Protein AF-A0A9D5YLL7-F1 (afdb_monomer)

Structure (mmCIF, N/CA/C/O backbone):
data_AF-A0A9D5YLL7-F1
#
_entry.id   AF-A0A9D5YLL7-F1
#
loop_
_atom_site.group_PDB
_atom_site.id
_atom_site.type_symbol
_atom_site.label_atom_id
_atom_site.label_alt_id
_atom_site.label_comp_id
_atom_site.label_asym_id
_atom_site.label_entity_id
_atom_site.label_seq_id
_atom_site.pdbx_PDB_ins_code
_atom_site.Cartn_x
_atom_site.Cartn_y
_atom_site.Cartn_z
_atom_site.occupancy
_atom_site.B_iso_or_equiv
_atom_site.auth_seq_id
_atom_site.auth_comp_id
_atom_site.auth_asym_id
_atom_site.auth_atom_id
_atom_site.pdbx_PDB_model_num
ATOM 1 N N . MET A 1 1 ? -10.706 -3.402 -19.674 1.00 52.50 1 MET A N 1
ATOM 2 C CA . MET A 1 1 ? -10.104 -4.408 -20.572 1.00 52.50 1 MET A CA 1
ATOM 3 C C . MET A 1 1 ? -9.955 -3.777 -21.936 1.00 52.50 1 MET A C 1
ATOM 5 O O . MET A 1 1 ? -10.916 -3.184 -22.414 1.00 52.50 1 MET A O 1
ATOM 9 N N . LEU A 1 2 ? -8.744 -3.840 -22.488 1.00 59.09 2 LEU A N 1
ATOM 10 C CA . LEU A 1 2 ? -8.430 -3.413 -23.848 1.00 59.09 2 LEU A CA 1
ATOM 11 C C . LEU A 1 2 ? -9.447 -4.065 -24.800 1.00 59.09 2 LEU A C 1
ATOM 13 O O . LEU A 1 2 ? -9.666 -5.269 -24.728 1.00 59.09 2 LEU A O 1
ATOM 17 N N . ASN A 1 3 ? -10.149 -3.264 -25.594 1.00 64.94 3 ASN A N 1
ATOM 18 C CA . ASN A 1 3 ? -10.953 -3.735 -26.720 1.00 64.94 3 ASN A CA 1
ATOM 19 C C . ASN A 1 3 ? -10.767 -2.712 -27.837 1.00 64.94 3 ASN A C 1
ATOM 21 O O . ASN A 1 3 ? -11.608 -1.842 -28.073 1.00 64.94 3 ASN A O 1
ATOM 25 N N . ILE A 1 4 ? -9.568 -2.737 -28.407 1.00 71.00 4 ILE A N 1
ATOM 26 C CA . ILE A 1 4 ? -9.116 -1.795 -29.431 1.00 71.00 4 ILE A CA 1
ATOM 27 C C . ILE A 1 4 ? -9.111 -2.527 -30.758 1.00 71.00 4 ILE A C 1
ATOM 29 O O . ILE A 1 4 ? -8.725 -3.689 -30.804 1.00 71.00 4 ILE A O 1
ATOM 33 N N . ALA A 1 5 ? -9.534 -1.848 -31.822 1.00 78.88 5 ALA A N 1
ATOM 34 C CA . ALA A 1 5 ? -9.520 -2.378 -33.177 1.00 78.88 5 ALA A CA 1
ATOM 35 C C . ALA A 1 5 ? -8.463 -1.645 -34.008 1.00 78.88 5 ALA A C 1
ATOM 37 O O . ALA A 1 5 ? -8.683 -0.524 -34.474 1.00 78.88 5 ALA A O 1
ATOM 38 N N . ASN A 1 6 ? -7.317 -2.287 -34.198 1.00 87.38 6 ASN A N 1
ATOM 39 C CA . ASN A 1 6 ? -6.223 -1.767 -35.000 1.00 87.38 6 ASN A CA 1
ATOM 40 C C . ASN A 1 6 ? -6.428 -1.972 -36.499 1.00 87.38 6 ASN A C 1
ATOM 42 O O . ASN A 1 6 ? -7.074 -2.911 -36.969 1.00 87.38 6 ASN A O 1
ATOM 46 N N . ARG A 1 7 ? -5.768 -1.111 -37.275 1.00 92.56 7 ARG A N 1
ATOM 47 C CA . ARG A 1 7 ? -5.519 -1.376 -38.694 1.00 92.56 7 ARG A CA 1
ATOM 48 C C . ARG A 1 7 ? -4.499 -2.517 -38.866 1.00 92.56 7 ARG A C 1
ATOM 50 O O . ARG A 1 7 ? -3.768 -2.832 -37.924 1.00 92.56 7 ARG A O 1
ATOM 57 N N . PRO A 1 8 ? -4.375 -3.091 -40.077 1.00 92.88 8 PRO A N 1
ATOM 58 C CA . PRO A 1 8 ? -3.292 -4.016 -40.370 1.00 92.88 8 PRO A CA 1
ATOM 59 C C . PRO A 1 8 ? -1.911 -3.406 -40.084 1.00 92.88 8 PRO A C 1
ATOM 61 O O . PRO A 1 8 ? -1.657 -2.243 -40.424 1.00 92.88 8 PRO A O 1
ATOM 64 N N . LEU A 1 9 ? -1.043 -4.210 -39.473 1.00 94.38 9 LEU A N 1
ATOM 65 C CA . LEU A 1 9 ? 0.334 -3.880 -39.122 1.00 94.38 9 LEU A CA 1
ATOM 66 C C . LEU A 1 9 ? 1.282 -4.468 -40.175 1.00 94.38 9 LEU A C 1
ATOM 68 O O . LEU A 1 9 ? 1.202 -5.656 -40.501 1.00 94.38 9 LEU A O 1
ATOM 72 N N . THR A 1 10 ? 2.169 -3.638 -40.721 1.00 93.31 10 THR A N 1
ATOM 73 C CA . THR A 1 10 ? 3.144 -4.019 -41.752 1.00 93.31 10 THR A CA 1
ATOM 74 C C . THR A 1 10 ? 4.569 -3.700 -41.311 1.00 93.31 10 THR A C 1
ATOM 76 O O . THR A 1 10 ? 4.788 -2.921 -40.390 1.00 93.31 10 THR A O 1
ATOM 79 N N . THR A 1 11 ? 5.573 -4.241 -42.004 1.00 91.69 11 THR A N 1
ATOM 80 C CA . THR A 1 11 ? 6.986 -3.949 -41.701 1.00 91.69 11 THR A CA 1
ATOM 81 C C . THR A 1 11 ? 7.359 -2.476 -41.886 1.00 91.69 11 THR A C 1
ATOM 83 O O . THR A 1 11 ? 8.368 -2.042 -41.347 1.00 91.69 11 THR A O 1
ATOM 86 N N . ALA A 1 12 ? 6.578 -1.707 -42.656 1.00 92.50 12 ALA A N 1
ATOM 87 C CA . ALA A 1 12 ? 6.785 -0.267 -42.819 1.00 92.50 12 ALA A CA 1
ATOM 88 C C . ALA A 1 12 ? 6.383 0.536 -41.570 1.00 92.50 12 ALA A C 1
ATOM 90 O O . ALA A 1 12 ? 6.783 1.687 -41.437 1.00 92.50 12 ALA A O 1
ATOM 91 N N . ASP A 1 13 ? 5.599 -0.070 -40.678 1.00 94.94 13 ASP A N 1
ATOM 92 C CA . ASP A 1 13 ? 5.158 0.529 -39.420 1.00 94.94 13 ASP A CA 1
ATOM 93 C C . ASP A 1 13 ? 6.119 0.229 -38.260 1.00 94.94 13 ASP A C 1
ATOM 95 O O . ASP A 1 13 ? 5.924 0.740 -37.161 1.00 94.94 13 ASP A O 1
ATOM 99 N N . PHE A 1 14 ? 7.117 -0.638 -38.469 1.00 95.56 14 PHE A N 1
ATOM 100 C CA . PHE A 1 14 ? 8.017 -1.061 -37.401 1.00 95.56 14 PHE A CA 1
ATOM 101 C C . PHE A 1 14 ? 8.831 0.126 -36.868 1.00 95.56 14 PHE A C 1
ATOM 103 O O . PHE A 1 14 ? 9.273 0.966 -37.653 1.00 95.56 14 PHE A O 1
ATOM 110 N N . PRO A 1 15 ? 9.045 0.193 -35.542 1.00 94.69 15 PRO A N 1
ATOM 111 C CA . PRO A 1 15 ? 9.749 1.302 -34.918 1.00 94.69 15 PRO A CA 1
ATOM 112 C C . PRO A 1 15 ? 11.235 1.272 -35.270 1.00 94.69 15 PRO A C 1
ATOM 114 O O . PRO A 1 15 ? 11.780 0.217 -35.593 1.00 94.69 15 PRO A O 1
ATOM 117 N N . ASP A 1 16 ? 11.920 2.406 -35.114 1.00 92.88 16 ASP A N 1
ATOM 118 C CA . ASP A 1 16 ? 13.359 2.527 -35.402 1.00 92.88 16 ASP A CA 1
ATOM 119 C C . ASP A 1 16 ? 14.198 1.468 -34.670 1.00 92.88 16 ASP A C 1
ATOM 121 O O . ASP A 1 16 ? 15.161 0.924 -35.218 1.00 92.88 16 ASP A O 1
ATOM 125 N N . PHE A 1 17 ? 13.781 1.101 -33.454 1.00 92.88 17 PHE A N 1
ATOM 126 C CA . PHE A 1 17 ? 14.470 0.091 -32.662 1.00 92.88 17 PHE A CA 1
ATOM 127 C C . PHE A 1 17 ? 14.393 -1.332 -33.228 1.00 92.88 17 PHE A C 1
ATOM 129 O O . PHE A 1 17 ? 15.134 -2.212 -32.792 1.00 92.88 17 PHE A O 1
ATOM 136 N N . ALA A 1 18 ? 13.535 -1.585 -34.218 1.00 89.69 18 ALA A N 1
ATOM 137 C CA . ALA A 1 18 ? 13.465 -2.870 -34.907 1.00 89.69 18 ALA A CA 1
ATOM 138 C C . ALA A 1 18 ? 14.797 -3.253 -35.572 1.00 89.69 18 ALA A C 1
ATOM 140 O O . ALA A 1 18 ? 15.062 -4.436 -35.782 1.00 89.69 18 ALA A O 1
ATOM 141 N N . ALA A 1 19 ? 15.634 -2.263 -35.904 1.00 86.88 19 ALA A N 1
ATOM 142 C CA . ALA A 1 19 ? 16.939 -2.472 -36.519 1.00 86.88 19 ALA A CA 1
ATOM 143 C C . ALA A 1 19 ? 18.057 -2.813 -35.513 1.00 86.88 19 ALA A C 1
ATOM 145 O O . ALA A 1 19 ? 19.151 -3.182 -35.937 1.00 86.88 19 ALA A O 1
ATOM 146 N N . GLU A 1 20 ? 17.811 -2.694 -34.202 1.00 85.31 20 GLU A N 1
ATOM 147 C CA . GLU A 1 20 ? 18.839 -2.881 -33.166 1.00 85.31 20 GLU A CA 1
ATOM 148 C C . GLU A 1 20 ? 19.235 -4.355 -32.977 1.00 85.31 20 GLU A C 1
ATOM 150 O O . GLU A 1 20 ? 20.404 -4.654 -32.737 1.00 85.31 20 GLU A O 1
ATOM 155 N N . ASN A 1 21 ? 18.281 -5.289 -33.093 1.00 84.88 21 ASN A N 1
ATOM 156 C CA . ASN A 1 21 ? 18.515 -6.726 -32.927 1.00 84.88 21 ASN A CA 1
ATOM 157 C C . ASN A 1 21 ? 17.524 -7.553 -33.771 1.00 84.88 21 ASN A C 1
ATOM 159 O O . ASN A 1 21 ? 16.317 -7.316 -33.766 1.00 84.88 21 ASN A O 1
ATOM 163 N N . THR A 1 22 ? 18.034 -8.589 -34.445 1.00 89.44 22 THR A N 1
ATOM 164 C CA . THR A 1 22 ? 17.238 -9.573 -35.198 1.00 89.44 22 THR A CA 1
ATOM 165 C C . THR A 1 22 ? 16.156 -10.289 -34.380 1.00 89.44 22 THR A C 1
ATOM 167 O O . THR A 1 22 ? 15.171 -10.737 -34.961 1.00 89.44 22 THR A O 1
ATOM 170 N N . GLU A 1 23 ? 16.306 -10.424 -33.060 1.00 91.50 23 GLU A N 1
ATOM 171 C CA . GLU A 1 23 ? 15.280 -11.011 -32.182 1.00 91.50 23 GLU A CA 1
ATOM 172 C C . GLU A 1 23 ? 14.060 -10.098 -32.055 1.00 91.50 23 GLU A C 1
ATOM 174 O O . GLU A 1 23 ? 12.939 -10.543 -32.291 1.00 91.50 23 GLU A O 1
ATOM 179 N N . VAL A 1 24 ? 14.284 -8.800 -31.844 1.00 92.56 24 VAL A N 1
ATOM 180 C CA . VAL A 1 24 ? 13.213 -7.796 -31.786 1.00 92.56 24 VAL A CA 1
ATOM 181 C C . VAL A 1 24 ? 12.442 -7.744 -33.106 1.00 92.56 24 VAL A C 1
ATOM 183 O O . VAL A 1 24 ? 11.215 -7.660 -33.119 1.00 92.56 24 VAL A O 1
ATOM 186 N N . GLN A 1 25 ? 13.135 -7.876 -34.240 1.00 93.44 25 GLN A N 1
ATOM 187 C CA . GLN A 1 25 ? 12.479 -7.939 -35.547 1.00 93.44 25 GLN A CA 1
ATOM 188 C C . GLN A 1 25 ? 11.573 -9.177 -35.699 1.00 93.44 25 GLN A C 1
ATOM 190 O O . GLN A 1 25 ? 10.520 -9.095 -36.343 1.00 93.44 25 GLN A O 1
ATOM 195 N N . LYS A 1 26 ? 11.949 -10.319 -35.105 1.00 95.06 26 LYS A N 1
ATOM 196 C CA . LYS A 1 26 ? 11.100 -11.522 -35.075 1.00 95.06 26 LYS A CA 1
ATOM 197 C C . LYS A 1 26 ? 9.868 -11.299 -34.205 1.00 95.06 26 LYS A C 1
ATOM 199 O O . LYS A 1 26 ? 8.773 -11.612 -34.659 1.00 95.06 26 LYS A O 1
ATOM 204 N N . GLU A 1 27 ? 10.030 -10.723 -33.015 1.00 97.00 27 GLU A N 1
ATOM 205 C CA . GLU A 1 27 ? 8.911 -10.388 -32.122 1.00 97.00 27 GLU A CA 1
ATOM 206 C C . GLU A 1 27 ? 7.899 -9.460 -32.807 1.00 97.00 27 GLU A C 1
ATOM 208 O O . GLU A 1 27 ? 6.710 -9.766 -32.854 1.00 97.00 27 GLU A O 1
ATOM 213 N N . LEU A 1 28 ? 8.369 -8.375 -33.433 1.00 96.88 28 LEU A N 1
ATOM 214 C CA . LEU A 1 28 ? 7.520 -7.445 -34.189 1.00 96.88 28 LEU A CA 1
ATOM 215 C C . LEU A 1 28 ? 6.775 -8.140 -35.338 1.00 96.88 28 LEU A C 1
ATOM 217 O O . LEU A 1 28 ? 5.608 -7.848 -35.596 1.00 96.88 28 LEU A O 1
ATOM 221 N N . SER A 1 29 ? 7.431 -9.087 -36.014 1.00 96.12 29 SER A N 1
ATOM 222 C CA . SER A 1 29 ? 6.812 -9.874 -37.088 1.00 96.12 29 SER A CA 1
ATOM 223 C C . SER A 1 29 ? 5.716 -10.805 -36.565 1.00 96.12 29 SER A C 1
ATOM 225 O O . SER A 1 29 ? 4.665 -10.912 -37.197 1.00 96.12 29 SER A O 1
ATOM 227 N N . LEU A 1 30 ? 5.926 -11.435 -35.405 1.00 97.31 30 LEU A N 1
ATOM 228 C CA . LEU A 1 30 ? 4.909 -12.250 -34.737 1.00 97.31 30 LEU A CA 1
ATOM 229 C C . LEU A 1 30 ? 3.707 -11.397 -34.322 1.00 97.31 30 LEU A C 1
ATOM 231 O O . LEU A 1 30 ? 2.570 -11.779 -34.586 1.00 97.31 30 LEU A O 1
ATOM 235 N N . VAL A 1 31 ? 3.947 -10.223 -33.732 1.00 97.12 31 VAL A N 1
ATOM 236 C CA . VAL A 1 31 ? 2.880 -9.288 -33.339 1.00 97.12 31 VAL A CA 1
ATOM 237 C C . VAL A 1 31 ? 2.093 -8.805 -34.558 1.00 97.12 31 VAL A C 1
ATOM 239 O O . VAL A 1 31 ? 0.865 -8.772 -34.520 1.00 97.12 31 VAL A O 1
ATOM 242 N N . ALA A 1 32 ? 2.766 -8.493 -35.670 1.00 96.31 32 ALA A N 1
ATOM 243 C CA . ALA A 1 32 ? 2.104 -8.129 -36.922 1.00 96.31 32 ALA A CA 1
ATOM 244 C C . ALA A 1 32 ? 1.219 -9.253 -37.462 1.00 96.31 32 ALA A C 1
ATOM 246 O O . ALA A 1 32 ? 0.088 -8.995 -37.880 1.00 96.31 32 ALA A O 1
ATOM 247 N N . GLN A 1 33 ? 1.707 -10.494 -37.421 1.00 96.19 33 GLN A N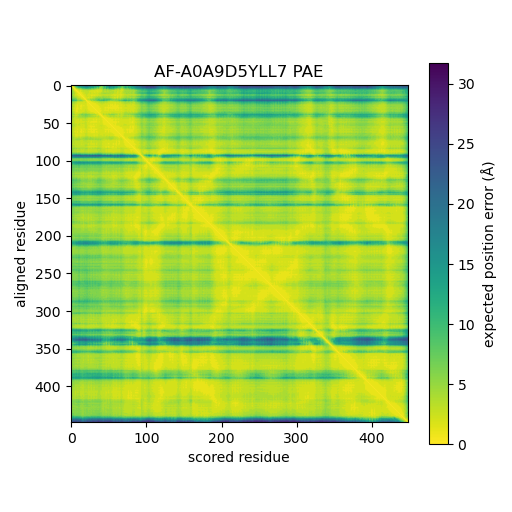 1
ATOM 248 C CA . GLN A 1 33 ? 0.921 -11.657 -37.808 1.00 96.19 33 GLN A CA 1
ATOM 249 C C . GLN A 1 33 ? -0.313 -11.809 -36.910 1.00 96.19 33 GLN A C 1
ATOM 251 O O . GLN A 1 33 ? -1.426 -11.860 -37.432 1.00 96.19 33 GLN A O 1
ATOM 256 N N . TYR A 1 34 ? -0.138 -11.783 -35.584 1.00 95.94 34 TYR A N 1
ATOM 257 C CA . TYR A 1 34 ? -1.251 -11.876 -34.639 1.00 95.94 34 TYR A CA 1
ATOM 258 C C . TYR A 1 34 ? -2.292 -10.782 -34.889 1.00 95.94 34 TYR A C 1
ATOM 260 O O . TYR A 1 34 ? -3.469 -11.090 -35.074 1.00 95.94 34 TYR A O 1
ATOM 268 N N . ASN A 1 35 ? -1.863 -9.517 -34.957 1.00 94.81 35 ASN A N 1
ATOM 269 C CA . ASN A 1 35 ? -2.737 -8.370 -35.198 1.00 94.81 35 ASN A CA 1
ATOM 270 C C . ASN A 1 35 ? -3.575 -8.563 -36.467 1.00 94.81 35 ASN A C 1
ATOM 272 O O . ASN A 1 35 ? -4.785 -8.353 -36.457 1.00 94.81 35 ASN A O 1
ATOM 276 N N . ASN A 1 36 ? -2.946 -8.982 -37.564 1.00 94.25 36 ASN A N 1
ATOM 277 C CA . ASN A 1 36 ? -3.625 -9.112 -38.850 1.00 94.25 36 ASN A CA 1
ATOM 278 C C . ASN A 1 36 ? -4.593 -10.306 -38.877 1.00 94.25 36 ASN A C 1
ATOM 280 O O . ASN A 1 36 ? -5.701 -10.172 -39.404 1.00 94.25 36 ASN A O 1
ATOM 284 N N . ASP A 1 37 ? -4.217 -11.429 -38.262 1.00 94.56 37 ASP A N 1
ATOM 285 C CA . ASP A 1 37 ? -5.047 -12.637 -38.182 1.00 94.56 37 ASP A CA 1
ATOM 286 C C . ASP A 1 37 ? -6.272 -12.432 -37.266 1.00 94.56 37 ASP A C 1
ATOM 288 O O . ASP A 1 37 ? -7.359 -12.941 -37.551 1.00 94.56 37 ASP A O 1
ATOM 292 N N . HIS A 1 38 ? -6.138 -11.601 -36.225 1.00 92.12 38 HIS A N 1
ATOM 293 C CA . HIS A 1 38 ? -7.187 -11.312 -35.236 1.00 92.12 38 HIS A CA 1
ATOM 294 C C . HIS A 1 38 ? -7.921 -9.986 -35.495 1.00 92.12 38 HIS A C 1
ATOM 296 O O . HIS A 1 38 ? -8.568 -9.435 -34.606 1.00 92.12 38 HIS A O 1
ATOM 302 N N . LYS A 1 39 ? -7.864 -9.466 -36.732 1.00 87.81 39 LYS A N 1
ATOM 303 C CA . LYS A 1 39 ? -8.580 -8.245 -37.168 1.00 87.81 39 LYS A CA 1
ATOM 304 C C . LYS A 1 39 ? -8.266 -7.003 -36.319 1.00 87.81 39 LYS A C 1
ATOM 306 O O . LYS A 1 39 ? -9.114 -6.127 -36.163 1.00 87.81 39 LYS A O 1
ATOM 311 N N . GLY A 1 40 ? -7.055 -6.946 -35.780 1.00 83.88 40 GLY A N 1
ATOM 312 C CA . GLY A 1 40 ? -6.544 -5.849 -34.973 1.00 83.88 40 GLY A CA 1
ATOM 313 C C . GLY A 1 40 ? -7.084 -5.789 -33.548 1.00 83.88 40 GLY A C 1
ATOM 314 O O . GLY A 1 40 ? -6.889 -4.763 -32.905 1.00 83.88 40 GLY A O 1
ATOM 315 N N . ILE A 1 41 ? -7.774 -6.826 -33.062 1.00 86.25 41 ILE A N 1
ATOM 316 C CA . ILE A 1 41 ? -8.324 -6.841 -31.703 1.00 86.25 41 ILE A CA 1
ATOM 317 C C . ILE A 1 41 ? -7.199 -7.055 -30.684 1.00 86.25 41 ILE A C 1
ATOM 319 O O . ILE A 1 41 ? -6.448 -8.027 -30.774 1.00 86.25 41 ILE A O 1
ATOM 323 N N . ILE A 1 42 ? -7.107 -6.148 -29.709 1.00 84.38 42 ILE A N 1
ATOM 324 C CA . ILE A 1 42 ? -6.245 -6.280 -28.528 1.00 84.38 42 ILE A CA 1
ATOM 325 C C . ILE A 1 42 ? -7.128 -6.453 -27.301 1.00 84.38 42 ILE A C 1
ATOM 327 O O . ILE A 1 42 ? -7.858 -5.529 -26.941 1.00 84.38 42 ILE A O 1
ATOM 331 N N . ASP A 1 43 ? -7.009 -7.607 -26.656 1.00 88.00 43 ASP A N 1
ATOM 332 C CA . ASP A 1 43 ? -7.723 -8.006 -25.447 1.00 88.00 43 ASP A CA 1
ATOM 333 C C . ASP A 1 43 ? -6.825 -8.887 -24.552 1.00 88.00 43 ASP A C 1
ATOM 335 O O . ASP A 1 43 ? -5.601 -8.916 -24.695 1.00 88.00 43 ASP A O 1
ATOM 339 N N . THR A 1 44 ? -7.418 -9.596 -23.591 1.00 87.25 44 THR A N 1
ATOM 340 C CA . THR A 1 44 ? -6.689 -10.516 -22.708 1.00 87.25 44 THR A CA 1
ATOM 341 C C . THR A 1 44 ? -6.100 -11.723 -23.442 1.00 87.25 44 THR A C 1
ATOM 343 O O . THR A 1 44 ? -5.085 -12.247 -22.985 1.00 87.25 44 THR A O 1
ATOM 346 N N . GLU A 1 45 ? -6.678 -12.150 -24.572 1.00 90.31 45 GLU A N 1
ATOM 347 C CA . GLU A 1 45 ? -6.136 -13.250 -25.381 1.00 90.31 45 GLU A CA 1
ATOM 348 C C . GLU A 1 45 ? -4.828 -12.829 -26.054 1.00 90.31 45 GLU A C 1
ATOM 350 O O . GLU A 1 45 ? -3.867 -13.599 -26.043 1.00 90.31 45 GLU A O 1
ATOM 355 N N . PHE A 1 46 ? -4.738 -11.581 -26.538 1.00 93.19 46 PHE A N 1
ATOM 356 C CA . PHE A 1 46 ? -3.473 -11.038 -27.050 1.00 93.19 46 PHE A CA 1
ATOM 357 C C . PHE A 1 46 ? -2.382 -11.048 -25.981 1.00 93.19 46 PHE A C 1
ATOM 359 O O . PHE A 1 46 ? -1.253 -11.446 -26.261 1.00 93.19 46 PHE A O 1
ATOM 366 N N . LEU A 1 47 ? -2.707 -10.613 -24.761 1.00 92.31 47 LEU A N 1
ATOM 367 C CA . LEU A 1 47 ? -1.729 -10.577 -23.679 1.00 92.31 47 LEU A CA 1
ATOM 368 C C . LEU A 1 47 ? -1.245 -11.987 -23.333 1.00 92.31 47 LEU A C 1
ATOM 370 O O . LEU A 1 47 ? -0.039 -12.201 -23.289 1.00 92.31 47 LEU A O 1
ATOM 374 N N . GLN A 1 48 ? -2.153 -12.957 -23.184 1.00 91.50 48 GLN A N 1
ATOM 375 C CA . GLN A 1 48 ? -1.771 -14.356 -22.967 1.00 91.50 48 GLN A CA 1
ATOM 376 C C . GLN A 1 48 ? -0.897 -14.882 -24.114 1.00 91.50 48 GLN A C 1
ATOM 378 O O . GLN A 1 48 ? 0.171 -15.437 -23.867 1.00 91.50 48 GLN A O 1
ATOM 383 N N . TRP A 1 49 ? -1.296 -14.645 -25.367 1.00 94.94 49 TRP A N 1
ATOM 384 C CA . TRP A 1 49 ? -0.522 -15.048 -26.540 1.00 94.94 49 TRP A CA 1
ATOM 385 C C . TRP A 1 49 ? 0.883 -14.432 -26.537 1.00 94.94 49 TRP A C 1
ATOM 387 O O . TRP A 1 49 ? 1.863 -15.136 -26.786 1.00 94.94 49 TRP A O 1
ATOM 397 N N . ALA A 1 50 ? 1.002 -13.141 -26.222 1.00 95.19 50 ALA A N 1
ATOM 398 C CA . ALA A 1 50 ? 2.280 -12.443 -26.167 1.00 95.19 50 ALA A CA 1
ATOM 399 C C . ALA A 1 50 ? 3.191 -13.030 -25.078 1.00 95.19 50 ALA A C 1
ATOM 401 O O . ALA A 1 50 ? 4.394 -13.178 -25.298 1.00 95.19 50 ALA A O 1
ATOM 402 N N . LEU A 1 51 ? 2.622 -13.419 -23.933 1.00 92.06 51 LEU A N 1
ATOM 403 C CA . LEU A 1 51 ? 3.349 -14.100 -22.861 1.00 92.06 51 LEU A CA 1
ATOM 404 C C . LEU A 1 51 ? 3.817 -15.497 -23.295 1.00 92.06 51 LEU A C 1
ATOM 406 O O . LEU A 1 51 ? 4.982 -15.826 -23.078 1.00 92.06 51 LEU A O 1
ATOM 410 N N . ASP A 1 52 ? 2.952 -16.282 -23.943 1.00 92.62 52 ASP A N 1
ATOM 411 C CA . ASP A 1 52 ? 3.255 -17.643 -24.418 1.00 92.62 52 ASP A CA 1
ATOM 412 C C . ASP A 1 52 ? 4.347 -17.665 -25.501 1.00 92.62 52 ASP A C 1
ATOM 414 O O . ASP A 1 52 ? 5.069 -18.652 -25.652 1.00 92.62 52 ASP A O 1
ATOM 418 N N . HIS A 1 53 ? 4.480 -16.569 -26.253 1.00 94.69 53 HIS A N 1
ATOM 419 C CA . HIS A 1 53 ? 5.483 -16.398 -27.309 1.00 94.69 53 HIS A CA 1
ATOM 420 C C . HIS A 1 53 ? 6.701 -15.584 -26.853 1.00 94.69 53 HIS A C 1
ATOM 422 O O . HIS A 1 53 ? 7.546 -15.245 -27.684 1.00 94.69 53 HIS A O 1
ATOM 428 N N . SER A 1 54 ? 6.809 -15.284 -25.553 1.00 93.25 54 SER A N 1
ATOM 429 C CA . SER A 1 54 ? 7.915 -14.520 -24.960 1.00 93.25 54 SER A CA 1
ATOM 430 C C . SER A 1 54 ? 8.163 -13.167 -25.639 1.00 93.25 54 SER A C 1
ATOM 432 O O . SER A 1 54 ? 9.311 -12.757 -25.807 1.00 93.25 54 SER A O 1
ATOM 434 N N . ILE A 1 55 ? 7.099 -12.467 -26.046 1.00 96.12 55 ILE A N 1
ATOM 435 C CA . ILE A 1 55 ? 7.212 -11.116 -26.606 1.00 96.12 55 ILE A CA 1
ATOM 436 C C . ILE A 1 55 ? 7.667 -10.162 -25.498 1.00 96.12 55 ILE A C 1
ATOM 438 O O . ILE A 1 55 ? 7.082 -10.123 -24.412 1.00 96.12 55 ILE A O 1
ATOM 442 N N . SER A 1 56 ? 8.717 -9.387 -25.765 1.00 94.25 56 SER A N 1
ATOM 443 C CA . SER A 1 56 ? 9.312 -8.489 -24.778 1.00 94.25 56 SER A CA 1
ATOM 444 C C . SER A 1 56 ? 8.371 -7.347 -24.394 1.00 94.25 56 SER A C 1
ATOM 446 O O . SER A 1 56 ? 7.595 -6.847 -25.215 1.00 94.25 56 SER A O 1
ATOM 448 N N . TYR A 1 57 ? 8.507 -6.852 -23.157 1.00 94.50 57 TYR A N 1
ATOM 449 C CA . TYR A 1 57 ? 7.792 -5.656 -22.700 1.00 94.50 57 TYR A CA 1
ATOM 450 C C . TYR A 1 57 ? 7.957 -4.478 -23.664 1.00 94.50 57 TYR A C 1
ATOM 452 O O . TYR A 1 57 ? 6.984 -3.799 -23.973 1.00 94.50 57 TYR A O 1
ATOM 460 N N . ARG A 1 58 ? 9.164 -4.264 -24.203 1.00 94.38 58 ARG A N 1
ATOM 461 C CA . ARG A 1 58 ? 9.436 -3.181 -25.159 1.00 94.38 58 ARG A CA 1
ATOM 462 C C . ARG A 1 58 ? 8.551 -3.279 -26.404 1.00 94.38 58 ARG A C 1
ATOM 464 O O . ARG A 1 58 ? 7.995 -2.267 -26.827 1.00 94.38 58 ARG A O 1
ATOM 471 N N . VAL A 1 59 ? 8.403 -4.478 -26.972 1.00 96.62 59 VAL A N 1
ATOM 472 C CA . VAL A 1 59 ? 7.567 -4.713 -28.159 1.00 96.62 59 VAL A CA 1
ATOM 473 C C . VAL A 1 59 ? 6.080 -4.623 -27.819 1.00 96.62 59 VAL A C 1
ATOM 475 O O . VAL A 1 59 ? 5.339 -3.972 -28.555 1.00 96.62 59 VAL A O 1
ATOM 478 N N . VAL A 1 60 ? 5.639 -5.203 -26.698 1.00 96.19 60 VAL A N 1
ATOM 479 C CA . VAL A 1 60 ? 4.237 -5.109 -26.250 1.00 96.19 60 VAL A CA 1
ATOM 480 C C . VAL A 1 60 ? 3.843 -3.661 -25.971 1.00 96.19 60 VAL A C 1
ATOM 482 O O . VAL A 1 60 ? 2.816 -3.202 -26.469 1.00 96.19 60 VAL A O 1
ATOM 485 N N . ARG A 1 61 ? 4.678 -2.918 -25.236 1.00 95.44 61 ARG A N 1
ATOM 486 C CA . ARG A 1 61 ? 4.472 -1.495 -24.948 1.00 95.44 61 ARG A CA 1
ATOM 487 C C . ARG A 1 61 ? 4.368 -0.701 -26.239 1.00 95.44 61 ARG A C 1
ATOM 489 O O . ARG A 1 61 ? 3.415 0.050 -26.384 1.00 95.44 61 ARG A O 1
ATOM 496 N N . TRP A 1 62 ? 5.306 -0.872 -27.171 1.00 96.12 62 TRP A N 1
ATOM 497 C CA . TRP A 1 62 ? 5.248 -0.183 -28.461 1.00 96.12 62 TRP A CA 1
ATOM 498 C C . TRP A 1 62 ? 3.952 -0.497 -29.215 1.00 96.12 62 TRP A C 1
ATOM 500 O O . TRP A 1 62 ? 3.276 0.407 -29.703 1.00 96.12 62 TRP A O 1
ATOM 510 N N . PHE A 1 63 ? 3.569 -1.771 -29.285 1.00 96.06 63 PHE A N 1
ATOM 511 C CA . PHE A 1 63 ? 2.380 -2.170 -30.023 1.00 96.06 63 PHE A CA 1
ATOM 512 C C . PHE A 1 63 ? 1.107 -1.574 -29.410 1.00 96.06 63 PHE A C 1
ATOM 514 O O . PHE A 1 63 ? 0.286 -1.006 -30.128 1.00 96.06 63 PHE A O 1
ATOM 521 N N . VAL A 1 64 ? 0.951 -1.645 -28.087 1.00 94.19 64 VAL A N 1
ATOM 522 C CA . VAL A 1 64 ? -0.243 -1.133 -27.399 1.00 94.19 64 VAL A CA 1
ATOM 523 C C . VAL A 1 64 ? -0.252 0.400 -27.353 1.00 94.19 64 VAL A C 1
ATOM 525 O O . VAL A 1 64 ? -1.245 1.012 -27.730 1.00 94.19 64 VAL A O 1
ATOM 528 N N . HIS A 1 65 ? 0.843 1.036 -26.945 1.00 94.25 65 HIS A N 1
ATOM 529 C CA . HIS A 1 65 ? 0.918 2.491 -26.810 1.00 94.25 65 HIS A CA 1
ATOM 530 C C . HIS A 1 65 ? 1.086 3.186 -28.165 1.00 94.25 65 HIS A C 1
ATOM 532 O O . HIS A 1 65 ? 0.197 3.902 -28.618 1.00 94.25 65 HIS A O 1
ATOM 538 N N . ASP A 1 66 ? 2.214 2.949 -28.838 1.00 94.00 66 ASP A N 1
ATOM 539 C CA . ASP A 1 66 ? 2.631 3.746 -29.994 1.00 94.00 66 ASP A CA 1
ATOM 540 C C . ASP A 1 66 ? 1.836 3.389 -31.258 1.00 94.00 66 ASP A C 1
ATOM 542 O O . ASP A 1 66 ? 1.408 4.276 -31.997 1.00 94.00 66 ASP A O 1
ATOM 546 N N . PHE A 1 67 ? 1.621 2.095 -31.521 1.00 94.44 67 PHE A N 1
ATOM 547 C CA . PHE A 1 67 ? 0.901 1.660 -32.723 1.00 94.44 67 PHE A CA 1
ATOM 548 C C . PHE A 1 67 ? -0.622 1.726 -32.559 1.00 94.44 67 PHE A C 1
ATOM 550 O O . PHE A 1 67 ? -1.313 2.180 -33.474 1.00 94.44 67 PHE A O 1
ATOM 557 N N . SER A 1 68 ? -1.147 1.292 -31.408 1.00 92.94 68 SER A N 1
ATOM 558 C CA . SER A 1 68 ? -2.600 1.244 -31.164 1.00 92.94 68 SER A CA 1
ATOM 559 C C . SER A 1 68 ? -3.169 2.546 -30.593 1.00 92.94 68 SER A C 1
ATOM 561 O O . SER A 1 68 ? -4.388 2.698 -30.522 1.00 92.94 68 SER A O 1
ATOM 563 N N . GLY A 1 69 ? -2.308 3.494 -30.202 1.00 91.50 69 GLY A N 1
ATOM 564 C CA . GLY A 1 69 ? -2.705 4.804 -29.684 1.00 91.50 69 GLY A CA 1
ATOM 565 C C . GLY A 1 69 ? -3.307 4.763 -28.278 1.00 91.50 69 GLY A C 1
ATOM 566 O O . GLY A 1 69 ? -4.164 5.590 -27.964 1.00 91.50 69 GLY A O 1
ATOM 567 N N . VAL A 1 70 ? -2.921 3.788 -27.449 1.00 90.06 70 VAL A N 1
ATOM 568 C CA . VAL A 1 70 ? -3.404 3.674 -26.066 1.00 90.06 70 VAL A CA 1
ATOM 569 C C . VAL A 1 70 ? -2.558 4.530 -25.144 1.00 90.06 70 VAL A C 1
ATOM 571 O O . VAL A 1 70 ? -1.430 4.164 -24.836 1.00 90.06 70 VAL A O 1
ATOM 574 N N . ASP A 1 71 ? -3.143 5.615 -24.652 1.00 89.00 71 ASP A N 1
ATOM 575 C CA . ASP A 1 71 ? -2.511 6.562 -23.726 1.00 89.00 71 ASP A CA 1
ATOM 576 C C . ASP A 1 71 ? -3.183 6.528 -22.336 1.00 89.00 71 ASP A C 1
ATOM 578 O O . ASP A 1 71 ? -3.514 7.551 -21.745 1.00 89.00 71 ASP A O 1
ATOM 582 N N . ASP A 1 72 ? -3.490 5.323 -21.842 1.00 91.94 72 ASP A N 1
ATOM 583 C CA . ASP A 1 72 ? -4.002 5.109 -20.481 1.00 91.94 72 ASP A CA 1
ATOM 584 C C . ASP A 1 72 ? -2.863 4.608 -19.589 1.00 91.94 72 ASP A C 1
ATOM 586 O O . ASP A 1 72 ? -2.412 3.466 -19.720 1.00 91.94 72 ASP A O 1
ATOM 590 N N . GLU A 1 73 ? -2.399 5.458 -18.673 1.00 92.06 73 GLU A N 1
ATOM 591 C CA . GLU A 1 73 ? -1.279 5.150 -17.778 1.00 92.06 73 GLU A CA 1
ATOM 592 C C . GLU A 1 73 ? -1.500 3.870 -16.961 1.00 92.06 73 GLU A C 1
ATOM 594 O O . GLU A 1 73 ? -0.567 3.082 -16.811 1.00 92.06 73 GLU A O 1
ATOM 599 N N . ASN A 1 74 ? -2.728 3.586 -16.502 1.00 92.06 74 ASN A N 1
ATOM 600 C CA . ASN A 1 74 ? -3.000 2.372 -15.722 1.00 92.06 74 ASN A CA 1
ATOM 601 C C . ASN A 1 74 ? -2.754 1.116 -16.556 1.00 92.06 74 ASN A C 1
ATOM 603 O O . ASN A 1 74 ? -2.256 0.110 -16.048 1.00 92.06 74 ASN A O 1
ATOM 607 N N . ILE A 1 75 ? -3.096 1.171 -17.845 1.00 91.94 75 ILE A N 1
ATOM 608 C CA . ILE A 1 75 ? -2.826 0.078 -18.777 1.00 91.94 75 ILE A CA 1
ATOM 609 C C . ILE A 1 75 ? -1.319 -0.071 -18.971 1.00 91.94 75 ILE A C 1
ATOM 611 O O . ILE A 1 75 ? -0.819 -1.192 -18.922 1.00 91.94 75 ILE A O 1
ATOM 615 N N . LEU A 1 76 ? -0.581 1.023 -19.162 1.00 94.00 76 LEU A N 1
ATOM 616 C CA . LEU A 1 76 ? 0.871 0.959 -19.359 1.00 94.00 76 LEU A CA 1
ATOM 617 C C . LEU A 1 76 ? 1.596 0.415 -18.121 1.00 94.00 76 LEU A C 1
ATOM 619 O O . LEU A 1 76 ? 2.469 -0.439 -18.260 1.00 94.00 76 LEU A O 1
ATOM 623 N N . PHE A 1 77 ? 1.196 0.833 -16.919 1.00 95.25 77 PHE A N 1
ATOM 624 C CA . PHE A 1 77 ? 1.732 0.302 -15.662 1.00 95.25 77 PHE A CA 1
ATOM 625 C C . PHE A 1 77 ? 1.365 -1.165 -15.439 1.00 95.25 77 PHE A C 1
ATOM 627 O O . PHE A 1 77 ? 2.177 -1.936 -14.925 1.00 95.25 77 PHE A O 1
ATOM 634 N N . PHE A 1 78 ? 0.169 -1.577 -15.857 1.00 93.50 78 PHE A N 1
ATOM 635 C CA . PHE A 1 78 ? -0.223 -2.982 -15.838 1.00 93.50 78 PHE A CA 1
ATOM 636 C C . PHE A 1 78 ? 0.640 -3.816 -16.796 1.00 93.50 78 PHE A C 1
ATOM 638 O O . PHE A 1 78 ? 1.146 -4.867 -16.407 1.00 93.50 78 PHE A O 1
ATOM 645 N N . LEU A 1 79 ? 0.869 -3.339 -18.024 1.00 94.19 79 LEU A N 1
ATOM 646 C CA . LEU A 1 79 ? 1.760 -4.008 -18.978 1.00 94.19 79 LEU A CA 1
ATOM 647 C C . LEU A 1 79 ? 3.194 -4.095 -18.449 1.00 94.19 79 LEU A C 1
ATOM 649 O O . LEU A 1 79 ? 3.834 -5.130 -18.619 1.00 94.19 79 LEU A O 1
ATOM 653 N N . ASP A 1 80 ? 3.684 -3.045 -17.793 1.00 95.12 80 ASP A N 1
ATOM 654 C CA . ASP A 1 80 ? 4.986 -3.059 -17.130 1.00 95.12 80 ASP A CA 1
ATOM 655 C C . ASP A 1 80 ? 5.043 -4.138 -16.033 1.00 95.12 80 ASP A C 1
ATOM 657 O O . ASP A 1 80 ? 5.952 -4.958 -16.053 1.00 95.12 80 ASP A O 1
ATOM 661 N N . GLY A 1 81 ? 4.042 -4.243 -15.153 1.00 94.31 81 GLY A N 1
ATOM 662 C CA . GLY A 1 81 ? 4.008 -5.289 -14.117 1.00 94.31 81 GLY A CA 1
ATOM 663 C C . GLY A 1 81 ? 3.941 -6.724 -14.670 1.00 94.31 81 GLY A C 1
ATOM 664 O O . GLY A 1 81 ? 4.545 -7.648 -14.118 1.00 94.31 81 GLY A O 1
ATOM 665 N N . VAL A 1 82 ? 3.245 -6.919 -15.792 1.00 93.12 82 VAL A N 1
ATOM 666 C CA . VAL A 1 82 ? 3.050 -8.243 -16.406 1.00 93.12 82 VAL A CA 1
ATOM 667 C C . VAL A 1 82 ? 4.246 -8.686 -17.261 1.00 93.12 82 VAL A C 1
ATOM 669 O O . VAL A 1 82 ? 4.634 -9.861 -17.219 1.00 93.12 82 VAL A O 1
ATOM 672 N N . PHE A 1 83 ? 4.813 -7.779 -18.063 1.00 94.12 83 PHE A N 1
ATOM 673 C CA . PHE A 1 83 ? 5.827 -8.110 -19.074 1.00 94.12 83 PHE A CA 1
ATOM 674 C C . PHE A 1 83 ? 7.244 -7.682 -18.704 1.00 94.12 83 PHE A C 1
ATOM 676 O O . PHE A 1 83 ? 8.189 -8.285 -19.219 1.00 94.12 83 PHE A O 1
ATOM 683 N N . ASN A 1 84 ? 7.420 -6.643 -17.885 1.00 94.06 84 ASN A N 1
ATOM 684 C CA . ASN A 1 84 ? 8.750 -6.259 -17.429 1.00 94.06 84 ASN A CA 1
ATOM 685 C C . ASN A 1 84 ? 9.224 -7.228 -16.336 1.00 94.06 84 ASN A C 1
ATOM 687 O O . ASN A 1 84 ? 8.420 -7.876 -15.661 1.00 94.06 84 ASN A O 1
ATOM 691 N N . HIS A 1 85 ? 10.540 -7.345 -16.179 1.00 94.19 85 HIS A N 1
ATOM 692 C CA . HIS A 1 85 ? 11.136 -8.222 -15.180 1.00 94.19 85 HIS A CA 1
ATOM 693 C C . HIS A 1 85 ? 11.820 -7.393 -14.105 1.00 94.19 85 HIS A C 1
ATOM 695 O O . HIS A 1 85 ? 12.789 -6.690 -14.391 1.00 94.19 85 HIS A O 1
ATOM 701 N N . TYR A 1 86 ? 11.355 -7.527 -12.867 1.00 97.38 86 TYR A N 1
ATOM 702 C CA . TYR A 1 86 ? 12.026 -6.981 -11.698 1.00 97.38 86 TYR A CA 1
ATOM 703 C C . TYR A 1 86 ? 12.574 -8.099 -10.814 1.00 97.38 86 TYR A C 1
ATOM 705 O O . TYR A 1 86 ? 12.000 -9.186 -10.722 1.00 97.38 86 TYR A O 1
ATOM 713 N N . THR A 1 87 ? 13.648 -7.800 -10.094 1.00 98.19 87 THR A N 1
ATOM 714 C CA . THR A 1 87 ? 13.987 -8.514 -8.863 1.00 98.19 87 THR A CA 1
ATOM 715 C C . THR A 1 87 ? 13.515 -7.664 -7.692 1.00 98.19 87 THR A C 1
ATOM 717 O O . THR A 1 87 ? 14.007 -6.553 -7.482 1.00 98.19 87 THR A O 1
ATOM 720 N N . MET A 1 88 ? 12.531 -8.171 -6.954 1.00 98.50 88 MET A N 1
ATOM 721 C CA . MET A 1 88 ? 11.857 -7.455 -5.877 1.00 98.50 88 MET A CA 1
ATOM 722 C C . MET A 1 88 ? 12.155 -8.122 -4.539 1.00 98.50 88 MET A C 1
ATOM 724 O O . MET A 1 88 ? 11.856 -9.300 -4.350 1.00 98.50 88 MET A O 1
ATOM 728 N N . TYR A 1 89 ? 12.732 -7.359 -3.617 1.00 98.50 89 TYR A N 1
ATOM 729 C CA . TYR A 1 89 ? 12.963 -7.774 -2.238 1.00 98.50 89 TYR A CA 1
ATOM 730 C C . TYR A 1 89 ? 11.922 -7.137 -1.316 1.00 98.50 89 TYR A C 1
ATOM 732 O O . TYR A 1 89 ? 11.484 -6.009 -1.570 1.00 98.50 89 TYR A O 1
ATOM 740 N N . TYR A 1 90 ? 11.549 -7.854 -0.259 1.00 97.50 90 TYR A N 1
ATOM 741 C CA . TYR A 1 90 ? 10.485 -7.477 0.667 1.00 97.50 90 TYR A CA 1
ATOM 742 C C . TYR A 1 90 ? 10.884 -7.747 2.116 1.00 97.50 90 TYR A C 1
ATOM 744 O O . TYR A 1 90 ? 11.553 -8.737 2.398 1.00 97.50 90 TYR A O 1
ATOM 752 N N . ASP A 1 91 ? 10.417 -6.887 3.011 1.00 95.81 91 ASP A N 1
ATOM 753 C CA . ASP A 1 91 ? 10.345 -7.127 4.450 1.00 95.81 91 ASP A CA 1
ATOM 754 C C . ASP A 1 91 ? 9.053 -6.493 4.997 1.00 95.81 91 ASP A C 1
ATOM 756 O O . ASP A 1 91 ? 8.475 -5.575 4.391 1.00 95.81 91 ASP A O 1
ATOM 760 N N . GLU A 1 92 ? 8.599 -6.972 6.148 1.00 92.56 92 GLU A N 1
ATOM 761 C CA . GLU A 1 92 ? 7.391 -6.514 6.815 1.00 92.56 92 GLU A CA 1
ATOM 762 C C . GLU A 1 92 ? 7.708 -5.612 8.004 1.00 92.56 92 GLU A C 1
ATOM 764 O O . GLU A 1 92 ? 8.624 -5.822 8.799 1.00 92.56 92 GLU A O 1
ATOM 769 N N . SER A 1 93 ? 6.866 -4.609 8.219 1.00 85.50 93 SER A N 1
ATOM 770 C CA . SER A 1 93 ? 6.921 -3.823 9.440 1.00 85.50 93 SER A CA 1
ATOM 771 C C . SER A 1 93 ? 6.222 -4.527 10.601 1.00 85.50 93 SER A C 1
ATOM 773 O O . SER A 1 93 ? 5.134 -5.082 10.445 1.00 85.50 93 SER A O 1
ATOM 775 N N . ASN A 1 94 ? 6.764 -4.346 11.807 1.00 68.56 94 ASN A N 1
ATOM 776 C CA . ASN A 1 94 ? 6.083 -4.569 13.089 1.00 68.56 94 ASN A CA 1
ATOM 777 C C . ASN A 1 94 ? 5.621 -6.009 13.396 1.00 68.56 94 ASN A C 1
ATOM 779 O O . ASN A 1 94 ? 5.047 -6.218 14.464 1.00 68.56 94 ASN A O 1
ATOM 783 N N . ASN A 1 95 ? 5.900 -6.996 12.535 1.00 68.31 95 ASN A N 1
ATOM 784 C CA . ASN A 1 95 ? 5.580 -8.422 12.713 1.00 68.31 95 ASN A CA 1
ATOM 785 C C . ASN A 1 95 ? 4.150 -8.674 13.230 1.00 68.31 95 ASN A C 1
ATOM 787 O O . ASN A 1 95 ? 3.913 -9.593 14.019 1.00 68.31 95 ASN A O 1
ATOM 791 N N . CYS A 1 96 ? 3.188 -7.835 12.831 1.00 81.62 96 CYS A N 1
ATOM 792 C CA . CYS A 1 96 ? 1.787 -8.091 13.124 1.00 81.62 96 CYS A CA 1
ATOM 793 C C . CYS A 1 96 ? 1.367 -9.297 12.282 1.00 81.62 96 CYS A C 1
ATOM 795 O O . CYS A 1 96 ? 1.237 -9.187 11.070 1.00 81.62 96 CYS A O 1
ATOM 797 N N . LEU A 1 97 ? 1.214 -10.456 12.921 1.00 84.81 97 LEU A N 1
ATOM 798 C CA . LEU A 1 97 ? 0.823 -11.695 12.241 1.00 84.81 97 LEU A CA 1
ATOM 799 C C . LEU A 1 97 ? -0.687 -11.795 12.055 1.00 84.81 97 LEU A C 1
ATOM 801 O O . LEU A 1 97 ? -1.155 -12.326 11.062 1.00 84.81 97 LEU A O 1
ATOM 805 N N . LYS A 1 98 ? -1.444 -11.295 13.032 1.00 92.31 98 LYS A N 1
ATOM 806 C CA . LYS A 1 98 ? -2.902 -11.164 13.006 1.00 92.31 98 LYS A CA 1
ATOM 807 C C . LYS A 1 98 ? -3.278 -9.907 13.775 1.00 92.31 98 LYS A C 1
ATOM 809 O O . LYS A 1 98 ? -2.639 -9.600 14.788 1.00 92.31 98 LYS A O 1
ATOM 814 N N . PHE A 1 99 ? -4.342 -9.236 13.360 1.00 95.81 99 PHE A N 1
ATOM 815 C CA . PHE A 1 99 ? -4.948 -8.149 14.127 1.00 95.81 99 PHE A CA 1
ATOM 816 C C . PHE A 1 99 ? -6.235 -8.661 14.775 1.00 95.81 99 PHE A C 1
ATOM 818 O O . PHE A 1 99 ? -7.064 -9.266 14.099 1.00 95.81 99 PHE A O 1
ATOM 825 N N . LYS A 1 100 ? -6.374 -8.511 16.096 1.00 97.12 100 LYS A N 1
ATOM 826 C CA . LYS A 1 100 ? -7.462 -9.140 16.859 1.00 97.12 100 LYS A CA 1
ATOM 827 C C . LYS A 1 100 ? -7.757 -8.439 18.178 1.00 97.12 100 LYS A C 1
ATOM 829 O O . LYS A 1 100 ? -6.882 -7.767 18.737 1.00 97.12 100 LYS A O 1
ATOM 834 N N . PHE A 1 101 ? -8.945 -8.698 18.719 1.00 98.00 101 PHE A N 1
ATOM 835 C CA . PHE A 1 101 ? -9.220 -8.420 20.126 1.00 98.00 101 PHE A CA 1
ATOM 836 C C . PHE A 1 101 ? -8.499 -9.439 21.026 1.00 98.00 101 PHE A C 1
ATOM 838 O O . PHE A 1 101 ? -8.365 -10.621 20.695 1.00 98.00 101 PHE A O 1
ATOM 845 N N . LYS A 1 102 ? -7.984 -8.971 22.162 1.00 94.50 102 LYS A N 1
ATOM 846 C CA . LYS A 1 102 ? -7.381 -9.776 23.233 1.00 94.50 102 LYS A CA 1
ATOM 847 C C . LYS A 1 102 ? -8.446 -10.396 24.132 1.00 94.50 102 LYS A C 1
ATOM 849 O O . LYS A 1 102 ? -8.222 -11.474 24.680 1.00 94.50 102 LYS A O 1
ATOM 854 N N . ASP A 1 103 ? -9.572 -9.711 24.277 1.00 90.56 103 ASP A N 1
ATOM 855 C CA . ASP A 1 103 ? -10.667 -10.060 25.170 1.00 90.56 103 ASP A CA 1
ATOM 856 C C . ASP A 1 103 ? -11.989 -9.431 24.694 1.00 90.56 103 ASP A C 1
ATOM 858 O O . ASP A 1 103 ? -12.073 -8.804 23.638 1.00 90.56 103 ASP A O 1
ATOM 862 N N . ALA A 1 104 ? -13.048 -9.652 25.474 1.00 85.94 104 ALA A N 1
ATOM 863 C CA . ALA A 1 104 ? -14.383 -9.136 25.196 1.00 85.94 104 ALA A CA 1
ATOM 864 C C . ALA A 1 104 ? -14.558 -7.647 25.553 1.00 85.94 104 ALA A C 1
ATOM 866 O O . ALA A 1 104 ? -15.608 -7.092 25.233 1.00 85.94 104 ALA A O 1
ATOM 867 N N . ASP A 1 105 ? -13.565 -7.018 26.193 1.00 91.00 105 ASP A N 1
ATOM 868 C CA . ASP A 1 105 ? -13.600 -5.598 26.558 1.00 91.00 105 ASP A CA 1
ATOM 869 C C . ASP A 1 105 ? -13.145 -4.704 25.388 1.00 91.00 105 ASP A C 1
ATOM 871 O O . ASP A 1 105 ? -13.240 -3.484 25.470 1.00 91.00 105 ASP A O 1
ATOM 875 N N . GLY A 1 106 ? -12.719 -5.297 24.265 1.00 94.25 106 GLY A N 1
ATOM 876 C CA . GLY A 1 106 ? -12.335 -4.573 23.051 1.00 94.25 106 GLY A CA 1
ATOM 877 C C . GLY A 1 106 ? -10.851 -4.221 22.972 1.00 94.25 106 GLY A C 1
ATOM 878 O O . GLY A 1 106 ? -10.448 -3.526 22.037 1.00 94.25 106 GLY A O 1
ATOM 879 N N . ASP A 1 107 ? -10.025 -4.720 23.896 1.00 96.31 107 ASP A N 1
ATOM 880 C CA . ASP A 1 107 ? -8.588 -4.451 23.900 1.00 96.31 107 ASP A CA 1
ATOM 881 C C . ASP A 1 107 ? -7.907 -5.076 22.679 1.00 96.31 107 ASP A C 1
ATOM 883 O O . ASP A 1 107 ? -8.017 -6.272 22.416 1.00 96.31 107 ASP A O 1
ATOM 887 N N . LEU A 1 108 ? -7.143 -4.285 21.930 1.00 96.38 108 LEU A N 1
ATOM 888 C CA . LEU A 1 108 ? -6.469 -4.747 20.715 1.00 96.38 108 LEU A CA 1
ATOM 889 C C . LEU A 1 108 ? -5.101 -5.367 21.013 1.00 96.38 108 LEU A C 1
ATOM 891 O O . LEU A 1 108 ? -4.397 -4.995 21.961 1.00 96.38 108 LEU A O 1
ATOM 895 N N . ASN A 1 109 ? -4.679 -6.329 20.190 1.00 95.19 109 ASN A N 1
ATOM 896 C CA . ASN A 1 109 ? -3.388 -6.990 20.377 1.00 95.19 109 ASN A CA 1
ATOM 897 C C . ASN A 1 109 ? -2.183 -6.091 20.064 1.00 95.19 109 ASN A C 1
ATOM 899 O O . ASN A 1 109 ? -1.153 -6.228 20.730 1.00 95.19 109 ASN A O 1
ATOM 903 N N . VAL A 1 110 ? -2.344 -5.158 19.127 1.00 94.44 110 VAL A N 1
ATOM 904 C CA . VAL A 1 110 ? -1.349 -4.164 18.702 1.00 94.44 110 VAL A CA 1
ATOM 905 C C . VAL A 1 110 ? -1.989 -2.777 18.591 1.00 94.44 110 VAL A C 1
ATOM 907 O O . VAL A 1 110 ? -3.213 -2.653 18.568 1.00 94.44 110 VAL A O 1
ATOM 910 N N . ASP A 1 111 ? -1.164 -1.732 18.525 1.00 94.31 111 ASP A N 1
ATOM 911 C CA . ASP A 1 111 ? -1.631 -0.373 18.245 1.00 94.31 111 ASP A CA 1
ATOM 912 C C . ASP A 1 111 ? -2.086 -0.272 16.781 1.00 94.31 111 ASP A C 1
ATOM 914 O O . ASP A 1 111 ? -1.272 -0.352 15.863 1.00 94.31 111 ASP A O 1
ATOM 918 N N . TYR A 1 112 ? -3.388 -0.077 16.561 1.00 94.62 112 TYR A N 1
ATOM 919 C CA . TYR A 1 112 ? -3.967 -0.020 15.217 1.00 94.62 112 TYR A CA 1
ATOM 920 C C . TYR A 1 112 ? -3.513 1.201 14.401 1.00 94.62 112 TYR A C 1
ATOM 922 O O . TYR A 1 112 ? -3.741 1.248 13.190 1.00 94.62 112 TYR A O 1
ATOM 930 N N . THR A 1 113 ? -2.914 2.210 15.045 1.00 94.56 113 THR A N 1
ATOM 931 C CA . THR A 1 113 ? -2.347 3.380 14.360 1.00 94.56 113 THR A CA 1
ATOM 932 C C . THR A 1 113 ? -1.006 3.071 13.695 1.00 94.56 113 THR A C 1
ATOM 934 O O . THR A 1 113 ? -0.504 3.886 12.914 1.00 94.56 113 THR A O 1
ATOM 937 N N . GLU A 1 114 ? -0.425 1.905 13.974 1.00 95.06 114 GLU A N 1
ATOM 938 C CA . GLU A 1 114 ? 0.743 1.379 13.284 1.00 95.06 114 GLU A CA 1
ATOM 939 C C . GLU A 1 114 ? 0.293 0.442 12.162 1.00 95.06 114 GLU A C 1
ATOM 941 O O . GLU A 1 114 ? -0.008 -0.726 12.396 1.00 95.06 114 GLU A O 1
ATOM 946 N N . ASP A 1 115 ? 0.225 0.981 10.941 1.00 95.19 115 ASP A N 1
ATOM 947 C CA . ASP A 1 115 ? -0.131 0.211 9.748 1.00 95.19 115 ASP A CA 1
ATOM 948 C C . ASP A 1 115 ? 0.775 -1.018 9.593 1.00 95.19 115 ASP A C 1
ATOM 950 O O . ASP A 1 115 ? 1.971 -0.979 9.902 1.00 95.19 115 ASP A O 1
ATOM 954 N N . TYR A 1 116 ? 0.208 -2.090 9.046 1.00 95.75 116 TYR A N 1
ATOM 955 C CA . TYR A 1 116 ? 1.010 -3.170 8.493 1.00 95.75 116 TYR A CA 1
ATOM 956 C C . TYR A 1 116 ? 1.594 -2.705 7.159 1.00 95.75 116 TYR A C 1
ATOM 958 O O . TYR A 1 116 ? 0.846 -2.329 6.258 1.00 95.75 116 TYR A O 1
ATOM 966 N N . VAL A 1 117 ? 2.917 -2.714 7.028 1.00 96.88 117 VAL A N 1
ATOM 967 C CA . VAL A 1 117 ? 3.611 -2.308 5.807 1.00 96.88 117 VAL A CA 1
ATOM 968 C C . VAL A 1 117 ? 4.467 -3.452 5.285 1.00 96.88 117 VAL A C 1
ATOM 970 O O . VAL A 1 117 ? 5.407 -3.864 5.958 1.00 96.88 117 VAL A O 1
ATOM 973 N N . LEU A 1 118 ? 4.178 -3.910 4.071 1.00 97.25 118 LEU A N 1
ATOM 974 C CA . LEU A 1 118 ? 5.048 -4.777 3.279 1.00 97.25 118 LEU A CA 1
ATOM 975 C C . LEU A 1 118 ? 5.809 -3.893 2.292 1.00 97.25 118 LEU A C 1
ATOM 977 O O . LEU A 1 118 ? 5.195 -3.246 1.440 1.00 97.25 118 LEU A O 1
ATOM 981 N N . ALA A 1 119 ? 7.130 -3.809 2.402 1.00 98.00 119 ALA A N 1
ATOM 982 C CA . ALA A 1 119 ? 7.905 -2.880 1.584 1.00 98.00 119 ALA A CA 1
ATOM 983 C C . ALA A 1 119 ? 9.318 -3.377 1.304 1.00 98.00 119 ALA A C 1
ATOM 985 O O . ALA A 1 119 ? 9.819 -4.309 1.924 1.00 98.00 119 ALA A O 1
ATOM 986 N N . GLY A 1 120 ? 9.983 -2.722 0.361 1.00 98.25 120 GLY A N 1
ATOM 987 C CA . GLY A 1 120 ? 11.366 -3.027 0.055 1.00 98.25 120 GLY A CA 1
ATOM 988 C C . GLY A 1 120 ? 11.855 -2.310 -1.185 1.00 98.25 120 GLY A C 1
ATOM 989 O O . GLY A 1 120 ? 11.445 -1.185 -1.478 1.00 98.25 120 GLY A O 1
ATOM 990 N N . VAL A 1 121 ? 12.753 -2.970 -1.906 1.00 98.62 121 VAL A N 1
ATOM 991 C CA . VAL A 1 121 ? 13.364 -2.437 -3.125 1.00 98.62 121 VAL A CA 1
ATOM 992 C C . VAL A 1 121 ? 13.069 -3.319 -4.328 1.00 98.62 121 VAL A C 1
ATOM 994 O O . VAL A 1 121 ? 12.892 -4.531 -4.202 1.00 98.62 121 VAL A O 1
ATOM 997 N N . ALA A 1 122 ? 13.019 -2.702 -5.502 1.00 98.38 122 ALA A N 1
ATOM 998 C CA . ALA A 1 122 ? 12.848 -3.374 -6.782 1.00 98.38 122 ALA A CA 1
ATOM 999 C C . ALA A 1 122 ? 13.868 -2.825 -7.773 1.00 98.38 122 ALA A C 1
ATOM 1001 O O . ALA A 1 122 ? 14.032 -1.609 -7.867 1.00 98.38 122 ALA A O 1
ATOM 1002 N N . PHE A 1 123 ? 14.530 -3.696 -8.528 1.00 97.75 123 PHE A N 1
ATOM 1003 C CA . PHE A 1 123 ? 15.357 -3.270 -9.653 1.00 97.75 123 PHE A CA 1
ATOM 1004 C C . PHE A 1 123 ? 15.026 -4.030 -10.928 1.00 97.75 123 PHE A C 1
ATOM 1006 O O . PHE A 1 123 ? 14.613 -5.187 -10.873 1.00 97.75 123 PHE A O 1
ATOM 1013 N N . GLU A 1 124 ? 15.174 -3.359 -12.070 1.00 96.06 124 GLU A N 1
ATOM 1014 C CA . GLU A 1 124 ? 14.922 -3.967 -13.380 1.00 96.06 124 GLU A CA 1
ATOM 1015 C C . GLU A 1 124 ? 15.986 -5.016 -13.711 1.00 96.06 124 GLU A C 1
ATOM 1017 O O . GLU A 1 124 ? 17.189 -4.764 -13.604 1.00 96.06 124 GLU A O 1
ATOM 1022 N N . GLY A 1 125 ? 15.531 -6.181 -14.165 1.00 93.50 125 GLY A N 1
ATOM 1023 C CA . GLY A 1 125 ? 16.368 -7.326 -14.491 1.00 93.50 125 GLY A CA 1
ATOM 1024 C C . GLY A 1 125 ? 16.755 -8.170 -13.275 1.00 93.50 125 GLY A C 1
ATOM 1025 O O . GLY A 1 125 ? 16.184 -8.072 -12.190 1.00 93.50 125 GLY A O 1
ATOM 1026 N N . THR A 1 126 ? 17.728 -9.054 -13.493 1.00 91.38 126 THR A N 1
ATOM 1027 C CA . THR A 1 126 ? 18.250 -9.998 -12.488 1.00 91.38 126 THR A CA 1
ATOM 1028 C C . THR A 1 126 ? 19.620 -9.600 -11.949 1.00 91.38 126 THR A C 1
ATOM 1030 O O . THR A 1 126 ? 20.123 -10.212 -11.008 1.00 91.38 126 THR A O 1
ATOM 1033 N N . GLU A 1 127 ? 20.271 -8.620 -12.575 1.00 93.50 127 GLU A N 1
ATOM 1034 C CA . GLU A 1 127 ? 21.609 -8.183 -12.192 1.00 93.50 127 GLU A CA 1
ATOM 1035 C C . GLU A 1 127 ? 21.532 -7.150 -11.070 1.00 93.50 127 GLU A C 1
ATOM 1037 O O . GLU A 1 127 ? 20.811 -6.160 -11.164 1.00 93.50 127 GLU A O 1
ATOM 1042 N N . SER A 1 128 ? 22.304 -7.384 -10.006 1.00 93.62 128 SER A N 1
ATOM 1043 C CA . SER A 1 128 ? 22.419 -6.456 -8.880 1.00 93.62 128 SER A CA 1
ATOM 1044 C C . SER A 1 128 ? 22.866 -5.079 -9.387 1.00 93.62 128 SER A C 1
ATOM 1046 O O . SER A 1 128 ? 23.970 -4.977 -9.928 1.00 93.62 128 SER A O 1
ATOM 1048 N N . PRO A 1 129 ? 22.078 -4.008 -9.184 1.00 95.31 129 PRO A N 1
ATOM 1049 C CA . PRO A 1 129 ? 22.321 -2.728 -9.847 1.00 95.31 129 PRO A CA 1
ATOM 1050 C C . PRO A 1 129 ? 23.404 -1.895 -9.142 1.00 95.31 129 PRO A C 1
ATOM 1052 O O . PRO A 1 129 ? 23.839 -0.860 -9.639 1.00 95.31 129 PRO A O 1
ATOM 1055 N N . MET A 1 130 ? 23.858 -2.342 -7.967 1.00 95.44 130 MET A N 1
ATOM 1056 C CA . MET A 1 130 ? 24.928 -1.719 -7.197 1.00 95.44 130 MET A CA 1
ATOM 1057 C C . MET A 1 130 ? 25.638 -2.728 -6.284 1.00 95.44 130 MET A C 1
ATOM 1059 O O . MET A 1 130 ? 25.112 -3.810 -6.005 1.00 95.44 130 MET A O 1
ATOM 1063 N N . ASP A 1 131 ? 26.816 -2.359 -5.768 1.00 95.94 131 ASP A N 1
ATOM 1064 C CA . ASP A 1 131 ? 27.476 -3.113 -4.696 1.00 95.94 131 ASP A CA 1
ATOM 1065 C C . ASP A 1 131 ? 26.808 -2.816 -3.349 1.00 95.94 131 ASP A C 1
ATOM 1067 O O . ASP A 1 131 ? 27.139 -1.850 -2.653 1.00 95.94 131 ASP A O 1
ATOM 1071 N N . ILE A 1 132 ? 25.881 -3.690 -2.958 1.00 96.00 132 ILE A N 1
ATOM 1072 C CA . ILE A 1 132 ? 25.174 -3.582 -1.682 1.00 96.00 132 ILE A CA 1
ATOM 1073 C C . ILE A 1 132 ? 26.137 -3.595 -0.484 1.00 96.00 132 ILE A C 1
ATOM 1075 O O . ILE A 1 132 ? 25.862 -2.978 0.542 1.00 96.00 132 ILE A O 1
ATOM 1079 N N . ASN A 1 133 ? 27.314 -4.226 -0.581 1.00 94.69 133 ASN A N 1
ATOM 1080 C CA . ASN A 1 133 ? 28.272 -4.212 0.525 1.00 94.69 133 ASN A CA 1
ATOM 1081 C C . ASN A 1 133 ? 28.820 -2.810 0.781 1.00 94.69 133 ASN A C 1
ATOM 1083 O O . ASN A 1 133 ? 28.960 -2.433 1.947 1.00 94.69 133 ASN A O 1
ATOM 1087 N N . ALA A 1 134 ? 29.079 -2.048 -0.284 1.00 94.94 134 ALA A N 1
ATOM 1088 C CA . ALA A 1 134 ? 29.570 -0.681 -0.194 1.00 94.94 134 ALA A CA 1
ATOM 1089 C C . ALA A 1 134 ? 28.571 0.240 0.524 1.00 94.94 134 ALA A C 1
ATOM 1091 O O . ALA A 1 134 ? 29.000 1.065 1.332 1.00 94.94 134 ALA A O 1
ATOM 1092 N N . VAL A 1 135 ? 27.260 0.050 0.313 1.00 95.88 135 VAL A N 1
ATOM 1093 C CA . VAL A 1 135 ? 26.192 0.780 1.030 1.00 95.88 135 VAL A CA 1
ATOM 1094 C C . VAL A 1 135 ? 26.329 0.581 2.535 1.00 95.88 135 VAL A C 1
ATOM 1096 O O . VAL A 1 135 ? 26.489 1.534 3.298 1.00 95.88 135 VAL A O 1
ATOM 1099 N N . PHE A 1 136 ? 26.359 -0.677 2.980 1.00 95.50 136 PHE A N 1
ATOM 1100 C CA . PHE A 1 136 ? 26.434 -0.997 4.406 1.00 95.50 136 PHE A CA 1
ATOM 1101 C C . PHE A 1 136 ? 27.777 -0.608 5.038 1.00 95.50 136 PHE A C 1
ATOM 1103 O O . PHE A 1 136 ? 27.823 -0.260 6.221 1.00 95.50 136 PHE A O 1
ATOM 1110 N N . SER A 1 137 ? 28.874 -0.613 4.275 1.00 93.25 137 SER A N 1
ATOM 1111 C CA . SER A 1 137 ? 30.181 -0.165 4.767 1.00 93.25 137 SER A CA 1
ATOM 1112 C C . SER A 1 137 ? 30.202 1.318 5.162 1.00 93.25 137 SER A C 1
ATOM 1114 O O . SER A 1 137 ? 30.873 1.654 6.142 1.00 93.25 137 SER A O 1
ATOM 1116 N N . LYS A 1 138 ? 29.440 2.188 4.479 1.00 95.00 138 LYS A N 1
ATOM 1117 C CA . LYS A 1 138 ? 29.319 3.627 4.806 1.00 95.00 138 LYS A CA 1
ATOM 1118 C C . LYS A 1 138 ? 28.595 3.886 6.130 1.00 95.00 138 LYS A C 1
ATOM 1120 O O . LYS A 1 138 ? 28.790 4.924 6.755 1.00 95.00 138 LYS A O 1
ATOM 1125 N N . LEU A 1 139 ? 27.786 2.934 6.600 1.00 94.31 139 LEU A N 1
ATOM 1126 C CA . LEU A 1 139 ? 26.999 3.090 7.828 1.00 94.31 139 LEU A CA 1
ATOM 1127 C C . LEU A 1 139 ? 27.845 2.990 9.106 1.00 94.31 139 LEU A C 1
ATOM 1129 O O . LEU A 1 139 ? 27.358 3.335 10.187 1.00 94.31 139 LEU A O 1
ATOM 1133 N N . HIS A 1 140 ? 29.088 2.496 8.996 1.00 91.00 140 HIS A N 1
ATOM 1134 C CA . HIS A 1 140 ? 30.038 2.332 10.102 1.00 91.00 140 HIS A CA 1
ATOM 1135 C C . HIS A 1 140 ? 29.407 1.682 11.351 1.00 91.00 140 HIS A C 1
ATOM 1137 O O . HIS A 1 140 ? 29.599 2.132 12.484 1.00 91.00 140 HIS A O 1
ATOM 1143 N N . LEU A 1 141 ? 28.603 0.633 11.142 1.00 91.00 141 LEU A N 1
ATOM 1144 C CA . LEU A 1 141 ? 27.920 -0.085 12.219 1.00 91.00 141 LEU A CA 1
ATOM 1145 C C . LEU A 1 141 ? 28.898 -0.927 13.047 1.00 91.00 141 LEU A C 1
ATOM 1147 O O . LEU A 1 141 ? 29.983 -1.302 12.597 1.00 91.00 141 LEU A O 1
ATOM 1151 N N . GLN A 1 142 ? 28.507 -1.226 14.288 1.00 87.50 142 GLN A N 1
ATOM 1152 C CA . GLN A 1 142 ? 29.280 -2.119 15.149 1.00 87.50 142 GLN A CA 1
ATOM 1153 C C . GLN A 1 142 ? 29.359 -3.514 14.517 1.00 87.50 142 GLN A C 1
ATOM 1155 O O . GLN A 1 142 ? 28.358 -4.030 14.032 1.00 87.50 142 GLN A O 1
ATOM 1160 N N . LYS A 1 143 ? 30.533 -4.157 14.582 1.00 83.94 143 LYS A N 1
ATOM 1161 C CA . LYS A 1 143 ? 30.780 -5.484 13.980 1.00 83.94 143 LYS A CA 1
ATOM 1162 C C . LYS A 1 143 ? 29.877 -6.606 14.510 1.00 83.94 143 LYS A C 1
ATOM 1164 O O . LYS A 1 143 ? 29.800 -7.653 13.887 1.00 83.94 143 LYS A O 1
ATOM 1169 N N . SER A 1 144 ? 29.255 -6.411 15.672 1.00 87.12 144 SER A N 1
ATOM 1170 C CA . SER A 1 144 ? 28.305 -7.350 16.271 1.00 87.12 144 SER A CA 1
ATOM 1171 C C . SER A 1 144 ? 26.920 -7.317 15.622 1.00 87.12 144 SER A C 1
ATOM 1173 O O . SER A 1 144 ? 26.119 -8.204 15.896 1.00 87.12 144 SER A O 1
ATOM 1175 N N . VAL A 1 145 ? 26.615 -6.308 14.799 1.00 88.38 145 VAL A N 1
ATOM 1176 C CA . VAL A 1 145 ? 25.348 -6.225 14.068 1.00 88.38 145 VAL A CA 1
ATOM 1177 C C . VAL A 1 145 ? 25.461 -7.096 12.821 1.00 88.38 145 VAL A C 1
ATOM 1179 O O . VAL A 1 145 ? 26.097 -6.706 11.844 1.00 88.38 145 VAL A O 1
ATOM 1182 N N . THR A 1 146 ? 24.878 -8.289 12.885 1.00 86.00 146 THR A N 1
ATOM 1183 C CA . THR A 1 146 ? 24.827 -9.253 11.773 1.00 86.00 146 THR A CA 1
ATOM 1184 C C . THR A 1 146 ? 23.567 -9.106 10.924 1.00 86.00 146 THR A C 1
ATOM 1186 O O . THR A 1 146 ? 23.574 -9.467 9.755 1.00 86.00 146 THR A O 1
ATOM 1189 N N . ASP A 1 147 ? 22.518 -8.528 11.507 1.00 91.56 147 ASP A N 1
ATOM 1190 C CA . ASP A 1 147 ? 21.236 -8.255 10.870 1.00 91.56 147 ASP A CA 1
ATOM 1191 C C . ASP A 1 147 ? 20.888 -6.772 11.072 1.00 91.56 147 ASP A C 1
ATOM 1193 O O . ASP A 1 147 ? 20.539 -6.317 12.172 1.00 91.56 147 ASP A O 1
ATOM 1197 N N . VAL A 1 148 ? 21.149 -5.971 10.039 1.00 94.62 148 VAL A N 1
ATOM 1198 C CA . VAL A 1 148 ? 20.967 -4.521 10.076 1.00 94.62 148 VAL A CA 1
ATOM 1199 C C . VAL A 1 148 ? 19.496 -4.186 9.851 1.00 94.62 148 VAL A C 1
ATOM 1201 O O . VAL A 1 148 ? 18.840 -4.738 8.988 1.00 94.62 148 VAL A O 1
ATOM 1204 N N . LYS A 1 149 ? 19.002 -3.226 10.634 1.00 94.88 149 LYS A N 1
ATOM 1205 C CA . LYS A 1 149 ? 17.593 -2.839 10.736 1.00 94.88 149 LYS A CA 1
ATOM 1206 C C . LYS A 1 149 ? 17.513 -1.335 10.929 1.00 94.88 149 LYS A C 1
ATOM 1208 O O . LYS A 1 149 ? 18.494 -0.748 11.413 1.00 94.88 149 LYS A O 1
ATOM 1213 N N . LEU A 1 150 ? 16.363 -0.704 10.687 1.00 96.12 150 LEU A N 1
ATOM 1214 C CA . LEU A 1 150 ? 16.230 0.759 10.836 1.00 96.12 150 LEU A CA 1
ATOM 1215 C C . LEU A 1 150 ? 16.708 1.270 12.210 1.00 96.12 150 LEU A C 1
ATOM 1217 O O . LEU A 1 150 ? 17.392 2.293 12.306 1.00 96.12 150 LEU A O 1
ATOM 1221 N N . LYS A 1 151 ? 16.414 0.536 13.292 1.00 94.88 151 LYS A N 1
ATOM 1222 C CA . LYS A 1 151 ? 16.830 0.897 14.663 1.00 94.88 151 LYS A CA 1
ATOM 1223 C C . LYS A 1 151 ? 18.346 1.095 14.813 1.00 94.88 151 LYS A C 1
ATOM 1225 O O . LYS A 1 151 ? 18.780 1.872 15.660 1.00 94.88 151 LYS A O 1
ATOM 1230 N N . HIS A 1 152 ? 19.160 0.430 13.992 1.00 96.06 152 HIS A N 1
ATOM 1231 C CA . HIS A 1 152 ? 20.620 0.560 14.009 1.00 96.06 152 HIS A CA 1
ATOM 1232 C C . HIS A 1 152 ? 21.107 1.859 13.336 1.00 96.06 152 HIS A C 1
ATOM 1234 O O . HIS A 1 152 ? 22.217 2.326 13.619 1.00 96.06 152 HIS A O 1
ATOM 1240 N N . LEU A 1 153 ? 20.283 2.462 12.473 1.00 97.31 153 LEU A N 1
ATOM 1241 C CA . LEU A 1 153 ? 20.572 3.727 11.792 1.00 97.31 153 LEU A CA 1
ATOM 1242 C C . LEU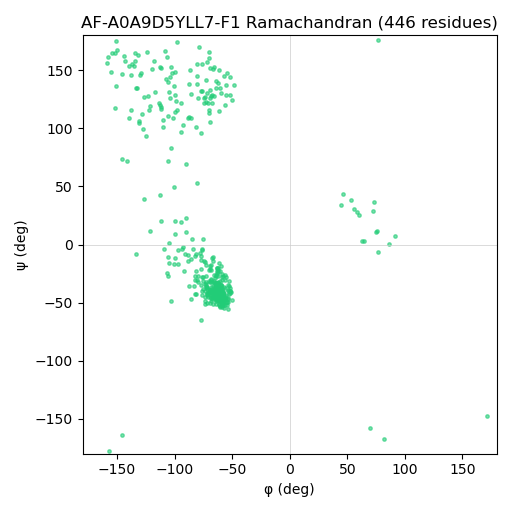 A 1 153 ? 20.136 4.936 12.622 1.00 97.31 153 LEU A C 1
ATOM 1244 O O . LEU A 1 153 ? 20.816 5.962 12.603 1.00 97.31 153 LEU A O 1
ATOM 1248 N N . ILE A 1 154 ? 19.021 4.817 13.341 1.00 96.81 154 ILE A N 1
ATOM 1249 C CA . ILE A 1 154 ? 18.397 5.946 14.052 1.00 96.81 154 ILE A CA 1
ATOM 1250 C C . ILE A 1 154 ? 18.629 5.894 15.570 1.00 96.81 154 ILE A C 1
ATOM 1252 O O . ILE A 1 154 ? 18.467 6.896 16.260 1.00 96.81 154 ILE A O 1
ATOM 1256 N N . GLY A 1 155 ? 19.040 4.744 16.112 1.00 94.56 155 GLY A N 1
ATOM 1257 C CA . GLY A 1 155 ? 19.222 4.555 17.549 1.00 94.56 155 GLY A CA 1
ATOM 1258 C C . GLY A 1 155 ? 17.901 4.536 18.324 1.00 94.56 155 GLY A C 1
ATOM 1259 O O . GLY A 1 155 ? 16.836 4.234 17.785 1.00 94.56 155 GLY A O 1
ATOM 1260 N N . LYS A 1 156 ? 17.970 4.828 19.628 1.00 94.62 156 LYS A N 1
ATOM 1261 C CA . LYS A 1 156 ? 16.785 4.893 20.492 1.00 94.62 156 LYS A CA 1
ATOM 1262 C C . LYS A 1 156 ? 15.996 6.168 20.189 1.00 94.62 156 LYS A C 1
ATOM 1264 O O . LYS A 1 156 ? 16.552 7.258 20.282 1.00 94.62 156 LYS A O 1
ATOM 1269 N N . VAL A 1 157 ? 14.703 6.020 19.904 1.00 94.94 157 VAL A N 1
ATOM 1270 C CA . VAL A 1 157 ? 13.786 7.154 19.735 1.00 94.94 157 VAL A CA 1
ATOM 1271 C C . VAL A 1 157 ? 13.568 7.830 21.101 1.00 94.94 157 VAL A C 1
ATOM 1273 O O . VAL A 1 157 ? 13.236 7.129 22.065 1.00 94.94 157 VAL A O 1
ATOM 1276 N N . PRO A 1 158 ? 13.789 9.151 21.227 1.00 92.00 158 PRO A N 1
ATOM 1277 C CA . PRO A 1 158 ? 13.517 9.888 22.458 1.00 92.00 158 PRO A CA 1
ATOM 1278 C C . PRO A 1 158 ? 12.037 9.843 22.851 1.00 92.00 158 PRO A C 1
ATOM 1280 O O . PRO A 1 158 ? 11.154 9.778 21.998 1.00 92.00 158 PRO A O 1
ATOM 1283 N N . GLU A 1 159 ? 11.759 9.919 24.151 1.00 86.69 159 GLU A N 1
ATOM 1284 C CA . GLU A 1 159 ? 10.387 10.019 24.651 1.00 86.69 159 GLU A CA 1
ATOM 1285 C C . GLU A 1 159 ? 9.707 11.288 24.109 1.00 86.69 159 GLU A C 1
ATOM 1287 O O . GLU A 1 159 ? 10.310 12.361 24.079 1.00 86.69 159 GLU A O 1
ATOM 1292 N N . GLY A 1 160 ? 8.466 11.154 23.636 1.00 80.62 160 GLY A N 1
ATOM 1293 C CA . GLY A 1 160 ? 7.705 12.250 23.028 1.00 80.62 160 GLY A CA 1
ATOM 1294 C C . GLY A 1 160 ? 8.104 12.611 21.589 1.00 80.62 160 GLY A C 1
ATOM 1295 O O . GLY A 1 160 ? 7.404 13.404 20.962 1.00 80.62 160 GLY A O 1
ATOM 1296 N N . ALA A 1 161 ? 9.174 12.030 21.033 1.00 83.94 161 ALA A N 1
ATOM 1297 C CA . ALA A 1 161 ? 9.546 12.220 19.633 1.00 83.94 161 ALA A CA 1
ATOM 1298 C C . ALA A 1 161 ? 8.847 11.199 18.727 1.00 83.94 161 ALA A C 1
ATOM 1300 O O . ALA A 1 161 ? 8.784 10.006 19.029 1.00 83.94 161 ALA A O 1
ATOM 1301 N N . HIS A 1 162 ? 8.365 11.651 17.568 1.00 92.75 162 HIS A N 1
ATOM 1302 C CA . HIS A 1 162 ? 7.822 10.735 16.573 1.00 92.75 162 HIS A CA 1
ATOM 1303 C C . HIS A 1 162 ? 8.951 9.999 15.838 1.00 92.75 162 HIS A C 1
ATOM 1305 O O . HIS A 1 162 ? 9.879 10.635 15.334 1.00 92.75 162 HIS A O 1
ATOM 1311 N N . LYS A 1 163 ? 8.848 8.668 15.709 1.00 95.50 163 LYS A N 1
ATOM 1312 C CA . LYS A 1 163 ? 9.870 7.817 15.067 1.00 95.50 163 LYS A CA 1
ATOM 1313 C C . LYS A 1 163 ? 10.232 8.284 13.653 1.00 95.50 163 LYS A C 1
ATOM 1315 O O . LYS A 1 163 ? 11.409 8.291 13.321 1.00 95.50 163 LYS A O 1
ATOM 1320 N N . PHE A 1 164 ? 9.250 8.725 12.864 1.00 96.75 164 PHE A N 1
ATOM 1321 C CA . PHE A 1 164 ? 9.477 9.282 11.522 1.00 96.75 164 PHE A CA 1
ATOM 1322 C C . PHE A 1 164 ? 10.374 10.525 11.537 1.00 96.75 164 PHE A C 1
ATOM 1324 O O . PHE A 1 164 ? 11.412 10.543 10.886 1.00 96.75 164 PHE A O 1
ATOM 1331 N N . LEU A 1 165 ? 10.026 11.541 12.335 1.00 96.00 165 LEU A N 1
ATOM 1332 C CA . LEU A 1 165 ? 10.815 12.774 12.432 1.00 96.00 165 LEU A CA 1
ATOM 1333 C C . LEU A 1 165 ? 12.222 12.504 12.981 1.00 96.00 165 LEU A C 1
ATOM 1335 O O . LEU A 1 165 ? 13.187 13.123 12.540 1.00 96.00 165 LEU A O 1
ATOM 1339 N N . HIS A 1 166 ? 12.344 11.553 13.910 1.00 97.44 166 HIS A N 1
ATOM 1340 C CA . HIS A 1 166 ? 13.632 11.092 14.428 1.00 97.44 166 HIS A CA 1
ATOM 1341 C C . HIS A 1 166 ? 14.459 10.360 13.361 1.00 97.44 166 HIS A C 1
ATOM 1343 O O . HIS A 1 166 ? 15.667 10.556 13.270 1.00 97.44 166 HIS A O 1
ATOM 1349 N N . ALA A 1 167 ? 13.823 9.547 12.514 1.00 97.94 167 ALA A N 1
ATOM 1350 C CA . ALA A 1 167 ? 14.494 8.877 11.404 1.00 97.94 167 ALA A CA 1
ATOM 1351 C C . ALA A 1 167 ? 15.001 9.872 10.352 1.00 97.94 167 ALA A C 1
ATOM 1353 O O . ALA A 1 167 ? 16.125 9.727 9.870 1.00 97.94 167 ALA A O 1
ATOM 1354 N N . LEU A 1 168 ? 14.221 10.918 10.064 1.00 98.06 168 LEU A N 1
ATOM 1355 C CA . LEU A 1 168 ? 14.635 12.011 9.184 1.00 98.06 168 LEU A CA 1
ATOM 1356 C C . LEU A 1 168 ? 15.852 12.781 9.724 1.00 98.06 168 LEU A C 1
ATOM 1358 O O . LEU A 1 168 ? 16.572 13.377 8.937 1.00 98.06 168 LEU A O 1
ATOM 1362 N N . ASP A 1 169 ? 16.150 12.736 11.022 1.00 97.75 169 ASP A N 1
ATOM 1363 C CA . ASP A 1 169 ? 17.333 13.392 11.600 1.00 97.75 169 ASP A CA 1
ATOM 1364 C C . ASP A 1 169 ? 18.621 12.540 11.509 1.00 97.75 169 ASP A C 1
ATOM 1366 O O . ASP A 1 169 ? 19.675 12.905 12.027 1.00 97.75 169 ASP A O 1
ATOM 1370 N N . SER A 1 170 ? 18.577 11.372 10.857 1.00 98.19 170 SER A N 1
ATOM 1371 C CA . SER A 1 170 ? 19.735 10.476 10.758 1.00 98.19 170 SER A CA 1
ATOM 1372 C C . SER A 1 170 ? 20.543 10.679 9.474 1.00 98.19 170 SER A C 1
ATOM 1374 O O . SER A 1 170 ? 20.070 10.415 8.368 1.00 98.19 170 SER A O 1
ATOM 1376 N N . ALA A 1 171 ? 21.831 11.004 9.619 1.00 97.94 171 ALA A N 1
ATOM 1377 C CA . ALA A 1 171 ? 22.787 11.019 8.505 1.00 97.94 171 ALA A CA 1
ATOM 1378 C C . ALA A 1 171 ? 23.004 9.625 7.873 1.00 97.94 171 ALA A C 1
ATOM 1380 O O . ALA A 1 171 ? 23.361 9.508 6.704 1.00 97.94 171 ALA A O 1
ATOM 1381 N N . LYS A 1 172 ? 22.771 8.538 8.624 1.00 98.25 172 LYS A N 1
ATOM 1382 C CA . LYS A 1 172 ? 22.836 7.177 8.067 1.00 98.25 172 LYS A CA 1
ATOM 1383 C C . LYS A 1 172 ? 21.639 6.884 7.165 1.00 98.25 172 LYS A C 1
ATOM 1385 O O . LYS A 1 172 ? 21.806 6.204 6.161 1.00 98.25 172 LYS A O 1
ATOM 1390 N N . VAL A 1 173 ? 20.460 7.406 7.516 1.00 98.50 173 VAL A N 1
ATOM 1391 C CA . VAL A 1 173 ? 19.279 7.353 6.641 1.00 98.50 173 VAL A CA 1
ATOM 1392 C C . VAL A 1 173 ? 19.538 8.166 5.371 1.00 98.50 173 VAL A C 1
ATOM 1394 O O . VAL A 1 173 ? 19.288 7.646 4.289 1.00 98.50 173 VAL A O 1
ATOM 1397 N N . GLU A 1 174 ? 20.145 9.357 5.481 1.00 98.44 174 GLU A N 1
ATOM 1398 C CA . GLU A 1 174 ? 20.564 10.163 4.314 1.00 98.44 174 GLU A CA 1
ATOM 1399 C C . GLU A 1 174 ? 21.444 9.355 3.356 1.00 98.44 174 GLU A C 1
ATOM 1401 O O . GLU A 1 174 ? 21.169 9.288 2.157 1.00 98.44 174 GLU A O 1
ATOM 1406 N N . SER A 1 175 ? 22.466 8.681 3.897 1.00 98.25 175 SER A N 1
ATOM 1407 C CA . SER A 1 175 ? 23.385 7.859 3.107 1.00 98.25 175 SER A CA 1
ATOM 1408 C C . SER A 1 175 ? 22.672 6.726 2.368 1.00 98.25 175 SER A C 1
ATOM 1410 O O . SER A 1 175 ? 22.999 6.478 1.212 1.00 98.25 175 SER A O 1
ATOM 1412 N N . VAL A 1 176 ? 21.720 6.036 3.009 1.00 98.44 176 VAL A N 1
ATOM 1413 C CA . VAL A 1 176 ? 20.970 4.943 2.367 1.00 98.44 176 VAL A CA 1
ATOM 1414 C C . VAL A 1 176 ? 20.054 5.479 1.270 1.00 98.44 176 VAL A C 1
ATOM 1416 O O . VAL A 1 176 ? 20.083 4.964 0.157 1.00 98.44 176 VAL A O 1
ATOM 1419 N N . LEU A 1 177 ? 19.267 6.521 1.557 1.00 98.62 177 LEU A N 1
ATOM 1420 C CA . LEU A 1 177 ? 18.343 7.096 0.575 1.00 98.62 177 LEU A CA 1
ATOM 1421 C C . LEU A 1 177 ? 19.091 7.638 -0.650 1.00 98.62 177 LEU A C 1
ATOM 1423 O O . LEU A 1 177 ? 18.656 7.416 -1.777 1.00 98.62 177 LEU A O 1
ATOM 1427 N N . THR A 1 178 ? 20.234 8.294 -0.432 1.00 98.25 178 THR A N 1
ATOM 1428 C CA . THR A 1 178 ? 21.101 8.800 -1.507 1.00 98.25 178 THR A CA 1
ATOM 1429 C C . THR A 1 178 ? 21.630 7.665 -2.379 1.00 98.25 178 THR A C 1
ATOM 1431 O O . THR A 1 178 ? 21.559 7.746 -3.604 1.00 98.25 178 THR A O 1
ATOM 1434 N N . ASP A 1 179 ? 22.119 6.591 -1.756 1.00 98.25 179 ASP A N 1
ATOM 1435 C CA . ASP A 1 179 ? 22.661 5.433 -2.462 1.00 98.25 179 ASP A CA 1
ATOM 1436 C C . ASP A 1 179 ? 21.598 4.756 -3.344 1.00 98.25 179 ASP A C 1
ATOM 1438 O O . ASP A 1 179 ? 21.869 4.502 -4.517 1.00 98.25 179 ASP A O 1
ATOM 1442 N N . ILE A 1 180 ? 20.376 4.550 -2.834 1.00 98.31 180 ILE A N 1
ATOM 1443 C CA . ILE A 1 180 ? 19.265 3.993 -3.629 1.00 98.31 180 ILE A CA 1
ATOM 1444 C C . ILE A 1 180 ? 18.900 4.940 -4.781 1.00 98.31 180 ILE A C 1
ATOM 1446 O O . ILE A 1 180 ? 18.744 4.514 -5.927 1.00 98.31 180 ILE A O 1
ATOM 1450 N N . LEU A 1 181 ? 18.764 6.238 -4.493 1.00 97.75 181 LEU A N 1
ATOM 1451 C CA . LEU A 1 181 ? 18.323 7.221 -5.478 1.00 97.75 181 LEU A CA 1
ATOM 1452 C C . LEU A 1 181 ? 19.317 7.365 -6.641 1.00 97.75 181 LEU A C 1
ATOM 1454 O O . LEU A 1 181 ? 18.878 7.571 -7.772 1.00 97.75 181 LEU A O 1
ATOM 1458 N N . SER A 1 182 ? 20.618 7.196 -6.373 1.00 96.81 182 SER A N 1
ATOM 1459 C CA . SER A 1 182 ? 21.715 7.325 -7.347 1.00 96.81 182 SER A CA 1
ATOM 1460 C C . SER A 1 182 ? 21.742 6.268 -8.460 1.00 96.81 182 SER A C 1
ATOM 1462 O O . SER A 1 182 ? 22.513 6.401 -9.407 1.00 96.81 182 SER A O 1
ATOM 1464 N N . VAL A 1 183 ? 20.928 5.216 -8.346 1.00 97.44 183 VAL A N 1
ATOM 1465 C CA . VAL A 1 183 ? 20.933 4.058 -9.247 1.00 97.44 183 VAL A CA 1
ATOM 1466 C C . VAL A 1 183 ? 19.667 4.065 -10.095 1.00 97.44 183 VAL A C 1
ATOM 1468 O O . VAL A 1 183 ? 18.592 3.776 -9.580 1.00 97.44 183 VAL A O 1
ATOM 1471 N N . ASP A 1 184 ? 19.755 4.392 -11.384 1.00 95.62 184 ASP A N 1
ATOM 1472 C CA . ASP A 1 184 ? 18.590 4.686 -12.241 1.00 95.62 184 ASP A CA 1
ATOM 1473 C C . ASP A 1 184 ? 17.504 3.600 -12.245 1.00 95.62 184 ASP A C 1
ATOM 1475 O O . ASP A 1 184 ? 16.321 3.920 -12.122 1.00 95.62 184 ASP A O 1
ATOM 1479 N N . ASN A 1 185 ? 17.901 2.329 -12.306 1.00 96.62 185 ASN A N 1
ATOM 1480 C CA . ASN A 1 185 ? 17.005 1.175 -12.386 1.00 96.62 185 ASN A CA 1
ATOM 1481 C C . ASN A 1 185 ? 16.681 0.536 -11.022 1.00 96.62 185 ASN A C 1
ATOM 1483 O O . ASN A 1 185 ? 16.279 -0.624 -10.991 1.00 96.62 185 ASN A O 1
ATOM 1487 N N . LEU A 1 186 ? 16.878 1.257 -9.912 1.00 98.31 186 LEU A N 1
ATOM 1488 C CA . LEU A 1 186 ? 16.540 0.831 -8.551 1.00 98.31 186 LEU A CA 1
ATOM 1489 C C . LEU A 1 186 ? 15.467 1.749 -7.942 1.00 98.31 186 LEU A C 1
ATOM 1491 O O . LEU A 1 186 ? 15.589 2.981 -7.942 1.00 98.31 186 LEU A O 1
ATOM 1495 N N . TYR A 1 187 ? 14.439 1.119 -7.384 1.00 98.69 187 TYR A N 1
ATOM 1496 C CA . TYR A 1 187 ? 13.215 1.728 -6.870 1.00 98.69 187 TYR A CA 1
ATOM 1497 C C . TYR A 1 187 ? 12.897 1.203 -5.470 1.00 98.69 187 TYR A C 1
ATOM 1499 O O . TYR A 1 187 ? 13.393 0.149 -5.062 1.00 98.69 187 TYR A O 1
ATOM 1507 N N . ILE A 1 188 ? 12.032 1.915 -4.750 1.00 98.75 188 ILE A N 1
ATOM 1508 C CA . ILE A 1 188 ? 11.361 1.386 -3.559 1.00 98.75 188 ILE A CA 1
ATOM 1509 C C . ILE A 1 188 ? 9.924 1.018 -3.910 1.00 98.75 188 ILE A C 1
ATOM 1511 O O . ILE A 1 188 ? 9.316 1.606 -4.801 1.00 98.75 188 ILE A O 1
ATOM 1515 N N . HIS A 1 189 ? 9.358 0.067 -3.187 1.00 98.62 189 HIS A N 1
ATOM 1516 C CA . HIS A 1 189 ? 7.942 -0.267 -3.288 1.00 98.62 189 HIS A CA 1
ATOM 1517 C C . HIS A 1 189 ? 7.375 -0.537 -1.899 1.00 98.62 189 HIS A C 1
ATOM 1519 O O . HIS A 1 189 ? 8.115 -0.879 -0.974 1.00 98.62 189 HIS A O 1
ATOM 1525 N N . TRP A 1 190 ? 6.073 -0.321 -1.739 1.00 98.19 190 TRP A N 1
ATOM 1526 C CA . TRP A 1 190 ? 5.372 -0.509 -0.478 1.00 98.19 190 TRP A CA 1
ATOM 1527 C C . TRP A 1 190 ? 3.881 -0.793 -0.684 1.00 98.19 190 TRP A C 1
ATOM 1529 O O . TRP A 1 190 ? 3.247 -0.272 -1.604 1.00 98.19 190 TRP A O 1
ATOM 1539 N N . SER A 1 191 ? 3.322 -1.581 0.227 1.00 97.50 191 SER A N 1
ATOM 1540 C CA . SER A 1 191 ? 1.895 -1.735 0.493 1.00 97.50 191 SER A CA 1
ATOM 1541 C C . SER A 1 191 ? 1.650 -1.418 1.965 1.00 97.50 191 SER A C 1
ATOM 1543 O O . SER A 1 191 ? 2.357 -1.946 2.820 1.00 97.50 191 SER A O 1
ATOM 1545 N N . ALA A 1 192 ? 0.713 -0.519 2.270 1.00 96.88 192 ALA A N 1
ATOM 1546 C CA . ALA A 1 192 ? 0.390 -0.116 3.640 1.00 96.88 192 ALA A CA 1
ATOM 1547 C C . ALA A 1 192 ? -1.085 -0.366 3.975 1.00 96.88 192 ALA A C 1
ATOM 1549 O O . ALA A 1 192 ? -1.985 0.254 3.406 1.00 96.88 192 ALA A O 1
ATOM 1550 N N . ILE A 1 193 ? -1.338 -1.252 4.931 1.00 96.94 193 ILE A N 1
ATOM 1551 C CA . ILE A 1 193 ? -2.675 -1.635 5.375 1.00 96.94 193 ILE A CA 1
ATOM 1552 C C . ILE A 1 193 ? -2.950 -0.987 6.729 1.00 96.94 193 ILE A C 1
ATOM 1554 O O . ILE A 1 193 ? -2.384 -1.366 7.757 1.00 96.94 193 ILE A O 1
ATOM 1558 N N . ASN A 1 194 ? -3.871 -0.022 6.736 1.00 97.19 194 ASN A N 1
ATOM 1559 C CA . ASN A 1 194 ? -4.390 0.540 7.976 1.00 97.19 194 ASN A CA 1
ATOM 1560 C C . ASN A 1 194 ? -5.276 -0.477 8.699 1.00 97.19 194 ASN A C 1
ATOM 1562 O O . ASN A 1 194 ? -6.337 -0.841 8.187 1.00 97.19 194 ASN A O 1
ATOM 1566 N N . LEU A 1 195 ? -4.837 -0.906 9.885 1.00 96.81 195 LEU A N 1
ATOM 1567 C CA . LEU A 1 195 ? -5.407 -2.048 10.600 1.00 96.81 195 LEU A CA 1
ATOM 1568 C C . LEU A 1 195 ? -6.881 -1.834 10.954 1.00 96.81 195 LEU A C 1
ATOM 1570 O O . LEU A 1 195 ? -7.727 -2.655 10.603 1.00 96.81 195 LEU A O 1
ATOM 1574 N N . LEU A 1 196 ? -7.213 -0.711 11.596 1.00 97.31 196 LEU A N 1
ATOM 1575 C CA . LEU A 1 196 ? -8.594 -0.438 11.994 1.00 97.31 196 LEU A CA 1
ATOM 1576 C C . LEU A 1 196 ? -9.494 -0.180 10.780 1.00 97.31 196 LEU A C 1
ATOM 1578 O O . LEU A 1 196 ? -10.591 -0.721 10.728 1.00 97.31 196 LEU A O 1
ATOM 1582 N N . TYR A 1 197 ? -9.043 0.593 9.787 1.00 98.06 197 TYR A N 1
ATOM 1583 C CA . TYR A 1 197 ? -9.832 0.826 8.574 1.00 98.06 197 TYR A CA 1
ATOM 1584 C C . TYR A 1 197 ? -10.155 -0.487 7.864 1.00 98.06 197 TYR A C 1
ATOM 1586 O O . TYR A 1 197 ? -11.323 -0.752 7.596 1.00 98.06 197 TYR A O 1
ATOM 1594 N N . TYR A 1 198 ? -9.139 -1.319 7.610 1.00 96.69 198 TYR A N 1
ATOM 1595 C CA . TYR A 1 198 ? -9.305 -2.611 6.944 1.00 96.69 198 TYR A CA 1
ATOM 1596 C C . TYR A 1 198 ? -10.244 -3.529 7.731 1.00 96.69 198 TYR A C 1
ATOM 1598 O O . TYR A 1 198 ? -11.079 -4.196 7.145 1.00 96.69 198 TYR A O 1
ATOM 1606 N N . SER A 1 199 ? -10.194 -3.480 9.062 1.00 96.75 199 SER A N 1
ATOM 1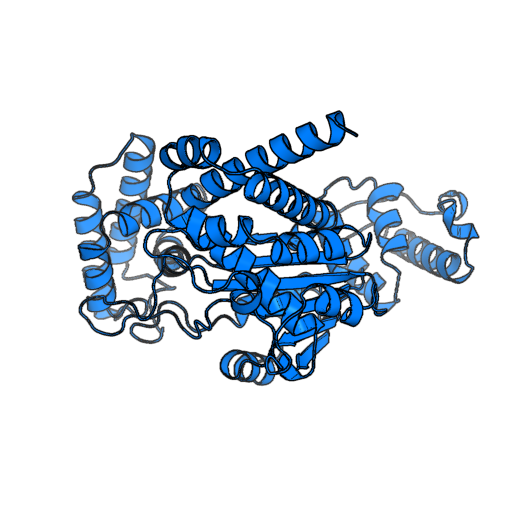607 C CA . SER A 1 199 ? -11.097 -4.266 9.910 1.00 96.75 199 SER A CA 1
ATOM 1608 C C . SER A 1 199 ? -12.552 -3.813 9.856 1.00 96.75 199 SER A C 1
ATOM 1610 O O . SER A 1 199 ? -13.422 -4.574 10.253 1.00 96.75 199 SER A O 1
ATOM 1612 N N . LEU A 1 200 ? -12.841 -2.576 9.438 1.00 97.88 200 LEU A N 1
ATOM 1613 C CA . LEU A 1 200 ? -14.193 -2.006 9.444 1.00 97.88 200 LEU A CA 1
ATOM 1614 C C . LEU A 1 200 ? -14.866 -2.023 8.068 1.00 97.88 200 LEU A C 1
ATOM 1616 O O . LEU A 1 200 ? -16.085 -1.846 8.001 1.00 97.88 200 LEU A O 1
ATOM 1620 N N . VAL A 1 201 ? -14.115 -2.199 6.971 1.00 96.19 201 VAL A N 1
ATOM 1621 C CA . VAL A 1 201 ? -14.697 -2.116 5.619 1.00 96.19 201 VAL A CA 1
ATOM 1622 C C . VAL A 1 201 ? -15.764 -3.182 5.383 1.00 96.19 201 VAL A C 1
ATOM 1624 O O . VAL A 1 201 ? -16.774 -2.859 4.762 1.00 96.19 201 VAL A O 1
ATOM 1627 N N . ASP A 1 202 ? -15.612 -4.368 5.978 1.00 96.00 202 ASP A N 1
ATOM 1628 C CA . ASP A 1 202 ? -16.550 -5.488 5.838 1.00 96.00 202 ASP A CA 1
ATOM 1629 C C . ASP A 1 202 ? -17.943 -5.184 6.403 1.00 96.00 202 ASP A C 1
ATOM 1631 O O . ASP A 1 202 ? -18.941 -5.718 5.913 1.00 96.00 202 ASP A O 1
ATOM 1635 N N . ILE A 1 203 ? -18.048 -4.276 7.385 1.00 97.94 203 ILE A N 1
ATOM 1636 C CA . ILE A 1 203 ? -19.344 -3.776 7.874 1.00 97.94 203 ILE A CA 1
ATOM 1637 C C . ILE A 1 203 ? -20.077 -3.084 6.736 1.00 97.94 203 ILE A C 1
ATOM 1639 O O . ILE A 1 203 ? -21.258 -3.326 6.497 1.00 97.94 203 ILE A O 1
ATOM 1643 N N . VAL A 1 204 ? -19.359 -2.214 6.036 1.00 97.19 204 VAL A N 1
ATOM 1644 C CA . VAL A 1 204 ? -19.898 -1.389 4.967 1.00 97.19 204 VAL A CA 1
ATOM 1645 C C . VAL A 1 204 ? -20.165 -2.242 3.725 1.00 97.19 204 VAL A C 1
ATOM 1647 O O . VAL A 1 204 ? -21.269 -2.172 3.187 1.00 97.19 204 VAL A O 1
ATOM 1650 N N . ASP A 1 205 ? -19.223 -3.109 3.345 1.00 95.62 205 ASP A N 1
ATOM 1651 C CA . ASP A 1 205 ? -19.364 -4.054 2.230 1.00 95.62 205 ASP A CA 1
ATOM 1652 C C . ASP A 1 205 ? -20.533 -5.035 2.448 1.00 95.62 205 ASP A C 1
ATOM 1654 O O . ASP A 1 205 ? -21.189 -5.434 1.487 1.00 95.62 205 ASP A O 1
ATOM 1658 N N . SER A 1 206 ? -20.846 -5.388 3.702 1.00 95.50 206 SER A N 1
ATOM 1659 C CA . SER A 1 206 ? -21.957 -6.294 4.031 1.00 95.50 206 SER A CA 1
ATOM 1660 C C . SER A 1 206 ? -23.333 -5.655 3.913 1.00 95.50 206 SER A C 1
ATOM 1662 O O . SER A 1 206 ? -24.313 -6.356 3.659 1.00 95.50 206 SER A O 1
ATOM 1664 N N . VAL A 1 207 ? -23.447 -4.351 4.173 1.00 95.25 207 VAL A N 1
ATOM 1665 C CA . VAL A 1 207 ? -24.761 -3.698 4.278 1.00 95.25 207 VAL A CA 1
ATOM 1666 C C . VAL A 1 207 ? -25.098 -2.828 3.084 1.00 95.25 207 VAL A C 1
ATOM 1668 O O . VAL A 1 207 ? -26.282 -2.623 2.823 1.00 95.25 207 VAL A O 1
ATOM 1671 N N . LEU A 1 208 ? -24.100 -2.324 2.355 1.00 91.56 208 LEU A N 1
ATOM 1672 C CA . LEU A 1 208 ? -24.344 -1.421 1.242 1.00 91.56 208 LEU A CA 1
ATOM 1673 C C . LEU A 1 208 ? -24.937 -2.131 0.032 1.00 91.56 208 LEU A C 1
ATOM 1675 O O . LEU A 1 208 ? -24.330 -3.004 -0.581 1.00 91.56 208 LEU A O 1
ATOM 1679 N N . SER A 1 209 ? -26.099 -1.645 -0.393 1.00 80.12 209 SER A N 1
ATOM 1680 C CA . SER A 1 209 ? -26.745 -2.074 -1.634 1.00 80.12 209 SER A CA 1
ATOM 1681 C C . SER A 1 209 ? -26.322 -1.278 -2.876 1.00 80.12 209 SER A C 1
ATOM 1683 O O . SER A 1 209 ? -26.588 -1.707 -4.001 1.00 80.12 209 SER A O 1
ATOM 1685 N N . VAL A 1 210 ? -25.671 -0.120 -2.702 1.00 81.81 210 VAL A N 1
ATOM 1686 C CA . VAL A 1 210 ? -25.323 0.806 -3.790 1.00 81.81 210 VAL A CA 1
ATOM 1687 C C . VAL A 1 210 ? -23.822 1.131 -3.763 1.00 81.81 210 VAL A C 1
ATOM 1689 O O . VAL A 1 210 ? -23.329 1.597 -2.741 1.00 81.81 210 VAL A O 1
ATOM 1692 N N . PRO A 1 211 ? -23.086 0.965 -4.883 1.00 81.06 211 PRO A N 1
ATOM 1693 C CA . PRO A 1 211 ? -21.647 1.266 -4.937 1.00 81.06 211 PRO A CA 1
ATOM 1694 C C . PRO A 1 211 ? -21.296 2.759 -4.838 1.00 81.06 211 PRO A C 1
ATOM 1696 O O . PRO A 1 211 ? -20.149 3.127 -4.590 1.00 81.06 211 PRO A O 1
ATOM 1699 N N . VAL A 1 212 ? -22.266 3.637 -5.091 1.00 82.00 212 VAL A N 1
ATOM 1700 C CA . VAL A 1 212 ? -22.085 5.088 -4.988 1.00 82.00 212 VAL A CA 1
ATOM 1701 C C . VAL A 1 212 ? -21.885 5.442 -3.512 1.00 82.00 212 VAL A C 1
ATOM 1703 O O . VAL A 1 212 ? -22.701 5.056 -2.684 1.00 82.00 212 VAL A O 1
ATOM 1706 N N . TYR A 1 213 ? -20.819 6.182 -3.198 1.00 87.00 213 TYR A N 1
ATOM 1707 C CA . TYR A 1 213 ? -20.377 6.544 -1.839 1.00 87.00 213 TYR A CA 1
ATOM 1708 C C . TYR A 1 213 ? -19.696 5.444 -1.019 1.00 87.00 213 TYR A C 1
ATOM 1710 O O . TYR A 1 213 ? -19.468 5.632 0.174 1.00 87.00 213 TYR A O 1
ATOM 1718 N N . HIS A 1 214 ? -19.342 4.306 -1.621 1.00 91.50 214 HIS A N 1
ATOM 1719 C CA . HIS A 1 214 ? -18.784 3.182 -0.869 1.00 91.50 214 HIS A CA 1
ATOM 1720 C C . HIS A 1 214 ? -17.518 3.573 -0.078 1.00 91.50 214 HIS A C 1
ATOM 1722 O O . HIS A 1 214 ? -17.411 3.313 1.121 1.00 91.50 214 HIS A O 1
ATOM 1728 N N . ASN A 1 215 ? -16.586 4.278 -0.723 1.00 94.25 215 ASN A N 1
ATOM 1729 C CA . ASN A 1 215 ? -15.360 4.740 -0.072 1.00 94.25 215 ASN A CA 1
ATOM 1730 C C . ASN A 1 215 ? -15.634 5.829 0.972 1.00 94.25 215 ASN A C 1
ATOM 1732 O O . ASN A 1 215 ? -15.022 5.832 2.037 1.00 94.25 215 ASN A O 1
ATOM 1736 N N . GLU A 1 216 ? -16.556 6.743 0.690 1.00 96.44 216 GLU A N 1
ATOM 1737 C CA . GLU A 1 216 ? -16.956 7.816 1.594 1.00 96.44 216 GLU A CA 1
ATOM 1738 C C . GLU A 1 216 ? -17.594 7.264 2.871 1.00 96.44 216 GLU A C 1
ATOM 1740 O O . GLU A 1 216 ? -17.273 7.736 3.958 1.00 96.44 216 GLU A O 1
ATOM 1745 N N . ILE A 1 217 ? -18.434 6.233 2.760 1.00 97.62 217 ILE A N 1
ATOM 1746 C CA . ILE A 1 217 ? -19.073 5.583 3.909 1.00 97.62 217 ILE A CA 1
ATOM 1747 C C . ILE A 1 217 ? -18.048 4.784 4.726 1.00 97.62 217 ILE A C 1
ATOM 1749 O O . ILE A 1 217 ? -18.040 4.883 5.952 1.00 97.62 217 ILE A O 1
ATOM 1753 N N . LYS A 1 218 ? -17.124 4.059 4.080 1.00 98.00 218 LYS A N 1
ATOM 1754 C CA . LYS A 1 218 ? -15.998 3.407 4.781 1.00 98.00 218 LYS A CA 1
ATOM 1755 C C . LYS A 1 218 ? -15.179 4.421 5.582 1.00 98.00 218 LYS A C 1
ATOM 1757 O O . LYS A 1 218 ? -14.858 4.192 6.746 1.00 98.00 218 LYS A O 1
ATOM 1762 N N . ASN A 1 219 ? -14.896 5.575 4.982 1.00 98.12 219 ASN A N 1
ATOM 1763 C CA . ASN A 1 219 ? -14.126 6.631 5.629 1.00 98.12 219 ASN A CA 1
ATOM 1764 C C . ASN A 1 219 ? -14.892 7.355 6.741 1.00 98.12 219 ASN A C 1
ATOM 1766 O O . ASN A 1 219 ? -14.281 7.661 7.764 1.00 98.12 219 ASN A O 1
ATOM 1770 N N . VAL A 1 220 ? -16.201 7.598 6.591 1.00 98.06 220 VAL A N 1
ATOM 1771 C CA . VAL A 1 220 ? -17.004 8.201 7.667 1.00 98.06 220 VAL A CA 1
ATOM 1772 C C . VAL A 1 220 ? -17.105 7.242 8.855 1.00 98.06 220 VAL A C 1
ATOM 1774 O O . VAL A 1 220 ? -16.868 7.655 9.987 1.00 98.06 220 VAL A O 1
ATOM 1777 N N . LEU A 1 221 ? -17.332 5.945 8.608 1.00 98.50 221 LEU A N 1
ATOM 1778 C CA . LEU A 1 221 ? -17.345 4.923 9.656 1.00 98.50 221 LEU A CA 1
ATOM 1779 C C . LEU A 1 221 ? -16.008 4.895 10.403 1.00 98.50 221 LEU A C 1
ATOM 1781 O O . LEU A 1 221 ? -15.988 5.016 11.625 1.00 98.50 221 LEU A O 1
ATOM 1785 N N . PHE A 1 222 ? -14.895 4.807 9.674 1.00 98.38 222 PHE A N 1
ATOM 1786 C CA . PHE A 1 222 ? -13.555 4.815 10.259 1.00 98.38 222 PHE A CA 1
ATOM 1787 C C . PHE A 1 222 ? -13.272 6.086 11.073 1.00 98.38 222 PHE A C 1
ATOM 1789 O O . PHE A 1 222 ? -12.767 6.003 12.193 1.00 98.38 222 PHE A O 1
ATOM 1796 N N . LYS A 1 223 ? -13.622 7.265 10.537 1.00 97.81 223 LYS A N 1
ATOM 1797 C CA . LYS A 1 223 ? -13.430 8.562 11.201 1.00 97.81 223 LYS A CA 1
ATOM 1798 C C . LYS A 1 223 ? -14.082 8.580 12.581 1.00 97.81 223 LYS A C 1
ATOM 1800 O O . LYS A 1 223 ? -13.436 8.966 13.556 1.00 97.81 223 LYS A O 1
ATOM 1805 N N . TYR A 1 224 ? -15.346 8.170 12.666 1.00 98.38 224 TYR A N 1
ATOM 1806 C CA . TYR A 1 224 ? -16.082 8.195 13.926 1.00 98.38 224 TYR A CA 1
ATOM 1807 C C . TYR A 1 224 ? -15.741 7.020 14.839 1.00 98.38 224 TYR A C 1
ATOM 1809 O O . TYR A 1 224 ? -15.683 7.222 16.048 1.00 98.38 224 TYR A O 1
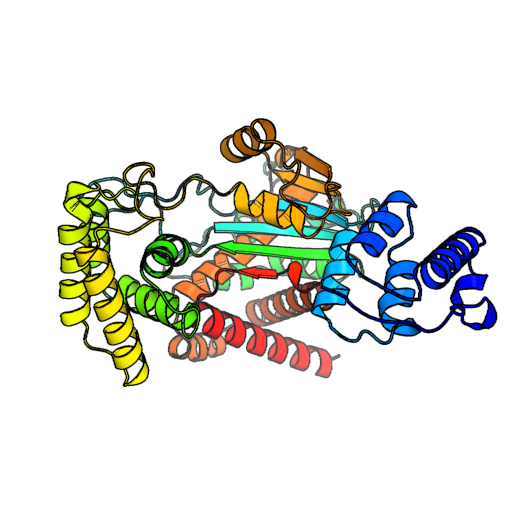ATOM 1817 N N . ALA A 1 225 ? -15.410 5.848 14.290 1.00 98.06 225 ALA A N 1
ATOM 1818 C CA . ALA A 1 225 ? -14.913 4.721 15.077 1.00 98.06 225 ALA A CA 1
ATOM 1819 C C . ALA A 1 225 ? -13.605 5.071 15.801 1.00 98.06 225 ALA A C 1
ATOM 1821 O O . ALA A 1 225 ? -13.458 4.780 16.979 1.00 98.06 225 ALA A O 1
ATOM 1822 N N . LYS A 1 226 ? -12.689 5.779 15.131 1.00 96.81 226 LYS A N 1
ATOM 1823 C CA . LYS A 1 226 ? -11.461 6.295 15.751 1.00 96.81 226 LYS A CA 1
ATOM 1824 C C . LYS A 1 226 ? -11.739 7.336 16.840 1.00 96.81 226 LYS A C 1
ATOM 1826 O O . LYS A 1 226 ? -11.013 7.417 17.823 1.00 96.81 226 LYS A O 1
ATOM 1831 N N . ARG A 1 227 ? -12.757 8.184 16.652 1.00 96.19 227 ARG A N 1
ATOM 1832 C CA . ARG A 1 227 ? -13.110 9.237 17.619 1.00 96.19 227 ARG A CA 1
ATOM 1833 C C . ARG A 1 227 ? -13.758 8.677 18.888 1.00 96.19 227 ARG A C 1
ATOM 1835 O O . ARG A 1 227 ? -13.668 9.320 19.927 1.00 96.19 227 ARG A O 1
ATOM 1842 N N . ASP A 1 228 ? -14.410 7.526 18.776 1.00 97.25 228 ASP A N 1
ATOM 1843 C CA . ASP A 1 228 ? -15.197 6.887 19.831 1.00 97.25 228 ASP A CA 1
ATOM 1844 C C . ASP A 1 228 ? -14.754 5.428 20.057 1.00 97.25 228 ASP A C 1
ATOM 1846 O O . ASP A 1 228 ? -15.566 4.520 20.248 1.00 97.25 228 ASP A O 1
ATOM 1850 N N . GLU A 1 229 ? -13.437 5.196 19.986 1.00 95.81 229 GLU A N 1
ATOM 1851 C CA . GLU A 1 229 ? -12.827 3.862 20.059 1.00 95.81 229 GLU A CA 1
ATOM 1852 C C . GLU A 1 229 ? -13.155 3.135 21.371 1.00 95.81 229 GLU A C 1
ATOM 1854 O O . GLU A 1 229 ? -13.404 1.930 21.364 1.00 95.81 229 GLU A O 1
ATOM 1859 N N . GLU A 1 230 ? -13.249 3.889 22.473 1.00 95.44 230 GLU A N 1
ATOM 1860 C CA . GLU A 1 230 ? -13.588 3.391 23.813 1.00 95.44 230 GLU A CA 1
ATOM 1861 C C . GLU A 1 230 ? -15.000 2.794 23.893 1.00 95.44 230 GLU A C 1
ATOM 1863 O O . GLU A 1 230 ? -15.283 2.029 24.812 1.00 95.44 230 GLU A O 1
ATOM 1868 N N . TYR A 1 231 ? -15.891 3.132 22.957 1.00 96.44 231 TYR A N 1
ATOM 1869 C CA . TYR A 1 231 ? -17.238 2.569 22.884 1.00 96.44 231 TYR A CA 1
ATOM 1870 C C . TYR A 1 231 ? -17.356 1.509 21.787 1.00 96.44 231 TYR A C 1
ATOM 1872 O O . TYR A 1 231 ? -17.876 0.413 22.024 1.00 96.44 231 TYR A O 1
ATOM 1880 N N . ILE A 1 232 ? -16.883 1.819 20.576 1.00 97.75 232 ILE A N 1
ATOM 1881 C CA . ILE A 1 232 ? -17.126 0.961 19.413 1.00 97.75 232 ILE A CA 1
ATOM 1882 C C . ILE A 1 232 ? -16.322 -0.342 19.468 1.00 97.75 232 ILE A C 1
ATOM 1884 O O . ILE A 1 232 ? -16.851 -1.383 19.087 1.00 97.75 232 ILE A O 1
ATOM 1888 N N . LEU A 1 233 ? -15.080 -0.329 19.969 1.00 98.12 233 LEU A N 1
ATOM 1889 C CA . LEU A 1 233 ? -14.262 -1.543 20.048 1.00 98.12 233 LEU A CA 1
ATOM 1890 C C . LEU A 1 233 ? -14.864 -2.581 21.017 1.00 98.12 233 LEU A C 1
ATOM 1892 O O . LEU A 1 233 ? -15.034 -3.728 20.590 1.00 98.12 233 LEU A O 1
ATOM 1896 N N . PRO A 1 234 ? -15.288 -2.218 22.250 1.00 98.19 234 PRO A N 1
ATOM 1897 C CA . PRO A 1 234 ? -16.024 -3.144 23.110 1.00 98.19 234 PRO A CA 1
ATOM 1898 C C . PRO A 1 234 ? -17.325 -3.652 22.480 1.00 98.19 234 PRO A C 1
ATOM 1900 O O . PRO A 1 234 ? -17.640 -4.837 22.596 1.00 98.19 234 PRO A O 1
ATOM 1903 N N . LEU A 1 235 ? -18.080 -2.789 21.784 1.00 98.31 235 LEU A N 1
ATOM 1904 C CA . LEU A 1 235 ? -19.308 -3.201 21.096 1.00 98.31 235 LEU A CA 1
ATOM 1905 C C . LEU A 1 235 ? -19.011 -4.289 20.057 1.00 98.31 235 LEU A C 1
ATOM 1907 O O . LEU A 1 235 ? -19.675 -5.325 20.049 1.00 98.31 235 LEU A O 1
ATOM 1911 N N . LEU A 1 236 ? -18.001 -4.095 19.205 1.00 98.44 236 LEU A N 1
ATOM 1912 C CA . LEU A 1 236 ? -17.598 -5.091 18.207 1.00 98.44 236 LEU A CA 1
ATOM 1913 C C . LEU A 1 236 ? -17.152 -6.405 18.874 1.00 98.44 236 LEU A C 1
ATOM 1915 O O . LEU A 1 236 ? -17.616 -7.484 18.488 1.00 98.44 236 LEU A O 1
ATOM 1919 N N . ALA A 1 237 ? -16.317 -6.329 19.912 1.00 98.12 237 ALA A N 1
ATOM 1920 C CA . ALA A 1 237 ? -15.831 -7.499 20.640 1.00 98.12 237 ALA A CA 1
ATOM 1921 C C . ALA A 1 237 ? -16.963 -8.282 21.333 1.00 98.12 237 ALA A C 1
ATOM 1923 O O . ALA A 1 237 ? -16.975 -9.517 21.295 1.00 98.12 237 ALA A O 1
ATOM 1924 N N . GLN A 1 238 ? -17.964 -7.596 21.894 1.00 97.50 238 GLN A N 1
ATOM 1925 C CA . GLN A 1 238 ? -19.140 -8.217 22.514 1.00 97.50 238 GLN A CA 1
ATOM 1926 C C . GLN A 1 238 ? -19.901 -9.127 21.539 1.00 97.50 238 GLN A C 1
ATOM 1928 O O . GLN A 1 238 ? -20.409 -10.179 21.938 1.00 97.50 238 GLN A O 1
ATOM 1933 N N . TYR A 1 239 ? -19.973 -8.740 20.265 1.00 97.75 239 TYR A N 1
ATOM 1934 C CA . TYR A 1 239 ? -20.618 -9.529 19.215 1.00 97.75 239 TYR A CA 1
ATOM 1935 C C . TYR A 1 239 ? -19.668 -10.498 18.503 1.00 97.75 239 TYR A C 1
ATOM 1937 O O . TYR A 1 239 ? -20.065 -11.091 17.505 1.00 97.75 239 TYR A O 1
ATOM 1945 N N . LYS A 1 240 ? -18.448 -10.697 19.025 1.00 97.69 240 LYS A N 1
ATOM 1946 C CA . LYS A 1 240 ? -17.416 -11.577 18.450 1.00 97.69 240 LYS A CA 1
ATOM 1947 C C . LYS A 1 240 ? -16.982 -11.184 17.040 1.00 97.69 240 LYS A C 1
ATOM 1949 O O . LYS A 1 240 ? -16.507 -12.026 16.282 1.00 97.69 240 LYS A O 1
ATOM 1954 N N . TYR A 1 241 ? -17.133 -9.906 16.699 1.00 98.31 241 TYR A N 1
ATOM 1955 C CA . TYR A 1 241 ? -16.799 -9.374 15.384 1.00 98.31 241 TYR A CA 1
ATOM 1956 C C . TYR A 1 241 ? -15.387 -9.817 14.928 1.00 98.31 241 TYR A C 1
ATOM 1958 O O . TYR A 1 241 ? -14.465 -9.782 15.752 1.00 98.31 241 TYR A O 1
ATOM 1966 N N . PRO A 1 242 ? -15.208 -10.218 13.651 1.00 97.25 242 PRO A N 1
ATOM 1967 C CA . PRO A 1 242 ? -16.184 -10.191 12.554 1.00 97.25 242 PRO A CA 1
ATOM 1968 C C . PRO A 1 242 ? -17.035 -11.471 12.428 1.00 97.25 242 PRO A C 1
ATOM 1970 O O . PRO A 1 242 ? -17.566 -11.734 11.356 1.00 97.25 242 PRO A O 1
ATOM 1973 N N . ASN A 1 243 ? -17.194 -12.279 13.484 1.00 97.94 243 ASN A N 1
ATOM 1974 C CA . ASN A 1 243 ? -18.015 -13.497 13.464 1.00 97.94 243 ASN A CA 1
ATOM 1975 C C . ASN A 1 243 ? -19.344 -13.333 14.224 1.00 97.94 243 ASN A C 1
ATOM 1977 O O . ASN A 1 243 ? -19.541 -13.859 15.323 1.00 97.94 243 ASN A O 1
ATOM 1981 N N . ILE A 1 244 ? -20.270 -12.569 13.650 1.00 98.38 244 ILE A N 1
ATOM 1982 C CA . ILE A 1 244 ? -21.572 -12.298 14.257 1.00 98.38 244 ILE A CA 1
ATOM 1983 C C . ILE A 1 244 ? -22.427 -13.569 14.220 1.00 98.38 244 ILE A C 1
ATOM 1985 O O . ILE A 1 244 ? -22.733 -14.103 13.158 1.00 98.38 244 ILE A O 1
ATOM 1989 N N . ASP A 1 245 ? -22.877 -14.034 15.388 1.00 97.56 245 ASP A N 1
ATOM 1990 C CA . ASP A 1 245 ? -23.821 -15.155 15.471 1.00 97.56 245 ASP A CA 1
ATOM 1991 C C . ASP A 1 245 ? -25.081 -14.838 14.630 1.00 97.56 245 ASP A C 1
ATOM 1993 O O . ASP A 1 245 ? -25.694 -13.781 14.835 1.00 97.56 245 ASP A O 1
ATOM 1997 N N . PRO A 1 246 ? -25.526 -15.731 13.720 1.00 97.19 246 PRO A N 1
ATOM 1998 C CA . PRO A 1 246 ? -26.704 -15.495 12.886 1.00 97.19 246 PRO A CA 1
ATOM 1999 C C . PRO A 1 246 ? -27.975 -15.118 13.665 1.00 97.19 246 PRO A C 1
ATOM 2001 O O . PRO A 1 246 ? -28.800 -14.336 13.189 1.00 97.19 246 PRO A O 1
ATOM 2004 N N . SER A 1 247 ? -28.134 -15.616 14.895 1.00 97.38 247 SER A N 1
ATOM 2005 C CA . SER A 1 247 ? -29.246 -15.261 15.791 1.00 97.38 247 SER A CA 1
ATOM 2006 C C . SER A 1 247 ? -29.136 -13.852 16.392 1.00 97.38 247 SER A C 1
ATOM 2008 O O . SER A 1 247 ? -30.122 -13.326 16.914 1.00 97.38 247 SER A O 1
ATOM 2010 N N . LYS A 1 248 ? -27.955 -13.235 16.307 1.00 98.25 248 LYS A N 1
ATOM 2011 C CA . LYS A 1 248 ? -27.601 -11.921 16.856 1.00 98.25 248 LYS A CA 1
ATOM 2012 C C . LYS A 1 248 ? -27.395 -10.834 15.814 1.00 98.25 248 LYS A C 1
ATOM 2014 O O . LYS A 1 248 ? -27.272 -9.682 16.215 1.00 98.25 248 LYS A O 1
ATOM 2019 N N . ILE A 1 249 ? -27.464 -11.140 14.516 1.00 98.44 249 ILE A N 1
ATOM 2020 C CA . ILE A 1 249 ? -27.314 -10.148 13.433 1.00 98.44 249 ILE A CA 1
ATOM 2021 C C . ILE A 1 249 ? -28.215 -8.929 13.654 1.00 98.44 249 ILE A C 1
ATOM 2023 O O . ILE A 1 249 ? -27.763 -7.790 13.580 1.00 98.44 249 ILE A O 1
ATOM 2027 N N . LYS A 1 250 ? -29.495 -9.155 13.974 1.00 98.50 250 LYS A N 1
ATOM 2028 C CA . LYS A 1 250 ? -30.425 -8.055 14.238 1.00 98.50 250 LYS A CA 1
ATOM 2029 C C . LYS A 1 250 ? -29.978 -7.219 15.440 1.00 98.50 250 LYS A C 1
ATOM 2031 O O . LYS A 1 250 ? -29.946 -6.000 15.333 1.00 98.50 250 LYS A O 1
ATOM 2036 N N . ASP A 1 251 ? -29.640 -7.858 16.557 1.00 98.62 251 ASP A N 1
ATOM 2037 C CA . ASP A 1 251 ? -29.205 -7.167 17.777 1.00 98.62 251 ASP A CA 1
ATOM 2038 C C . ASP A 1 251 ? -27.941 -6.326 17.503 1.00 98.62 251 ASP A C 1
ATOM 2040 O O . ASP A 1 251 ? -27.905 -5.143 17.838 1.00 98.62 251 ASP A O 1
ATOM 2044 N N . TYR A 1 252 ? -26.961 -6.898 16.795 1.00 98.56 252 TYR A N 1
ATOM 2045 C CA . TYR A 1 252 ? -25.733 -6.226 16.364 1.00 98.56 252 TYR A CA 1
ATOM 2046 C C . TYR A 1 252 ? -26.012 -4.998 15.488 1.00 98.56 252 TYR A C 1
ATOM 2048 O O . TYR A 1 252 ? -25.575 -3.893 15.809 1.00 98.56 252 TYR A O 1
ATOM 2056 N N . CYS A 1 253 ? -26.781 -5.155 14.404 1.00 98.75 253 CYS A N 1
ATOM 2057 C CA . CYS A 1 253 ? -27.070 -4.048 13.493 1.00 98.75 253 CYS A CA 1
ATOM 2058 C C . CYS A 1 253 ? -27.809 -2.902 14.197 1.00 98.75 253 CYS A C 1
ATOM 2060 O O . CYS A 1 253 ? -27.540 -1.738 13.908 1.00 98.75 253 CYS A O 1
ATOM 2062 N N . PHE A 1 254 ? -28.731 -3.209 15.115 1.00 98.62 254 PHE A N 1
ATOM 2063 C CA . PHE A 1 254 ? -29.429 -2.176 15.882 1.00 98.62 254 PHE A CA 1
ATOM 2064 C C . PHE A 1 254 ? -28.527 -1.520 16.940 1.00 98.62 254 PHE A C 1
ATOM 2066 O O . PHE A 1 254 ? -28.641 -0.317 17.137 1.00 98.62 254 PHE A O 1
ATOM 2073 N N . ALA A 1 255 ? -27.571 -2.242 17.531 1.00 98.62 255 ALA A N 1
ATOM 2074 C CA . ALA A 1 255 ? -26.560 -1.635 18.400 1.00 98.62 255 ALA A CA 1
ATOM 2075 C C . ALA A 1 255 ? -25.646 -0.658 17.630 1.00 98.62 255 ALA A C 1
ATOM 2077 O O . ALA A 1 255 ? -25.386 0.447 18.100 1.00 98.62 255 ALA A O 1
ATOM 2078 N N . MET A 1 256 ? -25.221 -1.018 16.413 1.00 98.62 256 MET A N 1
ATOM 2079 C CA . MET A 1 256 ? -24.471 -0.118 15.521 1.00 98.62 256 MET A CA 1
ATOM 2080 C C . MET A 1 256 ? -25.293 1.115 15.120 1.00 98.62 256 MET A C 1
ATOM 2082 O O . MET A 1 256 ? -24.771 2.224 15.048 1.00 98.62 256 MET A O 1
ATOM 2086 N N . VAL A 1 257 ? -26.592 0.938 14.867 1.00 98.69 257 VAL A N 1
ATOM 2087 C CA . VAL A 1 257 ? -27.527 2.040 14.603 1.00 98.69 257 VAL A CA 1
ATOM 2088 C C . VAL A 1 257 ? -27.615 2.985 15.793 1.00 98.69 257 VAL A C 1
ATOM 2090 O O . VAL A 1 257 ? -27.519 4.193 15.595 1.00 98.69 257 VAL A O 1
ATOM 2093 N N . ASP A 1 258 ? -27.788 2.451 17.001 1.00 98.50 258 ASP A N 1
ATOM 2094 C CA . ASP A 1 258 ? -27.889 3.249 18.222 1.00 98.50 258 ASP A CA 1
ATOM 2095 C C . ASP A 1 258 ? -26.589 4.029 18.462 1.00 98.50 258 ASP A C 1
ATOM 2097 O O . ASP A 1 258 ? -26.633 5.205 18.823 1.00 98.50 258 ASP A O 1
ATOM 2101 N N . TRP A 1 259 ? -25.429 3.424 18.189 1.00 98.50 259 TRP A N 1
ATOM 2102 C CA . TRP A 1 259 ? -24.146 4.127 18.195 1.00 98.50 259 TRP A CA 1
ATOM 2103 C C . TRP A 1 259 ? -24.137 5.304 17.209 1.00 98.50 259 TRP A C 1
ATOM 2105 O O . TRP A 1 259 ? -23.877 6.437 17.614 1.00 98.50 259 TRP A O 1
ATOM 2115 N N . ILE A 1 260 ? -24.512 5.070 15.945 1.00 98.38 260 ILE A N 1
ATOM 2116 C CA . ILE A 1 260 ? -24.552 6.117 14.911 1.00 98.38 260 ILE A CA 1
ATOM 2117 C C . ILE A 1 260 ? -25.514 7.255 15.286 1.00 98.38 260 ILE A C 1
ATOM 2119 O O . ILE A 1 260 ? -25.194 8.419 15.062 1.00 98.38 260 ILE A O 1
ATOM 2123 N N . GLU A 1 261 ? -26.669 6.952 15.884 1.00 97.44 261 GLU A N 1
ATOM 2124 C CA . GLU A 1 261 ? -27.650 7.962 16.318 1.00 97.44 261 GLU A CA 1
ATOM 2125 C C . GLU A 1 261 ? -27.107 8.915 17.395 1.00 97.44 261 GLU A C 1
ATOM 2127 O O . GLU A 1 261 ? -27.600 10.038 17.516 1.00 97.44 261 GLU A O 1
ATOM 2132 N N . ASN A 1 262 ? -26.094 8.494 18.157 1.00 96.94 262 ASN A N 1
ATOM 2133 C CA . ASN A 1 262 ? -25.458 9.308 19.193 1.00 96.94 262 ASN A CA 1
ATOM 2134 C C . ASN A 1 262 ? -24.219 10.072 18.697 1.00 96.94 262 ASN A C 1
ATOM 2136 O O . ASN A 1 262 ? -23.653 10.878 19.442 1.00 96.94 262 ASN A O 1
ATOM 2140 N N . ILE A 1 263 ? -23.799 9.869 17.445 1.00 97.81 263 ILE A N 1
ATOM 2141 C CA . ILE A 1 263 ? -22.704 10.629 16.846 1.00 97.81 263 ILE A CA 1
ATOM 2142 C C . ILE A 1 263 ? -23.176 12.056 16.562 1.00 97.81 263 ILE A C 1
ATOM 2144 O O . ILE A 1 263 ? -24.192 12.272 15.910 1.00 97.81 263 ILE A O 1
ATOM 2148 N N . VAL A 1 264 ? -22.385 13.043 16.989 1.00 97.12 264 VAL A N 1
ATOM 2149 C CA . VAL A 1 264 ? -22.500 14.428 16.508 1.00 97.12 264 VAL A CA 1
ATOM 2150 C C . VAL A 1 264 ? -21.644 14.570 15.242 1.00 97.12 264 VAL A C 1
ATOM 2152 O O . VAL A 1 264 ? -20.411 14.503 15.369 1.00 97.12 264 VAL A O 1
ATOM 2155 N N . PRO A 1 265 ? -22.240 14.720 14.041 1.00 97.50 265 PRO A N 1
ATOM 2156 C CA . PRO A 1 265 ? -21.485 14.848 12.800 1.00 97.50 265 PRO A CA 1
ATOM 2157 C C . PRO A 1 265 ? -20.734 16.182 12.738 1.00 97.50 265 PRO A C 1
ATOM 2159 O O . PRO A 1 265 ? -21.168 17.173 13.326 1.00 97.50 265 PRO A O 1
ATOM 2162 N N . ASP A 1 266 ? -19.613 16.214 12.020 1.00 96.25 266 ASP A N 1
ATOM 2163 C CA . ASP A 1 266 ? -18.776 17.417 11.922 1.00 96.25 266 ASP A CA 1
ATOM 2164 C C . ASP A 1 266 ? -19.325 18.382 10.863 1.00 96.25 266 ASP A C 1
ATOM 2166 O O . ASP A 1 266 ? -19.188 19.599 10.991 1.00 96.25 266 ASP A O 1
ATOM 2170 N N . ASP A 1 267 ? -19.970 17.840 9.826 1.00 97.25 267 ASP A N 1
ATOM 2171 C CA . ASP A 1 267 ? -20.591 18.594 8.747 1.00 97.25 267 ASP A CA 1
ATOM 2172 C C . ASP A 1 267 ? -21.802 17.858 8.135 1.00 97.25 267 ASP A C 1
ATOM 2174 O O . ASP A 1 267 ? -22.129 16.722 8.486 1.00 97.25 267 ASP A O 1
ATOM 2178 N N . VAL A 1 268 ? -22.486 18.534 7.205 1.00 97.50 268 VAL A N 1
ATOM 2179 C CA . VAL A 1 268 ? -23.702 18.037 6.532 1.00 97.50 268 VAL A CA 1
ATOM 2180 C C . VAL A 1 268 ? -23.421 16.808 5.658 1.00 97.50 268 VAL A C 1
ATOM 2182 O O . VAL A 1 268 ? -24.310 15.981 5.447 1.00 97.50 268 VAL A O 1
ATOM 2185 N N . LYS A 1 269 ? -22.203 16.675 5.118 1.00 97.06 269 LYS A N 1
ATOM 2186 C CA . LYS A 1 269 ? -21.824 15.511 4.311 1.00 97.06 269 LYS A CA 1
ATOM 2187 C C . LYS A 1 269 ? -21.690 14.290 5.215 1.00 97.06 269 LYS A C 1
ATOM 2189 O O . LYS A 1 269 ? -22.240 13.245 4.877 1.00 97.06 269 LYS A O 1
ATOM 2194 N N . ASP A 1 270 ? -21.029 14.429 6.357 1.00 97.75 270 ASP A N 1
ATOM 2195 C CA . ASP A 1 270 ? -20.917 13.357 7.345 1.00 97.75 270 ASP A CA 1
ATOM 2196 C C . ASP A 1 270 ? -22.289 12.959 7.899 1.00 97.75 270 ASP A C 1
ATOM 2198 O O . ASP A 1 270 ? -22.584 11.769 7.980 1.00 97.75 270 ASP A O 1
ATOM 2202 N N . GLU A 1 271 ? -23.163 13.931 8.193 1.00 98.06 271 GLU A N 1
ATOM 2203 C CA . GLU A 1 271 ? -24.553 13.672 8.601 1.00 98.06 271 GLU A CA 1
ATOM 2204 C C . GLU A 1 271 ? -25.295 12.821 7.558 1.00 98.06 271 GLU A C 1
ATOM 2206 O O . GLU A 1 271 ? -25.913 11.812 7.901 1.00 98.06 271 GLU A O 1
ATOM 2211 N N . PHE A 1 272 ? -25.185 13.178 6.275 1.00 97.31 272 PHE A N 1
ATOM 2212 C CA . PHE A 1 272 ? -25.787 12.415 5.182 1.00 97.31 272 PHE A CA 1
ATOM 2213 C C . PHE A 1 272 ? -25.230 10.986 5.079 1.00 97.31 272 PHE A C 1
ATOM 2215 O O . PHE A 1 272 ? -26.006 10.037 4.957 1.00 97.31 272 PHE A O 1
ATOM 2222 N N . LEU A 1 273 ? -23.905 10.816 5.123 1.00 97.56 273 LEU A N 1
ATOM 2223 C CA . LEU A 1 273 ? -23.259 9.506 4.972 1.00 97.56 273 LEU A CA 1
ATOM 2224 C C . LEU A 1 273 ? -23.556 8.578 6.160 1.00 97.56 273 LEU A C 1
ATOM 2226 O O . LEU A 1 273 ? -23.821 7.391 5.961 1.00 97.56 273 LEU A O 1
ATOM 2230 N N . LEU A 1 274 ? -23.555 9.116 7.382 1.00 98.12 274 LEU A N 1
ATOM 2231 C CA . LEU A 1 274 ? -23.927 8.380 8.591 1.00 98.12 274 LEU A CA 1
ATOM 2232 C C . LEU A 1 274 ? -25.400 7.973 8.566 1.00 98.12 274 LEU A C 1
ATOM 2234 O O . LEU A 1 274 ? -25.720 6.824 8.869 1.00 98.12 274 LEU A O 1
ATOM 2238 N N . GLU A 1 275 ? -26.295 8.877 8.160 1.00 97.62 275 GLU A N 1
ATOM 2239 C CA . GLU A 1 275 ? -27.714 8.553 8.016 1.00 97.62 275 GLU A CA 1
ATOM 2240 C C . GLU A 1 275 ? -27.930 7.457 6.970 1.00 97.62 275 GLU A C 1
ATOM 2242 O O . GLU A 1 275 ? -28.722 6.540 7.194 1.00 97.62 275 GLU A O 1
ATOM 2247 N N . PHE A 1 276 ? -27.190 7.502 5.861 1.00 96.62 276 PHE A N 1
ATOM 2248 C CA . PHE A 1 276 ? -27.235 6.461 4.841 1.00 96.62 276 PHE A CA 1
ATOM 2249 C C . PHE A 1 276 ? -26.822 5.099 5.415 1.00 96.62 276 PHE A C 1
ATOM 2251 O O . PHE A 1 276 ? -27.589 4.137 5.337 1.00 96.62 276 PHE A O 1
ATOM 2258 N N . LEU A 1 277 ? -25.655 5.026 6.065 1.00 97.69 277 LEU A N 1
ATOM 2259 C CA . LEU A 1 277 ? -25.167 3.802 6.705 1.00 97.69 277 LEU A CA 1
ATOM 2260 C C . LEU A 1 277 ? -26.154 3.277 7.758 1.00 97.69 277 LEU A C 1
ATOM 2262 O O . LEU A 1 277 ? -26.425 2.077 7.816 1.00 97.69 277 LEU A O 1
ATOM 2266 N N . ARG A 1 278 ? -26.752 4.174 8.551 1.00 98.06 278 ARG A N 1
ATOM 2267 C CA . ARG A 1 278 ? -27.772 3.830 9.548 1.00 98.06 278 ARG A CA 1
ATOM 2268 C C . ARG A 1 278 ? -28.983 3.146 8.910 1.00 98.06 278 ARG A C 1
ATOM 2270 O O . ARG A 1 278 ? -29.497 2.175 9.470 1.00 98.06 278 ARG A O 1
ATOM 2277 N N . GLN A 1 279 ? -29.467 3.635 7.767 1.00 97.12 279 GLN A N 1
ATOM 2278 C CA . GLN A 1 279 ? -30.611 3.027 7.078 1.00 97.12 279 GLN A CA 1
ATOM 2279 C C . GLN A 1 279 ? -30.268 1.656 6.483 1.00 97.12 279 GLN A C 1
ATOM 2281 O O . GLN A 1 279 ? -31.068 0.727 6.634 1.00 97.12 279 GLN A O 1
ATOM 2286 N N . GLU A 1 280 ? -29.081 1.499 5.892 1.00 97.12 280 GLU A N 1
ATOM 2287 C CA . GLU A 1 280 ? -28.623 0.206 5.366 1.00 97.12 280 GLU A CA 1
ATOM 2288 C C . GLU A 1 280 ? -28.459 -0.824 6.498 1.00 97.12 280 GLU A C 1
ATOM 2290 O O . GLU A 1 280 ? -29.005 -1.922 6.407 1.00 97.12 280 GLU A O 1
ATOM 2295 N N . LEU A 1 281 ? -27.859 -0.447 7.635 1.00 98.00 281 LEU A N 1
ATOM 2296 C CA . LEU A 1 281 ? -27.786 -1.299 8.833 1.00 98.00 281 LEU A CA 1
ATOM 2297 C C . LEU A 1 281 ? -29.178 -1.709 9.341 1.00 98.00 281 LEU A C 1
ATOM 2299 O O . LEU A 1 281 ? -29.409 -2.881 9.645 1.00 98.00 281 LEU A O 1
ATOM 2303 N N . LYS A 1 282 ? -30.146 -0.779 9.391 1.00 98.00 282 LYS A N 1
ATOM 2304 C CA . LYS A 1 282 ? -31.544 -1.095 9.757 1.00 98.00 282 LYS A CA 1
ATOM 2305 C C . LYS A 1 282 ? -32.171 -2.091 8.785 1.00 98.00 282 LYS A C 1
ATOM 2307 O O . LYS A 1 282 ? -32.955 -2.944 9.212 1.00 98.00 282 LYS A O 1
ATOM 2312 N N . ALA A 1 283 ? -31.901 -1.958 7.489 1.00 97.31 283 ALA A N 1
ATOM 2313 C CA . ALA A 1 283 ? -32.428 -2.851 6.466 1.00 97.31 283 ALA A CA 1
ATOM 2314 C C . ALA A 1 283 ? -31.804 -4.250 6.573 1.00 97.31 283 ALA A C 1
ATOM 2316 O O . ALA A 1 283 ? -32.547 -5.231 6.663 1.00 97.31 283 ALA A O 1
ATOM 2317 N N . SER A 1 284 ? -30.476 -4.338 6.643 1.00 96.69 284 SER A N 1
ATOM 2318 C CA . SER A 1 284 ? -29.723 -5.591 6.773 1.00 96.69 284 SER A CA 1
ATOM 2319 C C . SER A 1 284 ? -30.040 -6.321 8.075 1.00 96.69 284 SER A C 1
ATOM 2321 O O . SER A 1 284 ? -30.372 -7.505 8.047 1.00 96.69 284 SER A O 1
ATOM 2323 N N . GLY A 1 285 ? -30.123 -5.609 9.202 1.00 97.44 285 GLY A N 1
ATOM 2324 C CA . GLY A 1 285 ? -30.524 -6.190 10.486 1.00 97.44 285 GLY A CA 1
ATOM 2325 C C . GLY A 1 285 ? -31.948 -6.759 10.494 1.00 97.44 285 GLY A C 1
ATOM 2326 O O . GLY A 1 285 ? -32.216 -7.757 11.160 1.00 97.44 285 GLY A O 1
ATOM 2327 N N . LYS A 1 286 ? -32.888 -6.169 9.736 1.00 97.25 286 LYS A N 1
ATOM 2328 C CA . LYS A 1 286 ? -34.248 -6.725 9.570 1.00 97.25 286 LYS A CA 1
ATOM 2329 C C . LYS A 1 286 ? -34.272 -7.961 8.674 1.00 97.25 286 LYS A C 1
ATOM 2331 O O . LYS A 1 286 ? -35.112 -8.830 8.897 1.00 97.25 286 LYS A O 1
ATOM 2336 N N . LYS A 1 287 ? -33.405 -8.008 7.660 1.00 96.12 287 LYS A N 1
ATOM 2337 C CA . LYS A 1 287 ? -33.246 -9.166 6.769 1.00 96.12 287 LYS A CA 1
ATOM 2338 C C . LYS A 1 287 ? -32.480 -10.308 7.441 1.00 96.12 287 LYS A C 1
ATOM 2340 O O . LYS A 1 287 ? -32.737 -11.457 7.107 1.00 96.12 287 LYS A O 1
ATOM 2345 N N . GLY A 1 288 ? -31.607 -9.989 8.399 1.00 95.81 288 GLY A N 1
ATOM 2346 C CA . GLY A 1 288 ? -30.678 -10.942 9.001 1.00 95.81 288 GLY A CA 1
ATOM 2347 C C . GLY A 1 288 ? -29.535 -11.306 8.053 1.00 95.81 288 GLY A C 1
ATOM 2348 O O . GLY A 1 288 ? -29.151 -12.466 8.011 1.00 95.81 288 GLY A O 1
ATOM 2349 N N . ASP A 1 289 ? -29.052 -10.342 7.263 1.00 94.00 289 ASP A N 1
ATOM 2350 C CA . ASP A 1 289 ? -28.094 -10.574 6.176 1.00 94.00 289 ASP A CA 1
ATOM 2351 C C . ASP A 1 289 ? -26.889 -9.630 6.301 1.00 94.00 289 ASP A C 1
ATOM 2353 O O . ASP A 1 289 ? -27.047 -8.414 6.180 1.00 94.00 289 ASP A O 1
ATOM 2357 N N . VAL A 1 290 ? -25.716 -10.196 6.605 1.00 96.62 290 VAL A N 1
ATOM 2358 C CA . VAL A 1 290 ? -24.417 -9.507 6.740 1.00 96.62 290 VAL A CA 1
ATOM 2359 C C . VAL A 1 290 ? -23.296 -10.441 6.243 1.00 96.62 290 VAL A C 1
ATOM 2361 O O . VAL A 1 290 ? -22.582 -11.038 7.044 1.00 96.62 290 VAL A O 1
ATOM 2364 N N . PRO A 1 291 ? -23.172 -10.646 4.921 1.00 95.50 291 PRO A N 1
ATOM 2365 C CA . PRO A 1 291 ? -22.450 -11.782 4.341 1.00 95.50 291 PRO A CA 1
ATOM 2366 C C . PRO A 1 291 ? -20.955 -11.846 4.672 1.00 95.50 291 PRO A C 1
ATOM 2368 O O . PRO A 1 291 ? -20.410 -12.943 4.693 1.00 95.50 291 PRO A O 1
ATOM 2371 N N . PHE A 1 292 ? -20.297 -10.715 4.946 1.00 96.44 292 PHE A N 1
ATOM 2372 C CA . PHE A 1 292 ? -18.875 -10.697 5.315 1.00 96.44 292 PHE A CA 1
ATOM 2373 C C . PHE A 1 292 ? -18.644 -10.743 6.831 1.00 96.44 292 PHE A C 1
ATOM 2375 O O . PHE A 1 292 ? -17.501 -10.780 7.270 1.00 96.44 292 PHE A O 1
ATOM 2382 N N . LEU A 1 293 ? -19.711 -10.746 7.640 1.00 97.75 293 LEU A N 1
ATOM 2383 C CA . LEU A 1 293 ? -19.635 -10.710 9.105 1.00 97.75 293 LEU A CA 1
ATOM 2384 C C . LEU A 1 293 ? -20.107 -12.014 9.767 1.00 97.75 293 LEU A C 1
ATOM 2386 O O . LEU A 1 293 ? -20.505 -12.003 10.931 1.00 97.75 293 LEU A O 1
ATOM 2390 N N . VAL A 1 294 ? -20.126 -13.125 9.036 1.00 96.81 294 VAL A N 1
ATOM 2391 C CA . VAL A 1 294 ? -20.528 -14.452 9.526 1.00 96.81 294 VAL A CA 1
ATOM 2392 C C . VAL A 1 294 ? -19.520 -15.496 9.061 1.00 96.81 294 VAL A C 1
ATOM 2394 O O . VAL A 1 294 ? -18.827 -15.280 8.072 1.00 96.81 294 VAL A O 1
ATOM 2397 N N . ASP A 1 295 ? -19.456 -16.629 9.761 1.00 96.31 295 ASP A N 1
ATOM 2398 C CA . ASP A 1 295 ? -18.553 -17.746 9.450 1.00 96.31 295 ASP A CA 1
ATOM 2399 C C . ASP A 1 295 ? -17.054 -17.361 9.454 1.00 96.31 295 ASP A C 1
ATOM 2401 O O . ASP A 1 295 ? -16.232 -17.993 8.791 1.00 96.31 295 ASP A O 1
ATOM 2405 N N . ASN A 1 296 ? -16.695 -16.350 10.252 1.00 96.56 296 ASN A N 1
ATOM 2406 C CA . ASN A 1 296 ? -15.318 -15.909 10.492 1.00 96.56 296 ASN A CA 1
ATOM 2407 C C . ASN A 1 296 ? -14.756 -16.499 11.804 1.00 96.56 296 ASN A C 1
ATOM 2409 O O . ASN A 1 296 ? -15.469 -17.138 12.578 1.00 96.56 296 ASN A O 1
ATOM 2413 N N . GLU A 1 297 ? -13.474 -16.274 12.100 1.00 96.25 297 GLU A N 1
ATOM 2414 C CA . GLU A 1 297 ? -12.903 -16.603 13.414 1.00 96.25 297 GLU A CA 1
ATOM 2415 C C . GLU A 1 297 ? -13.317 -15.541 14.456 1.00 96.25 297 GLU A C 1
ATOM 2417 O O . GLU A 1 297 ? -13.208 -14.338 14.211 1.00 96.25 297 GLU A O 1
ATOM 2422 N N . ASP A 1 298 ? -13.800 -15.982 15.628 1.00 97.25 298 ASP A N 1
ATOM 2423 C CA . ASP A 1 298 ? -14.176 -15.088 16.733 1.00 97.25 298 ASP A CA 1
ATOM 2424 C C . ASP A 1 298 ? -13.019 -14.126 17.052 1.00 97.25 298 ASP A C 1
ATOM 2426 O O . ASP A 1 298 ? -11.890 -14.556 17.298 1.00 97.25 298 ASP A O 1
ATOM 2430 N N . HIS A 1 299 ? -13.319 -12.824 17.101 1.00 97.56 299 HIS A N 1
ATOM 2431 C CA . HIS A 1 299 ? -12.391 -11.764 17.520 1.00 97.56 299 HIS A CA 1
ATOM 2432 C C . HIS A 1 299 ? -11.159 -11.534 16.632 1.00 97.56 299 HIS A C 1
ATOM 2434 O O . HIS A 1 299 ? -10.339 -10.671 16.966 1.00 97.56 299 HIS A O 1
ATOM 2440 N N . VAL A 1 300 ? -11.012 -12.242 15.510 1.00 97.44 300 VAL A N 1
ATOM 2441 C CA . VAL A 1 300 ? -9.905 -12.043 14.562 1.00 97.44 300 VAL A CA 1
ATOM 2442 C C . VAL A 1 300 ? -10.326 -11.057 13.484 1.00 97.44 300 VAL A C 1
ATOM 2444 O O . VAL A 1 300 ? -11.059 -11.389 12.563 1.00 97.44 300 VAL A O 1
ATOM 2447 N N . LEU A 1 301 ? -9.844 -9.823 13.619 1.00 97.25 301 LEU A N 1
ATOM 2448 C CA . LEU A 1 301 ? -10.175 -8.704 12.738 1.00 97.25 301 LEU A CA 1
ATOM 2449 C C . LEU A 1 301 ? -9.471 -8.798 11.382 1.00 97.25 301 LEU A C 1
ATOM 2451 O O . LEU A 1 301 ? -10.045 -8.441 10.361 1.00 97.25 301 LEU A O 1
ATOM 2455 N N . ILE A 1 302 ? -8.217 -9.260 11.382 1.00 95.62 302 ILE A N 1
ATOM 2456 C CA . ILE A 1 302 ? -7.437 -9.543 10.174 1.00 95.62 302 ILE A CA 1
ATOM 2457 C C . ILE A 1 302 ? -6.698 -10.858 10.391 1.00 95.62 302 ILE A C 1
ATOM 2459 O O . ILE A 1 302 ? -5.822 -10.951 11.263 1.00 95.62 302 ILE A O 1
ATOM 2463 N N . ASP A 1 303 ? -7.043 -11.859 9.585 1.00 92.31 303 ASP A N 1
ATOM 2464 C CA . ASP A 1 303 ? -6.450 -13.194 9.631 1.00 92.31 303 ASP A CA 1
ATOM 2465 C C . ASP A 1 303 ? -5.221 -13.302 8.719 1.00 92.31 303 ASP A C 1
ATOM 2467 O O . ASP A 1 303 ? -5.223 -13.942 7.667 1.00 92.31 303 ASP A O 1
ATOM 2471 N N . GLY A 1 304 ? -4.154 -12.619 9.123 1.00 91.69 304 GLY A N 1
ATOM 2472 C CA . GLY A 1 304 ? -2.902 -12.604 8.380 1.00 91.69 304 GLY A CA 1
ATOM 2473 C C . GLY A 1 304 ? -2.910 -11.722 7.140 1.00 91.69 304 GLY A C 1
ATOM 2474 O O . GLY A 1 304 ? -3.900 -11.099 6.765 1.00 91.69 304 GLY A O 1
ATOM 2475 N N . PHE A 1 305 ? -1.738 -11.648 6.514 1.00 92.25 305 PHE A N 1
ATOM 2476 C CA . PHE A 1 305 ? -1.455 -10.693 5.441 1.00 92.25 305 PHE A CA 1
ATOM 2477 C C . PHE A 1 305 ? -1.037 -11.370 4.134 1.00 92.25 305 PHE A C 1
ATOM 2479 O O . PHE A 1 305 ? -0.627 -10.692 3.201 1.00 92.25 305 PHE A O 1
ATOM 2486 N N . ALA A 1 306 ? -1.191 -12.694 4.010 1.00 91.69 306 ALA A N 1
ATOM 2487 C CA . ALA A 1 306 ? -0.813 -13.434 2.802 1.00 91.69 306 ALA A CA 1
ATOM 2488 C C . ALA A 1 306 ? -1.497 -12.903 1.526 1.00 91.69 306 ALA A C 1
ATOM 2490 O O . ALA A 1 306 ? -0.908 -12.947 0.447 1.00 91.69 306 ALA A O 1
ATOM 2491 N N . ALA A 1 307 ? -2.711 -12.352 1.643 1.00 90.12 307 ALA A N 1
ATOM 2492 C CA . ALA A 1 307 ? -3.406 -11.697 0.536 1.00 90.12 307 ALA A CA 1
ATOM 2493 C C . ALA A 1 307 ? -2.620 -10.503 -0.042 1.00 90.12 307 ALA A C 1
ATOM 2495 O O . ALA A 1 307 ? -2.635 -10.297 -1.254 1.00 90.12 307 ALA A O 1
ATOM 2496 N N . ASP A 1 308 ? -1.889 -9.757 0.791 1.00 92.12 308 ASP A N 1
ATOM 2497 C CA . ASP A 1 308 ? -1.057 -8.637 0.344 1.00 92.12 308 ASP A CA 1
ATOM 2498 C C . ASP A 1 308 ? 0.128 -9.141 -0.495 1.00 92.12 308 ASP A C 1
ATOM 2500 O O . ASP A 1 308 ? 0.363 -8.658 -1.598 1.00 92.12 308 ASP A O 1
ATOM 2504 N N . TYR A 1 309 ? 0.789 -10.217 -0.063 1.00 93.31 309 TYR A N 1
ATOM 2505 C CA . TYR A 1 309 ? 1.889 -10.857 -0.799 1.00 93.31 309 TYR A CA 1
ATOM 2506 C C . TYR A 1 309 ? 1.408 -11.380 -2.147 1.00 93.31 309 TYR A C 1
ATOM 2508 O O . TYR A 1 309 ? 2.045 -11.135 -3.174 1.00 93.31 309 TYR A O 1
ATOM 2516 N N . ARG A 1 310 ? 0.255 -12.067 -2.151 1.00 91.25 310 ARG A N 1
ATOM 2517 C CA . ARG A 1 310 ? -0.402 -12.515 -3.382 1.00 91.25 310 ARG A CA 1
ATOM 2518 C C . ARG A 1 310 ? -0.686 -11.332 -4.292 1.00 91.25 310 ARG A C 1
ATOM 2520 O O . ARG A 1 310 ? -0.304 -11.389 -5.452 1.00 91.25 310 ARG A O 1
ATOM 2527 N N . SER A 1 311 ? -1.260 -10.246 -3.779 1.00 91.06 311 SER A N 1
ATOM 2528 C CA . SER A 1 311 ? -1.506 -9.022 -4.550 1.00 91.06 311 SER A CA 1
ATOM 2529 C C . SER A 1 311 ? -0.222 -8.477 -5.193 1.00 91.06 311 SER A C 1
ATOM 2531 O O . SER A 1 311 ? -0.210 -8.213 -6.397 1.00 91.06 311 SER A O 1
ATOM 2533 N N . ARG A 1 312 ? 0.897 -8.396 -4.451 1.00 93.50 312 ARG A N 1
ATOM 2534 C CA . ARG A 1 312 ? 2.193 -7.955 -5.008 1.00 93.50 312 ARG A CA 1
ATOM 2535 C C . ARG A 1 312 ? 2.660 -8.853 -6.155 1.00 93.50 312 ARG A C 1
ATOM 2537 O O . ARG A 1 312 ? 3.057 -8.337 -7.199 1.00 93.50 312 ARG A O 1
ATOM 2544 N N . MET A 1 313 ? 2.576 -10.171 -5.982 1.00 92.56 313 MET A N 1
ATOM 2545 C CA . MET A 1 313 ? 2.914 -11.156 -7.019 1.00 92.56 313 MET A CA 1
ATOM 2546 C C . MET A 1 313 ? 1.967 -11.088 -8.223 1.00 92.56 313 MET A C 1
ATOM 2548 O O . MET A 1 313 ? 2.394 -11.186 -9.370 1.00 92.56 313 MET A O 1
ATOM 2552 N N . GLY A 1 314 ? 0.681 -10.861 -7.972 1.00 90.69 314 GLY A N 1
ATOM 2553 C CA . GLY A 1 314 ? -0.354 -10.718 -8.987 1.00 90.69 314 GLY A CA 1
ATOM 2554 C C . GLY A 1 314 ? -0.251 -9.434 -9.802 1.00 90.69 314 GLY A C 1
ATOM 2555 O O . GLY A 1 314 ? -0.755 -9.386 -10.919 1.00 90.69 314 GLY A O 1
ATOM 2556 N N . ILE A 1 315 ? 0.403 -8.396 -9.290 1.00 92.31 315 ILE A N 1
ATOM 2557 C CA . ILE A 1 315 ? 0.666 -7.158 -10.033 1.00 92.31 315 ILE A CA 1
ATOM 2558 C C . ILE A 1 315 ? 1.950 -7.288 -10.850 1.00 92.31 315 ILE A C 1
ATOM 2560 O O . ILE A 1 315 ? 1.961 -6.964 -12.036 1.00 92.31 315 ILE A O 1
ATOM 2564 N N . PHE A 1 316 ? 3.022 -7.786 -10.230 1.00 94.38 316 PHE A N 1
ATOM 2565 C CA . PHE A 1 3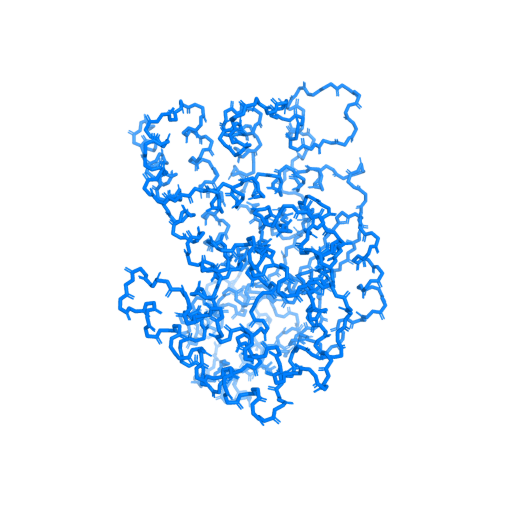16 ? 4.349 -7.893 -10.840 1.00 94.38 316 PHE A CA 1
ATOM 2566 C C . PHE A 1 316 ? 4.641 -9.315 -11.327 1.00 94.38 316 PHE A C 1
ATOM 2568 O O . PHE A 1 316 ? 5.698 -9.884 -11.073 1.00 94.38 316 PHE A O 1
ATOM 2575 N N . GLN A 1 317 ? 3.701 -9.894 -12.071 1.00 91.19 317 GLN A N 1
ATOM 2576 C CA . GLN A 1 317 ? 3.731 -11.301 -12.485 1.00 91.19 317 GLN A CA 1
ATOM 2577 C C . GLN A 1 317 ? 4.946 -11.673 -13.344 1.00 91.19 317 GLN A C 1
ATOM 2579 O O . GLN A 1 317 ? 5.299 -12.845 -13.437 1.00 91.19 317 GLN A O 1
ATOM 2584 N N . GLY A 1 318 ? 5.578 -10.700 -14.005 1.00 89.94 318 GLY A N 1
ATOM 2585 C CA . GLY A 1 318 ? 6.809 -10.919 -14.764 1.00 89.94 318 GLY A CA 1
ATOM 2586 C C . GLY A 1 318 ? 8.067 -11.062 -13.901 1.00 89.94 318 GLY A C 1
ATOM 2587 O O . GLY A 1 318 ? 9.134 -11.312 -14.456 1.00 89.94 318 GLY A O 1
ATOM 2588 N N . SER A 1 319 ? 7.971 -10.894 -12.579 1.00 94.75 319 SER A N 1
ATOM 2589 C CA . SER A 1 319 ? 9.107 -10.628 -11.688 1.00 94.75 319 SER A CA 1
ATOM 2590 C C . SER A 1 319 ? 9.485 -11.796 -10.775 1.00 94.75 319 SER A C 1
ATOM 2592 O O . SER A 1 319 ? 8.757 -12.781 -10.610 1.00 94.75 319 SER A O 1
ATOM 2594 N N . THR A 1 320 ? 10.668 -11.670 -10.171 1.00 96.31 320 THR A N 1
ATOM 2595 C CA . THR A 1 320 ? 11.142 -12.530 -9.082 1.00 96.31 320 THR A CA 1
ATOM 2596 C C . THR A 1 320 ? 10.918 -11.824 -7.750 1.00 96.31 320 THR A C 1
ATOM 2598 O O . THR A 1 320 ? 11.452 -10.738 -7.529 1.00 96.31 320 THR A O 1
ATOM 2601 N N . HIS A 1 321 ? 10.187 -12.466 -6.845 1.00 96.88 321 HIS A N 1
ATOM 2602 C CA . HIS A 1 321 ? 9.872 -11.969 -5.510 1.00 96.88 321 HIS A CA 1
ATOM 2603 C C . HIS A 1 321 ? 10.698 -12.690 -4.441 1.00 96.88 321 HIS A C 1
ATOM 2605 O O . HIS A 1 321 ? 10.797 -13.919 -4.429 1.00 96.88 321 HIS A O 1
ATOM 2611 N N . ILE A 1 322 ? 11.318 -11.927 -3.547 1.00 97.38 322 ILE A N 1
ATOM 2612 C CA . IL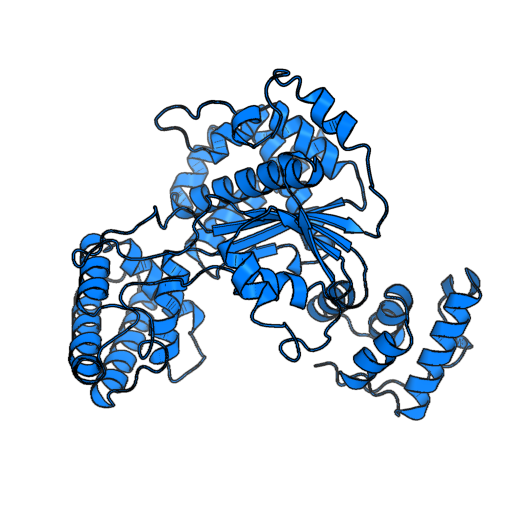E A 1 322 ? 12.219 -12.436 -2.512 1.00 97.38 322 ILE A CA 1
ATOM 2613 C C . ILE A 1 322 ? 11.794 -11.830 -1.180 1.00 97.38 322 ILE A C 1
ATOM 2615 O O . ILE A 1 322 ? 12.031 -10.650 -0.928 1.00 97.38 322 ILE A O 1
ATOM 2619 N N . PHE A 1 323 ? 11.145 -12.634 -0.350 1.00 95.75 323 PHE A N 1
ATOM 2620 C CA . PHE A 1 323 ? 10.600 -12.212 0.939 1.00 95.75 323 PHE A CA 1
ATOM 2621 C C . PHE A 1 323 ? 11.541 -12.608 2.086 1.00 95.75 323 PHE A C 1
ATOM 2623 O O . PHE A 1 323 ? 12.211 -13.643 1.981 1.00 95.75 323 PHE A O 1
ATOM 2630 N N . ASP A 1 324 ? 11.593 -11.817 3.165 1.00 94.44 324 ASP A N 1
ATOM 2631 C CA . ASP A 1 324 ? 12.187 -12.292 4.425 1.00 94.44 324 ASP A CA 1
ATOM 2632 C C . ASP A 1 324 ? 11.340 -13.438 5.003 1.00 94.44 324 ASP A C 1
ATOM 2634 O O . ASP A 1 324 ? 10.149 -13.571 4.712 1.00 94.44 324 ASP A O 1
ATOM 2638 N N . GLU A 1 325 ? 11.960 -14.328 5.772 1.00 90.62 325 GLU A N 1
ATOM 2639 C CA . GLU A 1 325 ? 11.263 -15.484 6.335 1.00 90.62 325 GLU A CA 1
ATOM 2640 C C . GLU A 1 325 ? 10.213 -15.074 7.383 1.00 90.62 325 GLU A C 1
ATOM 2642 O O . GLU A 1 325 ? 10.535 -14.530 8.440 1.00 90.62 325 GLU A O 1
ATOM 2647 N N . ILE A 1 326 ? 8.960 -15.461 7.130 1.00 84.81 326 ILE A N 1
ATOM 2648 C CA . ILE A 1 326 ? 7.824 -15.297 8.041 1.00 84.81 326 ILE A CA 1
ATOM 2649 C C . ILE A 1 326 ? 6.933 -16.548 7.999 1.00 84.81 326 ILE A C 1
ATOM 2651 O O . ILE A 1 326 ? 6.234 -16.813 7.020 1.00 84.81 326 ILE A O 1
ATOM 2655 N N . SER A 1 327 ? 6.955 -17.337 9.075 1.00 82.94 327 SER A N 1
ATOM 2656 C CA . SER A 1 327 ? 6.347 -18.677 9.124 1.00 82.94 327 SER A CA 1
ATOM 2657 C C . SER A 1 327 ? 4.874 -18.706 8.714 1.00 82.94 327 SER A C 1
ATOM 2659 O O . SER A 1 327 ? 4.460 -19.529 7.906 1.00 82.94 327 SER A O 1
ATOM 2661 N N . GLU A 1 328 ? 4.078 -17.781 9.235 1.00 82.69 328 GLU A N 1
ATOM 2662 C CA . GLU A 1 328 ? 2.627 -17.768 9.081 1.00 82.69 328 GLU A CA 1
ATOM 2663 C C . GLU A 1 328 ? 2.211 -17.487 7.633 1.00 82.69 328 GLU A C 1
ATOM 2665 O O . GLU A 1 328 ? 1.281 -18.104 7.116 1.00 82.69 328 GLU A O 1
ATOM 2670 N N . VAL A 1 329 ? 2.907 -16.571 6.953 1.00 84.56 329 VAL A N 1
ATOM 2671 C CA . VAL A 1 329 ? 2.624 -16.260 5.546 1.00 84.56 329 VAL A CA 1
ATOM 2672 C C . VAL A 1 329 ? 3.165 -17.358 4.638 1.00 84.56 329 VAL A C 1
ATOM 2674 O O . VAL A 1 329 ? 2.479 -17.750 3.694 1.00 84.56 329 VAL A O 1
ATOM 2677 N N . GLN A 1 330 ? 4.353 -17.890 4.938 1.00 86.31 330 GLN A N 1
ATOM 2678 C CA . GLN A 1 330 ? 4.942 -19.019 4.217 1.00 86.31 330 GLN A CA 1
ATOM 2679 C C . GLN A 1 330 ? 3.993 -20.214 4.180 1.00 86.31 330 GLN A C 1
ATOM 2681 O O . GLN A 1 330 ? 3.665 -20.696 3.098 1.00 86.31 330 GLN A O 1
ATOM 2686 N N . GLU A 1 331 ? 3.480 -20.632 5.338 1.00 87.00 331 GLU A N 1
ATOM 2687 C CA . GLU A 1 331 ? 2.550 -21.758 5.438 1.00 87.00 331 GLU A CA 1
ATOM 2688 C C . GLU A 1 331 ? 1.289 -21.537 4.586 1.00 87.00 331 GLU A C 1
ATOM 2690 O O . GLU A 1 331 ? 0.832 -22.451 3.894 1.00 87.00 331 GLU A O 1
ATOM 2695 N N . VAL A 1 332 ? 0.737 -20.319 4.575 1.00 87.00 332 VAL A N 1
ATOM 2696 C CA . VAL A 1 332 ? -0.455 -19.982 3.778 1.00 87.00 332 VAL A CA 1
ATOM 2697 C C . VAL A 1 332 ? -0.158 -19.967 2.274 1.00 87.00 332 VAL A C 1
ATOM 2699 O O . VAL A 1 332 ? -0.972 -20.458 1.486 1.00 87.00 332 VAL A O 1
ATOM 2702 N N . LEU A 1 333 ? 0.988 -19.426 1.853 1.00 85.62 333 LEU A N 1
ATOM 2703 C CA . LEU A 1 333 ? 1.380 -19.380 0.439 1.00 85.62 333 LEU A CA 1
ATOM 2704 C C . LEU A 1 333 ? 1.786 -20.758 -0.104 1.00 85.62 333 LEU A C 1
ATOM 2706 O O . LEU A 1 333 ? 1.509 -21.056 -1.263 1.00 85.62 333 LEU A O 1
ATOM 2710 N N . GLU A 1 334 ? 2.394 -21.613 0.718 1.00 84.12 334 GLU A N 1
ATOM 2711 C CA . GLU A 1 334 ? 2.774 -22.979 0.338 1.00 84.12 334 GLU A CA 1
ATOM 2712 C C . GLU A 1 334 ? 1.576 -23.942 0.321 1.00 84.12 334 GLU A C 1
ATOM 2714 O O . GLU A 1 334 ? 1.516 -24.842 -0.518 1.00 84.12 334 GLU A O 1
ATOM 2719 N N . SER A 1 335 ? 0.607 -23.765 1.228 1.00 84.69 335 SER A N 1
ATOM 2720 C CA . SER A 1 335 ? -0.581 -24.631 1.319 1.00 84.69 335 SER A CA 1
ATOM 2721 C C . SER A 1 335 ? -1.683 -24.286 0.317 1.00 84.69 335 SER A C 1
ATOM 2723 O O . SER A 1 335 ? -2.499 -25.150 -0.009 1.00 84.69 335 SER A O 1
ATOM 2725 N N . THR A 1 336 ? -1.713 -23.046 -0.178 1.00 77.44 336 THR A N 1
ATOM 2726 C CA . THR A 1 336 ? -2.734 -22.556 -1.111 1.00 77.44 336 THR A CA 1
ATOM 2727 C C . THR A 1 336 ? -2.052 -21.994 -2.359 1.00 77.44 336 THR A C 1
ATOM 2729 O O . THR A 1 336 ? -1.668 -20.817 -2.363 1.00 77.44 336 THR A O 1
ATOM 2732 N N . PRO A 1 337 ? -1.877 -22.825 -3.408 1.00 67.62 337 PRO A N 1
ATOM 2733 C CA . PRO A 1 337 ? -1.296 -22.393 -4.671 1.00 67.62 337 PRO A CA 1
ATOM 2734 C C . PRO A 1 337 ? -2.082 -21.227 -5.268 1.00 67.62 337 PRO A C 1
ATOM 2736 O O . PRO A 1 337 ? -3.306 -21.194 -5.199 1.00 67.62 337 PRO A O 1
ATOM 2739 N N . ILE A 1 338 ? -1.370 -20.312 -5.918 1.00 66.69 338 ILE A N 1
ATOM 2740 C CA . ILE A 1 338 ? -1.912 -19.096 -6.551 1.00 66.69 338 ILE A CA 1
ATOM 2741 C C . ILE A 1 338 ? -2.650 -19.421 -7.881 1.00 66.69 338 ILE A C 1
ATOM 2743 O O . ILE A 1 338 ? -3.095 -18.546 -8.626 1.00 66.69 338 ILE A O 1
ATOM 2747 N N . ASP A 1 339 ? -2.791 -20.705 -8.216 1.00 62.56 339 ASP A N 1
ATOM 2748 C CA . ASP A 1 339 ? -3.287 -21.171 -9.508 1.00 62.56 339 ASP A CA 1
ATOM 2749 C C . ASP A 1 339 ? -4.725 -20.692 -9.776 1.00 62.56 339 ASP A C 1
ATOM 2751 O O . ASP A 1 339 ? -5.680 -21.105 -9.123 1.00 62.56 339 ASP A O 1
ATOM 2755 N N . GLY A 1 340 ? -4.883 -19.844 -10.797 1.00 61.81 340 GLY A N 1
ATOM 2756 C CA . GLY A 1 340 ? -6.185 -19.347 -11.254 1.00 61.81 340 GLY A CA 1
ATOM 2757 C C . GLY A 1 340 ? -6.716 -18.105 -10.530 1.00 61.81 340 GLY A C 1
ATOM 2758 O O . GLY A 1 340 ? -7.789 -17.632 -10.901 1.00 61.81 340 GLY A O 1
ATOM 2759 N N . GLU A 1 341 ? -5.988 -17.544 -9.555 1.00 64.06 341 GLU A N 1
ATOM 2760 C CA . GLU A 1 341 ? -6.366 -16.276 -8.899 1.00 64.06 341 GLU A CA 1
ATOM 2761 C C . GLU A 1 341 ? -5.991 -15.039 -9.731 1.00 64.06 341 GLU A C 1
ATOM 2763 O O . GLU A 1 341 ? -6.646 -13.999 -9.645 1.00 64.06 341 GLU A O 1
ATOM 2768 N N . PHE A 1 342 ? -4.960 -15.153 -10.573 1.00 69.38 342 PHE A N 1
ATOM 2769 C CA . PHE A 1 342 ? -4.473 -14.064 -11.417 1.00 69.38 342 PHE A CA 1
ATOM 2770 C C . PHE A 1 342 ? -4.708 -14.320 -12.900 1.00 69.38 342 PHE A C 1
ATOM 2772 O O . PHE A 1 342 ? -4.731 -15.461 -13.357 1.00 69.38 342 PHE A O 1
ATOM 2779 N N . LEU A 1 343 ? -4.832 -13.220 -13.656 1.00 68.44 343 LEU A N 1
ATOM 2780 C CA . LEU A 1 343 ? -4.960 -13.244 -15.117 1.00 68.44 343 LEU A CA 1
ATOM 2781 C C . LEU A 1 343 ? -3.847 -14.069 -15.773 1.00 68.44 343 LEU A C 1
ATOM 2783 O O . LEU A 1 343 ? -4.136 -14.824 -16.696 1.00 68.44 343 LEU A O 1
ATOM 2787 N N . PHE A 1 344 ? -2.610 -13.953 -15.274 1.00 75.38 344 PHE A N 1
ATOM 2788 C CA . PHE A 1 344 ? -1.478 -14.765 -15.708 1.00 75.38 344 PHE A CA 1
ATOM 2789 C C . PHE A 1 344 ? -0.709 -15.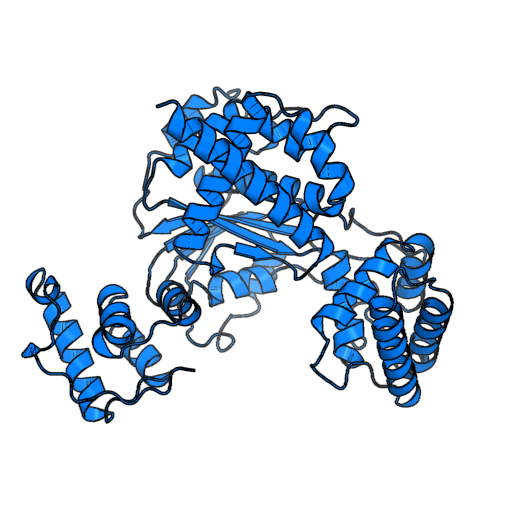283 -14.479 1.00 75.38 344 PHE A C 1
ATOM 2791 O O . PHE A 1 344 ? -0.449 -14.549 -13.528 1.00 75.38 344 PHE A O 1
ATOM 2798 N N . ASN A 1 345 ? -0.349 -16.568 -14.470 1.00 68.62 345 ASN A N 1
ATOM 2799 C CA . ASN A 1 345 ? 0.336 -17.206 -13.340 1.00 68.62 345 ASN A CA 1
ATOM 2800 C C . ASN A 1 345 ? 1.830 -17.385 -13.650 1.00 68.62 345 ASN A C 1
ATOM 2802 O O . ASN A 1 345 ? 2.238 -18.432 -14.153 1.00 68.62 345 ASN A O 1
ATOM 2806 N N . ARG A 1 346 ? 2.638 -16.335 -13.442 1.00 79.69 346 ARG A N 1
ATOM 2807 C CA . ARG A 1 346 ? 4.079 -16.350 -13.780 1.00 79.69 346 ARG A CA 1
ATOM 2808 C C . ARG A 1 346 ? 5.023 -15.804 -12.711 1.00 79.69 346 ARG A C 1
ATOM 2810 O O . ARG A 1 346 ? 6.234 -15.942 -12.879 1.00 79.69 346 ARG A O 1
ATOM 2817 N N . ALA A 1 347 ? 4.498 -15.207 -11.641 1.00 84.75 347 ALA A N 1
ATOM 2818 C CA . ALA A 1 347 ? 5.343 -14.694 -10.573 1.00 84.75 347 ALA A CA 1
ATOM 2819 C C . ALA A 1 347 ? 6.157 -15.845 -9.981 1.00 84.75 347 ALA A C 1
ATOM 2821 O O . ALA A 1 347 ? 5.612 -16.892 -9.628 1.00 84.75 347 ALA A O 1
ATOM 2822 N N . THR A 1 348 ? 7.465 -15.647 -9.859 1.00 90.50 348 THR A N 1
ATOM 2823 C CA . THR A 1 348 ? 8.307 -16.574 -9.101 1.00 90.50 348 THR A CA 1
ATOM 2824 C C . THR A 1 348 ? 8.572 -15.966 -7.745 1.00 90.50 348 THR A C 1
ATOM 2826 O O . THR A 1 348 ? 8.855 -14.774 -7.651 1.00 90.50 348 THR A O 1
ATOM 2829 N N . PHE A 1 349 ? 8.489 -16.765 -6.688 1.00 93.00 349 PHE A N 1
ATOM 2830 C CA . PHE A 1 349 ? 8.802 -16.286 -5.354 1.00 93.00 349 PHE A CA 1
ATOM 2831 C C . PHE A 1 349 ? 9.636 -17.286 -4.574 1.00 93.00 349 PHE A C 1
ATOM 2833 O O . PHE A 1 349 ? 9.622 -18.489 -4.841 1.00 93.00 349 PHE A O 1
ATOM 2840 N N . ARG A 1 350 ? 10.383 -16.764 -3.607 1.00 93.94 350 ARG A N 1
ATOM 2841 C CA . ARG A 1 350 ? 11.074 -17.548 -2.589 1.00 93.94 350 ARG A CA 1
ATOM 2842 C C . ARG A 1 350 ? 11.229 -16.732 -1.317 1.00 93.94 350 ARG A C 1
ATOM 2844 O O . ARG A 1 350 ? 11.127 -15.506 -1.338 1.00 93.94 350 ARG A O 1
ATOM 2851 N N . PHE A 1 351 ? 11.545 -17.436 -0.246 1.00 94.56 351 PHE A N 1
ATOM 2852 C CA . PHE A 1 351 ? 11.891 -16.847 1.033 1.00 94.56 351 PHE A CA 1
ATOM 2853 C C . PHE A 1 351 ? 13.386 -17.002 1.303 1.00 94.56 351 PHE A C 1
ATOM 2855 O O . PHE A 1 351 ? 13.984 -18.023 0.955 1.00 94.56 351 PHE A O 1
ATOM 2862 N N . GLU A 1 352 ? 13.989 -15.981 1.899 1.00 95.19 352 GLU A N 1
ATOM 2863 C CA . GLU A 1 352 ? 15.396 -15.959 2.297 1.00 95.19 352 GLU A CA 1
ATOM 2864 C C . GLU A 1 352 ? 15.525 -15.376 3.706 1.00 95.19 352 GLU A C 1
ATOM 2866 O O . GLU A 1 352 ? 14.705 -14.573 4.128 1.00 95.19 352 GLU A O 1
ATOM 2871 N N . LYS A 1 353 ? 16.583 -15.746 4.432 1.00 92.06 353 LYS A N 1
ATOM 2872 C CA . LYS A 1 353 ? 16.870 -15.165 5.749 1.00 92.06 353 LYS A CA 1
ATOM 2873 C C . LYS A 1 353 ? 17.531 -13.804 5.600 1.00 92.06 353 LYS A C 1
ATOM 2875 O O . LYS A 1 353 ? 18.620 -13.714 5.024 1.00 92.06 353 LYS A O 1
ATOM 2880 N N . SER A 1 354 ? 16.969 -12.778 6.228 1.00 89.06 354 SER A N 1
ATOM 2881 C CA . SER A 1 354 ? 17.554 -11.431 6.306 1.00 89.06 354 SER A CA 1
ATOM 2882 C C . SER A 1 354 ? 18.997 -11.408 6.818 1.00 89.06 354 SER A C 1
ATOM 2884 O O . SER A 1 354 ? 19.832 -10.671 6.290 1.00 89.06 354 SER A O 1
ATOM 2886 N N . HIS A 1 355 ? 19.361 -12.288 7.755 1.00 88.06 355 HIS A N 1
ATOM 2887 C CA . HIS A 1 355 ? 20.751 -12.464 8.203 1.00 88.06 355 HIS A CA 1
ATOM 2888 C C . HIS A 1 355 ? 21.748 -12.697 7.048 1.00 88.06 355 HIS A C 1
ATOM 2890 O O . HIS A 1 355 ? 22.873 -12.196 7.093 1.00 88.06 355 HIS A O 1
ATOM 2896 N N . ASP A 1 356 ? 21.342 -13.438 6.015 1.00 90.44 356 ASP A N 1
ATOM 2897 C CA . ASP A 1 356 ? 22.205 -13.852 4.905 1.00 90.44 356 ASP A CA 1
ATOM 2898 C C . ASP A 1 356 ? 22.071 -12.940 3.670 1.00 90.44 356 ASP A C 1
ATOM 2900 O O . ASP A 1 356 ? 22.832 -13.081 2.709 1.00 90.44 356 ASP A O 1
ATOM 2904 N N . SER A 1 357 ? 21.150 -11.968 3.693 1.00 95.44 357 SER A N 1
ATOM 2905 C CA . SER A 1 357 ? 20.828 -11.108 2.553 1.00 95.44 357 SER A CA 1
ATOM 2906 C C . SER A 1 357 ? 20.811 -9.628 2.933 1.00 95.44 357 SER A C 1
ATOM 2908 O O . SER A 1 357 ? 19.869 -9.109 3.528 1.00 95.44 357 SER A O 1
ATOM 2910 N N . LYS A 1 358 ? 21.842 -8.888 2.508 1.00 96.25 358 LYS A N 1
ATOM 2911 C CA . LYS A 1 358 ? 21.893 -7.425 2.692 1.00 96.25 358 LYS A CA 1
ATOM 2912 C C . LYS A 1 358 ? 20.782 -6.680 1.948 1.00 96.25 358 LYS A C 1
ATOM 2914 O O . LYS A 1 358 ? 20.455 -5.561 2.328 1.00 96.25 358 LYS A O 1
ATOM 2919 N N . TRP A 1 359 ? 20.215 -7.282 0.905 1.00 97.75 359 TRP A N 1
ATOM 2920 C CA . TRP A 1 359 ? 19.055 -6.732 0.209 1.00 97.75 359 TRP A CA 1
ATOM 2921 C C . TRP A 1 359 ? 17.797 -6.803 1.075 1.00 97.75 359 TRP A C 1
ATOM 2923 O O . TRP A 1 359 ? 17.079 -5.811 1.162 1.00 97.75 359 TRP A O 1
ATOM 2933 N N . LEU A 1 360 ? 17.582 -7.906 1.799 1.00 97.44 360 LEU A N 1
ATOM 2934 C CA . LEU A 1 360 ? 16.509 -7.995 2.795 1.00 97.44 360 LEU A CA 1
ATOM 2935 C C . LEU A 1 360 ? 16.748 -7.047 3.981 1.00 97.44 360 LEU A C 1
ATOM 2937 O O . LEU A 1 360 ? 15.837 -6.340 4.388 1.00 97.44 360 LEU A O 1
ATOM 2941 N N . GLN A 1 361 ? 17.989 -6.902 4.456 1.00 97.19 361 GLN A N 1
ATOM 2942 C CA . GLN A 1 361 ? 18.319 -5.899 5.489 1.00 97.19 361 GLN A CA 1
ATOM 2943 C C . GLN A 1 361 ? 18.076 -4.454 5.018 1.00 97.19 361 GLN A C 1
ATOM 2945 O O . GLN A 1 361 ? 17.743 -3.573 5.811 1.00 97.19 361 GLN A O 1
ATOM 2950 N N . LEU A 1 362 ? 18.256 -4.182 3.719 1.00 98.00 362 LEU A N 1
ATOM 2951 C CA . LEU A 1 362 ? 17.876 -2.902 3.125 1.00 98.00 362 LEU A CA 1
ATOM 2952 C C . LEU A 1 362 ? 16.349 -2.742 3.106 1.00 98.00 362 LEU A C 1
ATOM 2954 O O . LEU A 1 362 ? 15.860 -1.639 3.355 1.00 98.00 362 LEU A O 1
ATOM 2958 N N . CYS A 1 363 ? 15.607 -3.826 2.870 1.00 97.88 363 CYS A N 1
ATOM 2959 C CA . CYS A 1 363 ? 14.149 -3.829 2.949 1.00 97.88 363 CYS A CA 1
ATOM 2960 C C . CYS A 1 363 ? 13.648 -3.547 4.368 1.00 97.88 363 CYS A C 1
ATOM 2962 O O . CYS A 1 363 ? 12.766 -2.706 4.481 1.00 97.88 363 CYS A O 1
ATOM 2964 N N . ASP A 1 364 ? 14.269 -4.074 5.433 1.00 96.38 364 ASP A N 1
ATOM 2965 C CA . ASP A 1 364 ? 13.926 -3.698 6.825 1.00 96.38 364 ASP A CA 1
ATOM 2966 C C . ASP A 1 364 ? 14.035 -2.183 7.036 1.00 96.38 364 ASP A C 1
ATOM 2968 O O . ASP A 1 364 ? 13.162 -1.539 7.623 1.00 96.38 364 ASP A O 1
ATOM 2972 N N . ILE A 1 365 ? 15.108 -1.573 6.515 1.00 97.81 365 ILE A N 1
ATOM 2973 C CA . ILE A 1 365 ? 15.313 -0.125 6.613 1.00 97.81 365 ILE A CA 1
ATOM 2974 C C . ILE A 1 365 ? 14.189 0.622 5.884 1.00 97.81 365 ILE A C 1
ATOM 2976 O O . ILE A 1 365 ? 13.616 1.552 6.458 1.00 97.81 365 ILE A O 1
ATOM 2980 N N . VAL A 1 366 ? 13.861 0.222 4.651 1.00 98.38 366 VAL A N 1
ATOM 2981 C CA . VAL A 1 366 ? 12.793 0.843 3.849 1.00 98.38 366 VAL A CA 1
ATOM 2982 C C . VAL A 1 366 ? 11.425 0.638 4.507 1.00 98.38 366 VAL A C 1
ATOM 2984 O O . VAL A 1 366 ? 10.730 1.621 4.760 1.00 98.38 366 VAL A O 1
ATOM 2987 N N . ALA A 1 367 ? 11.064 -0.593 4.868 1.00 97.44 367 ALA A N 1
ATOM 2988 C CA . ALA A 1 367 ? 9.821 -0.935 5.552 1.00 97.44 367 ALA A CA 1
ATOM 2989 C C . ALA A 1 367 ? 9.685 -0.196 6.884 1.00 97.44 367 ALA A C 1
ATOM 2991 O O . ALA A 1 367 ? 8.638 0.380 7.171 1.00 97.44 367 ALA A O 1
ATOM 2992 N N . GLY A 1 368 ? 10.762 -0.092 7.663 1.00 97.56 368 GLY A N 1
ATOM 2993 C CA . GLY A 1 368 ? 10.783 0.681 8.898 1.00 97.56 368 GLY A CA 1
ATOM 2994 C C . GLY A 1 368 ? 10.554 2.182 8.685 1.00 97.56 368 GLY A C 1
ATOM 2995 O O . GLY A 1 368 ? 9.879 2.813 9.509 1.00 97.56 368 GLY A O 1
ATOM 2996 N N . ILE A 1 369 ? 11.112 2.767 7.615 1.00 98.25 369 ILE A N 1
ATOM 2997 C CA . ILE A 1 369 ? 10.900 4.181 7.261 1.00 98.25 369 ILE A CA 1
ATOM 2998 C C . ILE A 1 369 ? 9.439 4.378 6.858 1.00 98.25 369 ILE A C 1
ATOM 3000 O O . ILE A 1 369 ? 8.772 5.231 7.449 1.00 98.25 369 ILE A O 1
ATOM 3004 N N . MET A 1 370 ? 8.932 3.553 5.937 1.00 98.31 370 MET A N 1
ATOM 3005 C CA . MET A 1 370 ? 7.558 3.629 5.435 1.00 98.31 370 MET A CA 1
ATOM 3006 C C . MET A 1 370 ? 6.528 3.405 6.546 1.00 98.31 370 MET A C 1
ATOM 3008 O O . MET A 1 370 ? 5.608 4.205 6.689 1.00 98.31 370 MET A O 1
ATOM 3012 N N . ALA A 1 371 ? 6.723 2.409 7.412 1.00 97.12 371 ALA A N 1
ATOM 3013 C CA . ALA A 1 371 ? 5.866 2.189 8.574 1.00 97.12 371 ALA A CA 1
ATOM 3014 C C . ALA A 1 371 ? 5.852 3.403 9.501 1.00 97.12 371 ALA A C 1
ATOM 3016 O O . ALA A 1 371 ? 4.789 3.880 9.885 1.00 97.12 371 ALA A O 1
ATOM 3017 N N . SER A 1 372 ? 7.021 3.986 9.799 1.00 97.12 372 SER A N 1
ATOM 3018 C CA . SER A 1 372 ? 7.064 5.195 10.624 1.00 97.12 372 SER A CA 1
ATOM 3019 C C . SER A 1 372 ? 6.364 6.389 9.961 1.00 97.12 372 SER A C 1
ATOM 3021 O O . SER A 1 372 ? 5.723 7.170 10.665 1.00 97.12 372 SER A O 1
ATOM 3023 N N . PHE A 1 373 ? 6.447 6.516 8.633 1.00 97.69 373 PHE A N 1
ATOM 3024 C CA . PHE A 1 373 ? 5.751 7.537 7.851 1.00 97.69 373 PHE A CA 1
ATOM 3025 C C . PHE A 1 373 ? 4.226 7.373 7.929 1.00 97.69 373 PHE A C 1
ATOM 3027 O O . PHE A 1 373 ? 3.531 8.336 8.254 1.00 97.69 373 PHE A O 1
ATOM 3034 N N . PHE A 1 374 ? 3.698 6.162 7.735 1.00 97.50 374 PHE A N 1
ATOM 3035 C CA . PHE A 1 374 ? 2.258 5.906 7.842 1.00 97.50 374 PHE A CA 1
ATOM 3036 C C . PHE A 1 374 ? 1.740 6.031 9.280 1.00 97.50 374 PHE A C 1
ATOM 3038 O O . PHE A 1 374 ? 0.696 6.648 9.500 1.00 97.50 374 PHE A O 1
ATOM 3045 N N . THR A 1 375 ? 2.507 5.588 10.284 1.00 96.31 375 THR A N 1
ATOM 3046 C CA . THR A 1 375 ? 2.194 5.854 11.699 1.00 96.31 375 THR A CA 1
ATOM 3047 C C . THR A 1 375 ? 2.114 7.352 11.985 1.00 96.31 375 THR A C 1
ATOM 3049 O O . THR A 1 375 ? 1.203 7.797 12.685 1.00 96.31 375 THR A O 1
ATOM 3052 N N . PHE A 1 376 ? 3.035 8.150 11.429 1.00 96.00 376 PHE A N 1
ATOM 3053 C CA . PHE A 1 376 ? 2.972 9.606 11.558 1.00 96.00 376 PHE A CA 1
ATOM 3054 C C . PHE A 1 376 ? 1.663 10.120 10.973 1.00 96.00 376 PHE A C 1
ATOM 3056 O O . PHE A 1 376 ? 0.911 10.784 11.683 1.00 96.00 376 PHE A O 1
ATOM 3063 N N . ALA A 1 377 ? 1.355 9.734 9.732 1.00 96.31 377 ALA A N 1
ATOM 3064 C CA . ALA A 1 377 ? 0.146 10.147 9.030 1.00 96.31 377 ALA A CA 1
ATOM 3065 C C . ALA A 1 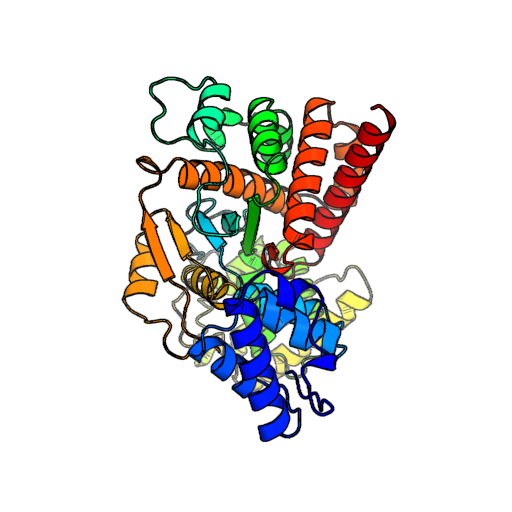377 ? -1.154 9.750 9.753 1.00 96.31 377 ALA A C 1
ATOM 3067 O O . ALA A 1 377 ? -2.135 10.486 9.697 1.00 96.31 377 ALA A O 1
ATOM 3068 N N . ASN A 1 378 ? -1.152 8.645 10.499 1.00 95.69 378 ASN A N 1
ATOM 3069 C CA . ASN A 1 378 ? -2.294 8.229 11.313 1.00 95.69 378 ASN A CA 1
ATOM 3070 C C . ASN A 1 378 ? -2.458 9.027 12.609 1.00 95.69 378 ASN A C 1
ATOM 3072 O O . ASN A 1 378 ? -3.573 9.127 13.126 1.00 95.69 378 ASN A O 1
ATOM 3076 N N . ARG A 1 379 ? -1.375 9.560 13.183 1.00 93.50 379 ARG A N 1
ATOM 3077 C CA . ARG A 1 379 ? -1.381 10.176 14.524 1.00 93.50 379 ARG A CA 1
ATOM 3078 C C . ARG A 1 379 ? -1.456 11.703 14.504 1.00 93.50 379 ARG A C 1
ATOM 3080 O O . ARG A 1 379 ? -1.698 12.314 15.547 1.00 93.50 379 ARG A O 1
ATOM 3087 N N . VAL A 1 380 ? -1.275 12.334 13.347 1.00 92.25 380 VAL A N 1
ATOM 3088 C CA . VAL A 1 380 ? -1.346 13.795 13.199 1.00 92.25 380 VAL A CA 1
ATOM 3089 C C . VAL A 1 380 ? -2.466 14.211 12.252 1.00 92.25 380 VAL A C 1
ATOM 3091 O O . VAL A 1 380 ? -2.926 13.428 11.433 1.00 92.25 380 VAL A O 1
ATOM 3094 N N . THR A 1 381 ? -2.915 15.458 12.378 1.00 90.62 381 THR A N 1
ATOM 3095 C CA . THR A 1 381 ? -3.858 16.079 11.437 1.00 90.62 381 THR A CA 1
ATOM 3096 C C . THR A 1 381 ? -3.128 17.100 10.574 1.00 90.62 381 THR A C 1
ATOM 3098 O O . THR A 1 381 ? -2.056 17.583 10.955 1.00 90.62 381 THR A O 1
ATOM 3101 N N . VAL A 1 382 ? -3.719 17.478 9.441 1.00 89.44 382 VAL A N 1
ATOM 3102 C CA . VAL A 1 382 ? -3.181 18.500 8.528 1.00 89.44 382 VAL A CA 1
ATOM 3103 C C . VAL A 1 382 ? -2.839 19.801 9.270 1.00 89.44 382 VAL A C 1
ATOM 3105 O O . VAL A 1 382 ? -1.761 20.363 9.074 1.00 89.44 382 VAL A O 1
ATOM 3108 N N . GLU A 1 383 ? -3.690 20.240 10.201 1.00 89.38 383 GLU A N 1
ATOM 3109 C CA . GLU A 1 383 ? -3.491 21.468 10.984 1.00 89.38 383 GLU A CA 1
ATOM 3110 C C . GLU A 1 383 ? -2.269 21.379 11.905 1.00 89.38 383 GLU A C 1
ATOM 3112 O O . GLU A 1 383 ? -1.595 22.381 12.145 1.00 89.38 383 GLU A O 1
ATOM 3117 N N . LYS A 1 384 ? -1.969 20.182 12.423 1.00 89.62 384 LYS A N 1
ATOM 3118 C CA . LYS A 1 384 ? -0.810 19.935 13.295 1.00 89.62 384 LYS A CA 1
ATOM 3119 C C . LYS A 1 384 ? 0.483 19.738 12.509 1.00 89.62 384 LYS A C 1
ATOM 3121 O O . LYS A 1 384 ? 1.552 20.041 13.033 1.00 89.62 384 LYS A O 1
ATOM 3126 N N . VAL A 1 385 ? 0.403 19.263 11.268 1.00 88.62 385 VAL A N 1
ATOM 3127 C CA . VAL A 1 385 ? 1.573 19.022 10.408 1.00 88.62 385 VAL A CA 1
ATOM 3128 C C . VAL A 1 385 ? 2.266 20.333 10.035 1.00 88.62 385 VAL A C 1
ATOM 3130 O O . VAL A 1 385 ? 3.491 20.411 10.094 1.00 88.62 385 VAL A O 1
ATOM 3133 N N . VAL A 1 386 ? 1.506 21.390 9.731 1.00 84.75 386 VAL A N 1
ATOM 3134 C CA . VAL A 1 386 ? 2.050 22.704 9.334 1.00 84.75 386 VAL A CA 1
ATOM 3135 C C . VAL A 1 386 ? 3.070 23.275 10.338 1.00 84.75 386 VAL A C 1
ATOM 3137 O O . VAL A 1 386 ? 4.199 23.560 9.929 1.00 84.75 386 VAL A O 1
ATOM 3140 N N . PRO A 1 387 ? 2.757 23.436 11.641 1.00 88.62 387 PRO A N 1
ATOM 3141 C CA . PRO A 1 387 ? 3.740 23.932 12.602 1.00 88.62 387 PRO A CA 1
ATOM 3142 C C . PRO A 1 387 ? 4.910 22.961 12.812 1.00 88.62 387 PRO A C 1
ATOM 3144 O O . PRO A 1 387 ? 6.027 23.425 13.025 1.00 88.62 387 PRO A O 1
ATOM 3147 N N . MET A 1 388 ? 4.698 21.641 12.708 1.00 88.62 388 MET A N 1
ATOM 3148 C CA . MET A 1 388 ? 5.790 20.659 12.808 1.00 88.62 388 MET A CA 1
ATOM 3149 C C . MET A 1 388 ? 6.806 20.835 11.674 1.00 88.62 388 MET A C 1
ATOM 3151 O O . MET A 1 388 ? 8.008 20.867 11.934 1.00 88.62 388 MET A O 1
ATOM 3155 N N . ILE A 1 389 ? 6.336 21.038 10.439 1.00 84.50 389 ILE A N 1
ATOM 3156 C CA . ILE A 1 389 ? 7.199 21.300 9.276 1.00 84.50 389 ILE A CA 1
ATOM 3157 C C . ILE A 1 389 ? 8.058 22.549 9.491 1.00 84.50 389 ILE A C 1
ATOM 3159 O O . ILE A 1 389 ? 9.250 22.539 9.187 1.00 84.50 389 ILE A O 1
ATOM 3163 N N . GLY A 1 390 ? 7.480 23.608 10.066 1.00 84.50 390 GLY A N 1
ATOM 3164 C CA . GLY A 1 390 ? 8.205 24.843 10.381 1.00 84.50 390 GLY A CA 1
ATOM 3165 C C . GLY A 1 390 ? 9.362 24.661 11.372 1.00 84.50 390 GLY A C 1
ATOM 3166 O O . GLY A 1 390 ? 10.221 25.533 11.468 1.00 84.50 390 GLY A O 1
ATOM 3167 N N . THR A 1 391 ? 9.404 23.535 12.090 1.00 90.75 391 THR A N 1
ATOM 3168 C CA . THR A 1 391 ? 10.445 23.213 13.078 1.00 90.75 391 THR A CA 1
ATOM 3169 C C . THR A 1 391 ? 11.461 22.175 12.603 1.00 90.75 391 THR A C 1
ATOM 3171 O O . THR A 1 391 ? 12.360 21.831 13.370 1.00 90.75 391 THR A O 1
ATOM 3174 N N . LEU A 1 392 ? 11.352 21.684 11.361 1.00 95.12 392 LEU A N 1
ATOM 3175 C CA . LEU A 1 392 ? 12.315 20.723 10.822 1.00 95.12 392 LEU A CA 1
ATOM 3176 C C . LEU A 1 392 ? 13.708 21.347 10.722 1.00 95.12 392 LEU A C 1
ATOM 3178 O O . LEU A 1 392 ? 13.876 22.462 10.220 1.00 95.12 392 LEU A O 1
ATOM 3182 N N . ASN A 1 393 ? 14.713 20.600 11.166 1.00 96.00 393 ASN A N 1
ATOM 3183 C CA . ASN A 1 393 ? 16.108 20.974 10.977 1.00 96.00 393 ASN A CA 1
ATOM 3184 C C . ASN A 1 393 ? 16.584 20.640 9.546 1.00 96.00 393 ASN A C 1
ATOM 3186 O O . ASN A 1 393 ? 15.904 19.949 8.788 1.00 96.00 393 ASN A O 1
ATOM 3190 N N . GLU A 1 394 ? 17.774 21.109 9.168 1.00 96.38 394 GLU A N 1
ATOM 3191 C CA . GLU A 1 394 ? 18.302 20.913 7.808 1.00 96.38 394 GLU A CA 1
ATOM 3192 C C . GLU A 1 394 ? 18.523 19.439 7.431 1.00 96.38 394 GLU A C 1
ATOM 3194 O O . GLU A 1 394 ? 18.312 19.060 6.282 1.00 96.38 394 GLU A O 1
ATOM 3199 N N . GLN A 1 395 ? 18.905 18.591 8.390 1.00 97.56 395 GLN A N 1
ATOM 3200 C CA . GLN A 1 395 ? 19.061 17.151 8.168 1.00 97.56 395 GLN A CA 1
ATOM 3201 C C . GLN A 1 395 ? 17.714 16.498 7.829 1.00 97.56 395 GLN A C 1
ATOM 3203 O O . GLN A 1 395 ? 17.614 15.731 6.871 1.00 97.56 395 GLN A O 1
ATOM 3208 N N . GLN A 1 396 ? 16.664 16.865 8.565 1.00 97.75 396 GLN A N 1
ATOM 3209 C CA . GLN A 1 396 ? 15.307 16.383 8.335 1.00 97.75 396 GLN A CA 1
ATOM 3210 C C . GLN A 1 396 ? 14.746 16.848 6.991 1.00 97.75 396 GLN A C 1
ATOM 3212 O O . GLN A 1 396 ? 14.110 16.055 6.299 1.00 97.75 396 GLN A O 1
ATOM 3217 N N . LYS A 1 397 ? 15.003 18.101 6.595 1.00 97.31 397 LYS A N 1
ATOM 3218 C CA . LYS A 1 397 ? 14.587 18.634 5.286 1.00 97.31 397 LYS A CA 1
ATOM 3219 C C . LYS A 1 397 ? 15.246 17.881 4.130 1.00 97.31 397 LYS A C 1
ATOM 3221 O O . LYS A 1 397 ? 14.536 17.447 3.223 1.00 97.31 397 LYS A O 1
ATOM 3226 N N . ARG A 1 398 ? 16.567 17.659 4.195 1.00 97.56 398 ARG A N 1
ATOM 3227 C CA . ARG A 1 398 ? 17.304 16.871 3.190 1.00 97.56 398 ARG A CA 1
ATOM 3228 C C . ARG A 1 398 ? 16.759 15.454 3.071 1.00 97.56 398 ARG A C 1
ATOM 3230 O O . ARG A 1 398 ? 16.437 15.010 1.973 1.00 97.56 398 ARG A O 1
ATOM 3237 N N . ASN A 1 399 ? 16.586 14.764 4.197 1.00 98.38 399 ASN A N 1
ATOM 3238 C CA . ASN A 1 399 ? 16.067 13.397 4.195 1.00 98.38 399 ASN A CA 1
ATOM 3239 C C . ASN A 1 399 ? 14.622 13.310 3.702 1.00 98.38 399 ASN A C 1
ATOM 3241 O O . ASN A 1 399 ? 14.277 12.355 3.010 1.00 98.38 399 ASN A O 1
ATOM 3245 N N . LEU A 1 400 ? 13.785 14.305 4.008 1.00 98.06 400 LEU A N 1
ATOM 3246 C CA . LEU A 1 400 ? 12.419 14.349 3.495 1.00 98.06 400 LEU A CA 1
ATOM 3247 C C . LEU A 1 400 ? 12.391 14.581 1.978 1.00 98.06 400 LEU A C 1
ATOM 3249 O O . LEU A 1 400 ? 11.619 13.927 1.280 1.00 98.06 400 LEU A O 1
ATOM 3253 N N . SER A 1 401 ? 13.256 15.461 1.466 1.00 97.94 401 SER A N 1
ATOM 3254 C CA . SER A 1 401 ? 13.453 15.665 0.026 1.00 97.94 401 SER A CA 1
ATOM 3255 C C . SER A 1 401 ? 13.907 14.375 -0.670 1.00 97.94 401 SER A C 1
ATOM 3257 O O . SER A 1 401 ? 13.300 13.958 -1.656 1.00 97.94 401 SER A O 1
ATOM 3259 N N . LEU A 1 402 ? 14.913 13.684 -0.121 1.00 98.56 402 LEU A N 1
ATOM 3260 C CA . LEU A 1 402 ? 15.402 12.407 -0.654 1.00 98.56 402 LEU A CA 1
ATOM 3261 C C . LEU A 1 402 ? 14.314 11.329 -0.668 1.00 98.56 402 LEU A C 1
ATOM 3263 O O . LEU A 1 402 ? 14.134 10.659 -1.686 1.00 98.56 402 LEU A O 1
ATOM 3267 N N . LEU A 1 403 ? 13.566 11.183 0.431 1.00 98.56 403 LEU A N 1
ATOM 3268 C CA . LEU A 1 403 ? 12.464 10.226 0.514 1.00 98.56 403 LEU A CA 1
ATOM 3269 C C . LEU A 1 403 ? 11.380 10.541 -0.524 1.00 98.56 403 LEU A C 1
ATOM 3271 O O . LEU A 1 403 ? 10.965 9.643 -1.251 1.00 98.56 403 LEU A O 1
ATOM 3275 N N . HIS A 1 404 ? 10.976 11.810 -0.650 1.00 98.12 404 HIS A N 1
ATOM 3276 C CA . HIS A 1 404 ? 10.008 12.238 -1.662 1.00 98.12 404 HIS A CA 1
ATOM 3277 C C . HIS A 1 404 ? 10.488 11.918 -3.083 1.00 98.12 404 HIS A C 1
ATOM 3279 O O . HIS A 1 404 ? 9.747 11.316 -3.857 1.00 98.12 404 HIS A O 1
ATOM 3285 N N . ARG A 1 405 ? 11.734 12.273 -3.425 1.00 98.38 405 ARG A N 1
ATOM 3286 C CA . ARG A 1 405 ? 12.313 11.996 -4.749 1.00 98.38 405 ARG A CA 1
ATOM 3287 C C . ARG A 1 405 ? 12.341 10.501 -5.052 1.00 98.38 405 ARG A C 1
ATOM 3289 O O . ARG A 1 405 ? 12.062 10.109 -6.180 1.00 98.38 405 ARG A O 1
ATOM 3296 N N . LEU A 1 406 ? 12.640 9.671 -4.056 1.00 98.44 406 LEU A N 1
ATOM 3297 C CA . LEU A 1 406 ? 12.681 8.219 -4.205 1.00 98.44 406 LEU A CA 1
ATOM 3298 C C . LEU A 1 406 ? 11.281 7.601 -4.356 1.00 98.44 406 LEU A C 1
ATOM 3300 O O . LEU A 1 406 ? 11.080 6.758 -5.234 1.00 98.44 406 LEU A O 1
ATOM 3304 N N . MET A 1 407 ? 10.305 8.052 -3.561 1.00 98.50 407 MET A N 1
ATOM 3305 C CA . MET A 1 407 ? 8.895 7.676 -3.723 1.00 98.50 407 MET A CA 1
ATOM 3306 C C . MET A 1 407 ? 8.399 8.064 -5.118 1.00 98.50 407 MET A C 1
ATOM 3308 O O . MET A 1 407 ? 7.890 7.208 -5.836 1.00 98.50 407 MET A O 1
ATOM 3312 N N . LYS A 1 408 ? 8.645 9.313 -5.538 1.00 98.00 408 LYS A N 1
ATOM 3313 C CA . LYS A 1 408 ? 8.254 9.832 -6.851 1.00 98.00 408 LYS A CA 1
ATOM 3314 C C . LYS A 1 408 ? 8.898 9.060 -8.000 1.00 98.00 408 LYS A C 1
ATOM 3316 O O . LYS A 1 408 ? 8.191 8.624 -8.899 1.00 98.00 408 LYS A O 1
ATOM 3321 N N . LYS A 1 409 ? 10.215 8.832 -7.952 1.00 98.31 409 LYS A N 1
ATOM 3322 C CA . LYS A 1 409 ? 10.938 8.022 -8.947 1.00 98.31 409 LYS A CA 1
ATOM 3323 C C . LYS A 1 409 ? 10.301 6.642 -9.119 1.00 98.31 409 LYS A C 1
ATOM 3325 O O . LYS A 1 409 ? 10.198 6.145 -10.235 1.00 98.31 409 LYS A O 1
ATOM 3330 N N . SER A 1 410 ? 9.876 6.035 -8.015 1.00 98.50 410 SER A N 1
ATOM 3331 C CA . SER A 1 410 ? 9.243 4.718 -8.025 1.00 98.50 410 SER A CA 1
ATOM 3332 C C . SER A 1 410 ? 7.834 4.789 -8.620 1.00 98.50 410 SER A C 1
ATOM 3334 O O . SER A 1 410 ? 7.534 4.070 -9.566 1.00 98.50 410 SER A O 1
ATOM 3336 N N . THR A 1 411 ? 6.985 5.709 -8.161 1.00 97.56 411 THR A N 1
ATOM 3337 C CA . THR A 1 411 ? 5.614 5.837 -8.684 1.00 97.56 411 THR A CA 1
ATOM 3338 C C . THR A 1 411 ? 5.554 6.299 -10.138 1.00 97.56 411 THR A C 1
ATOM 3340 O O . THR A 1 411 ? 4.658 5.875 -10.859 1.00 97.56 411 THR A O 1
ATOM 3343 N N . ASP A 1 412 ? 6.510 7.120 -10.584 1.00 97.19 412 ASP A N 1
ATOM 3344 C CA . ASP A 1 412 ? 6.635 7.535 -11.987 1.00 97.19 412 ASP A CA 1
ATOM 3345 C C . ASP A 1 412 ? 7.050 6.349 -12.878 1.00 97.19 412 ASP A C 1
ATOM 3347 O O . ASP A 1 412 ? 6.674 6.286 -14.047 1.00 97.19 412 ASP A O 1
ATOM 3351 N N . LYS A 1 413 ? 7.813 5.389 -12.330 1.00 97.06 413 LYS A N 1
ATOM 3352 C CA . LYS A 1 413 ? 8.176 4.159 -13.038 1.00 97.06 413 LYS A CA 1
ATOM 3353 C C . LYS A 1 413 ? 6.991 3.199 -13.140 1.00 97.06 413 LYS A C 1
ATOM 3355 O O . LYS A 1 413 ? 6.697 2.705 -14.228 1.00 97.06 413 LYS A O 1
ATOM 3360 N N . ASN A 1 414 ? 6.348 2.911 -12.013 1.00 97.50 414 ASN A N 1
ATOM 3361 C CA . ASN A 1 414 ? 5.133 2.114 -11.958 1.00 97.50 414 ASN A CA 1
ATOM 3362 C C . ASN A 1 414 ? 4.301 2.525 -10.742 1.00 97.50 414 ASN A C 1
ATOM 3364 O O . ASN A 1 414 ? 4.730 2.337 -9.600 1.00 97.50 414 ASN A O 1
ATOM 3368 N N . MET A 1 415 ? 3.086 3.037 -10.966 1.00 96.75 415 MET A N 1
ATOM 3369 C CA . MET A 1 415 ? 2.225 3.486 -9.867 1.00 96.75 415 MET A CA 1
ATOM 3370 C C . MET A 1 415 ? 1.921 2.374 -8.853 1.00 96.75 415 MET A C 1
ATOM 3372 O O . MET A 1 415 ? 1.722 2.659 -7.675 1.00 96.75 415 MET A O 1
ATOM 3376 N N . PHE A 1 416 ? 1.935 1.104 -9.278 1.00 96.56 416 PHE A N 1
ATOM 3377 C CA . PHE A 1 416 ? 1.675 -0.036 -8.403 1.00 96.56 416 PHE A CA 1
ATOM 3378 C C . PHE A 1 416 ? 2.852 -0.388 -7.484 1.00 96.56 416 PHE A C 1
ATOM 3380 O O . PHE A 1 416 ? 2.707 -1.242 -6.603 1.00 96.56 416 PHE A O 1
ATOM 3387 N N . PHE A 1 417 ? 4.005 0.283 -7.600 1.00 98.25 417 PHE A N 1
ATOM 3388 C CA . PHE A 1 417 ? 5.002 0.263 -6.527 1.00 98.25 417 PHE A CA 1
ATOM 3389 C C . PHE A 1 417 ? 4.474 0.896 -5.237 1.00 98.25 417 PHE A C 1
ATOM 3391 O O . PHE A 1 417 ? 4.989 0.558 -4.177 1.00 98.25 417 PHE A O 1
ATOM 3398 N N . ALA A 1 418 ? 3.425 1.719 -5.300 1.00 97.44 418 ALA A N 1
ATOM 3399 C CA . ALA A 1 418 ? 2.754 2.276 -4.135 1.00 97.44 418 ALA A CA 1
ATOM 3400 C C . ALA A 1 418 ? 1.334 1.717 -3.994 1.00 97.44 418 ALA A C 1
ATOM 3402 O O . ALA A 1 418 ? 0.470 1.921 -4.847 1.00 97.44 418 ALA A O 1
ATOM 3403 N N . GLN A 1 419 ? 1.064 1.055 -2.875 1.00 96.19 419 GLN A N 1
ATOM 3404 C CA . GLN A 1 419 ? -0.281 0.680 -2.455 1.00 96.19 419 GLN A CA 1
ATOM 3405 C C . GLN A 1 419 ? -0.512 1.106 -1.013 1.00 96.19 419 GLN A C 1
ATOM 3407 O O . GLN A 1 419 ? 0.399 1.114 -0.185 1.00 96.19 419 GLN A O 1
ATOM 3412 N N . LYS A 1 420 ? -1.747 1.499 -0.711 1.00 95.75 420 LYS A N 1
ATOM 3413 C CA . LYS A 1 420 ? -2.164 1.798 0.655 1.00 95.75 420 LYS A CA 1
ATOM 3414 C C . LYS A 1 420 ? -3.676 1.708 0.807 1.00 95.75 420 LYS A C 1
ATOM 3416 O O . LYS A 1 420 ? -4.404 1.929 -0.164 1.00 95.75 420 LYS A O 1
ATOM 3421 N N . SER A 1 421 ? -4.144 1.467 2.029 1.00 96.06 421 SER A N 1
ATOM 3422 C CA . SER A 1 421 ? -5.559 1.584 2.383 1.00 96.06 421 SER A CA 1
ATOM 3423 C C . SER A 1 421 ? -6.119 2.949 1.969 1.00 96.06 421 SER A C 1
ATOM 3425 O O . SER A 1 421 ? -5.451 3.987 2.051 1.00 96.06 421 SER A O 1
ATOM 3427 N N . ASN A 1 422 ? -7.383 2.963 1.543 1.00 95.94 422 ASN A N 1
ATOM 3428 C CA . ASN A 1 422 ? -8.061 4.170 1.071 1.00 95.94 422 ASN A CA 1
ATOM 3429 C C . ASN A 1 422 ? -8.575 5.046 2.231 1.00 95.94 422 ASN A C 1
ATOM 3431 O O . ASN A 1 422 ? -9.756 5.380 2.296 1.00 95.94 422 ASN A O 1
ATOM 3435 N N . VAL A 1 423 ? -7.687 5.383 3.170 1.00 97.56 423 VAL A N 1
ATOM 3436 C CA . VAL A 1 423 ? -7.990 6.211 4.343 1.00 97.56 423 VAL A CA 1
ATOM 3437 C C . VAL A 1 423 ? -7.791 7.682 3.979 1.00 97.56 423 VAL A C 1
ATOM 3439 O O . VAL A 1 423 ? -6.660 8.135 3.794 1.00 97.56 423 VAL A O 1
ATOM 3442 N N . PHE A 1 424 ? -8.872 8.450 3.866 1.00 96.44 424 PHE A N 1
ATOM 3443 C CA . PHE A 1 424 ? -8.840 9.838 3.394 1.00 96.44 424 PHE A CA 1
ATOM 3444 C C . PHE A 1 424 ? -8.013 10.744 4.308 1.00 96.44 424 PHE A C 1
ATOM 3446 O O . PHE A 1 424 ? -7.113 11.421 3.824 1.00 96.44 424 PHE A O 1
ATOM 3453 N N . SER A 1 425 ? -8.230 10.684 5.624 1.00 94.94 425 SER A N 1
ATOM 3454 C CA . SER A 1 425 ? -7.500 11.520 6.590 1.00 94.94 425 SER A CA 1
ATOM 3455 C C . SER A 1 425 ? -5.990 11.254 6.593 1.00 94.94 425 SER A C 1
ATOM 3457 O O . SER A 1 425 ? -5.191 12.188 6.622 1.00 94.94 425 SER A O 1
ATOM 3459 N N . GLN A 1 426 ? -5.582 9.986 6.493 1.00 96.75 426 GLN A N 1
ATOM 3460 C CA . GLN A 1 426 ? -4.176 9.612 6.334 1.00 96.75 426 GLN A CA 1
ATOM 3461 C C . GLN A 1 426 ? -3.625 10.112 4.988 1.00 96.75 426 GLN A C 1
ATOM 3463 O O . GLN A 1 426 ? -2.527 10.663 4.932 1.00 96.75 426 GLN A O 1
ATOM 3468 N N . THR A 1 427 ? -4.400 9.962 3.905 1.00 96.69 427 THR A N 1
ATOM 3469 C CA . THR A 1 427 ? -4.022 10.412 2.554 1.00 96.69 427 THR A CA 1
ATOM 3470 C C . THR A 1 427 ? -3.746 11.908 2.515 1.00 96.69 427 THR A C 1
ATOM 3472 O O . THR A 1 427 ? -2.737 12.317 1.951 1.00 96.69 427 THR A O 1
ATOM 3475 N N . GLU A 1 428 ? -4.594 12.722 3.143 1.00 95.94 428 GLU A N 1
ATOM 3476 C CA . GLU A 1 428 ? -4.410 14.174 3.216 1.00 95.94 428 GLU A CA 1
ATOM 3477 C C . GLU A 1 428 ? -3.077 14.547 3.874 1.00 95.94 428 GLU A C 1
ATOM 3479 O O . GLU A 1 428 ? -2.354 15.414 3.373 1.00 95.94 428 GLU A O 1
ATOM 3484 N N . VAL A 1 429 ? -2.715 13.857 4.960 1.00 96.50 429 VAL A N 1
ATOM 3485 C CA . VAL A 1 429 ? -1.434 14.064 5.643 1.00 96.50 429 VAL A CA 1
ATOM 3486 C C . VAL A 1 429 ? -0.259 13.606 4.778 1.00 96.50 429 VAL A C 1
ATOM 3488 O O . VAL A 1 429 ? 0.697 14.367 4.622 1.00 96.50 429 VAL A O 1
ATOM 3491 N N . CYS A 1 430 ? -0.327 12.414 4.176 1.00 96.50 430 CYS A N 1
ATOM 3492 C CA . CYS A 1 430 ? 0.707 11.921 3.260 1.00 96.50 430 CYS A CA 1
ATOM 3493 C C . CYS A 1 430 ? 0.943 12.907 2.107 1.00 96.50 430 CYS A C 1
ATOM 3495 O O . CYS A 1 430 ? 2.077 13.325 1.885 1.00 96.50 430 CYS A O 1
ATOM 3497 N N . SER A 1 431 ? -0.123 13.360 1.442 1.00 95.38 431 SER A N 1
ATOM 3498 C CA . SER A 1 431 ? -0.034 14.316 0.335 1.00 95.38 431 SER A CA 1
ATOM 3499 C C . SER A 1 431 ? 0.530 15.673 0.762 1.00 95.38 431 SER A C 1
ATOM 3501 O O . SER A 1 431 ? 1.227 16.321 -0.019 1.00 95.38 431 SER A O 1
ATOM 3503 N N . LEU A 1 432 ? 0.252 16.137 1.985 1.00 95.50 432 LEU A N 1
ATOM 3504 C CA . LEU A 1 432 ? 0.876 17.355 2.505 1.00 95.50 432 LEU A CA 1
ATOM 3505 C C . LEU A 1 432 ? 2.385 17.165 2.711 1.00 95.50 432 LEU A C 1
ATOM 3507 O O . LEU A 1 432 ? 3.164 18.030 2.314 1.00 95.50 432 LEU A O 1
ATOM 3511 N N . ILE A 1 433 ? 2.801 16.045 3.304 1.00 95.12 433 ILE A N 1
ATOM 3512 C CA . ILE A 1 433 ? 4.220 15.739 3.538 1.00 95.12 433 ILE A CA 1
ATOM 3513 C C . ILE A 1 433 ? 4.974 15.598 2.211 1.00 95.12 433 ILE A C 1
ATOM 3515 O O . ILE A 1 433 ? 6.076 16.127 2.080 1.00 95.12 433 ILE A O 1
ATOM 3519 N N . GLU A 1 434 ? 4.374 14.955 1.209 1.00 94.38 434 GLU A N 1
ATOM 3520 C CA . GLU A 1 434 ? 4.951 14.833 -0.133 1.00 94.38 434 GLU A CA 1
ATOM 3521 C C . GLU A 1 434 ? 5.157 16.199 -0.795 1.00 94.38 434 GLU A C 1
ATOM 3523 O O . GLU A 1 434 ? 6.250 16.467 -1.285 1.00 94.38 434 GLU A O 1
ATOM 3528 N N . LYS A 1 435 ? 4.168 17.103 -0.737 1.00 94.94 435 LYS A N 1
ATOM 3529 C CA . LYS A 1 435 ? 4.309 18.483 -1.252 1.00 94.94 435 LYS A CA 1
ATOM 3530 C C . LYS A 1 435 ? 5.427 19.258 -0.557 1.00 94.94 435 LYS A C 1
ATOM 3532 O O . LYS A 1 435 ? 6.087 20.094 -1.168 1.00 94.94 435 LYS A O 1
ATOM 3537 N N . VAL A 1 436 ? 5.633 19.005 0.731 1.00 93.88 436 VAL A N 1
ATOM 3538 C CA . VAL A 1 436 ? 6.703 19.634 1.516 1.00 93.88 436 VAL A CA 1
ATOM 3539 C C . VAL A 1 436 ? 8.066 19.072 1.118 1.00 93.88 436 VAL A C 1
ATOM 3541 O O . VAL A 1 436 ? 9.010 19.839 0.946 1.00 93.88 436 VAL A O 1
ATOM 3544 N N . GLY A 1 437 ? 8.164 17.756 0.914 1.00 94.81 437 GLY A N 1
ATOM 3545 C CA . GLY A 1 437 ? 9.358 17.124 0.356 1.00 94.81 437 GLY A CA 1
ATOM 3546 C C . GLY A 1 437 ? 9.692 17.650 -1.041 1.00 94.81 437 GLY A C 1
ATOM 3547 O O . GLY A 1 437 ? 10.844 17.987 -1.299 1.00 94.81 437 GLY A O 1
ATOM 3548 N N . GLU A 1 438 ? 8.687 17.814 -1.905 1.00 94.62 438 GLU A N 1
ATOM 3549 C CA . GLU A 1 438 ? 8.834 18.419 -3.235 1.00 94.62 438 GLU A CA 1
ATOM 3550 C C . GLU A 1 438 ? 9.355 19.859 -3.151 1.00 94.62 438 GLU A C 1
ATOM 3552 O O . GLU A 1 438 ? 10.261 20.244 -3.890 1.00 94.62 438 GLU A O 1
ATOM 3557 N N . TYR A 1 439 ? 8.811 20.659 -2.229 1.00 93.88 439 TYR A N 1
ATOM 3558 C CA . TYR A 1 439 ? 9.276 22.024 -1.992 1.00 93.88 439 TYR A CA 1
ATOM 3559 C C . TYR A 1 439 ? 10.757 22.055 -1.586 1.00 93.88 439 TYR A C 1
ATOM 3561 O O . TYR A 1 439 ? 11.521 22.847 -2.134 1.00 93.88 439 TYR A O 1
ATOM 3569 N N . PHE A 1 440 ? 11.186 21.171 -0.680 1.00 92.62 440 PHE A N 1
ATOM 3570 C CA . PHE A 1 440 ? 12.597 21.071 -0.294 1.00 92.62 440 PHE A CA 1
ATOM 3571 C C . PHE A 1 440 ? 13.491 20.540 -1.420 1.00 92.62 440 PHE A C 1
ATOM 3573 O O . PHE A 1 440 ? 14.642 20.953 -1.510 1.00 92.62 440 PHE A O 1
ATOM 3580 N N . ALA A 1 441 ? 12.987 19.665 -2.294 1.00 88.69 441 ALA A N 1
ATOM 3581 C CA . ALA A 1 441 ? 13.726 19.202 -3.469 1.00 88.69 441 ALA A CA 1
ATOM 3582 C C . ALA A 1 441 ? 14.012 20.349 -4.447 1.00 88.69 441 ALA A C 1
ATOM 3584 O O . ALA A 1 441 ? 15.163 20.561 -4.812 1.00 88.69 441 ALA A O 1
ATOM 3585 N N . LYS A 1 442 ? 12.992 21.150 -4.782 1.00 88.50 442 LYS A N 1
ATOM 3586 C CA . LYS A 1 442 ? 13.148 22.306 -5.682 1.00 88.50 442 LYS A CA 1
ATOM 3587 C C . LYS A 1 442 ? 14.100 23.362 -5.127 1.00 88.50 442 LYS A C 1
ATOM 3589 O O . LYS A 1 442 ? 14.878 23.923 -5.883 1.00 88.50 442 LYS A O 1
ATOM 3594 N N . ALA A 1 443 ? 14.057 23.614 -3.817 1.00 78.88 443 ALA A N 1
ATOM 3595 C CA . ALA A 1 443 ? 14.943 24.595 -3.192 1.00 78.88 443 ALA A CA 1
ATOM 3596 C C . ALA A 1 443 ? 16.424 24.179 -3.269 1.00 78.88 443 ALA A C 1
ATOM 3598 O O . ALA A 1 443 ? 17.284 25.040 -3.394 1.00 78.88 443 ALA A O 1
ATOM 3599 N N . HIS A 1 444 ? 16.714 22.875 -3.213 1.00 70.69 444 HIS A N 1
ATOM 3600 C CA . HIS A 1 444 ? 18.074 22.360 -3.380 1.00 70.69 444 HIS A CA 1
ATOM 3601 C C . HIS A 1 444 ? 18.550 22.416 -4.837 1.00 70.69 444 HIS A C 1
ATOM 3603 O O . HIS A 1 444 ? 19.688 22.803 -5.071 1.00 70.69 444 HIS A O 1
ATOM 3609 N N . ASP A 1 445 ? 17.682 22.110 -5.806 1.00 71.88 445 ASP A N 1
ATOM 3610 C CA . ASP A 1 445 ? 18.029 22.167 -7.236 1.00 71.88 445 ASP A CA 1
ATOM 3611 C C . ASP A 1 445 ? 18.260 23.612 -7.749 1.00 71.88 445 ASP A C 1
ATOM 3613 O O . ASP A 1 445 ? 18.844 23.798 -8.812 1.00 71.88 445 ASP A O 1
ATOM 3617 N N . GLU A 1 446 ? 17.796 24.642 -7.026 1.00 59.75 446 GLU A N 1
ATOM 3618 C CA . GLU A 1 446 ? 18.058 26.062 -7.331 1.00 59.75 446 GLU A CA 1
ATOM 3619 C C . GLU A 1 446 ? 19.383 26.589 -6.732 1.00 59.75 446 GLU A C 1
ATOM 3621 O O . GLU A 1 446 ? 19.818 27.689 -7.087 1.00 59.75 446 GLU A O 1
ATOM 3626 N N . GLU A 1 447 ? 20.015 25.839 -5.819 1.00 50.66 447 GLU A N 1
ATOM 3627 C CA . GLU A 1 447 ? 21.279 26.207 -5.158 1.00 50.66 447 GLU A CA 1
ATOM 3628 C C . GLU A 1 447 ? 22.532 25.577 -5.809 1.00 50.66 447 GLU A C 1
ATOM 3630 O O . GLU A 1 447 ? 23.635 26.086 -5.579 1.00 50.66 447 GLU A O 1
ATOM 3635 N N . ASP A 1 448 ? 22.363 24.536 -6.636 1.00 44.41 448 ASP A N 1
ATOM 3636 C CA . ASP A 1 448 ? 23.403 23.865 -7.445 1.00 44.41 448 ASP A CA 1
ATOM 3637 C C . ASP A 1 448 ? 23.462 24.403 -8.893 1.00 44.41 448 ASP A C 1
ATOM 3639 O O . ASP A 1 448 ? 24.587 24.484 -9.454 1.00 44.41 448 ASP A O 1
#

Secondary structure (DSSP, 8-state):
---EEPPPP-GGG--GGGGT-HHHHHHHHHHHHHHHHTTTEESHHHHHHHHHTT--HHHHHIIIIIIT----HHHHHHHHHHHS-EEEEEEESTT---EEBSSTT--BSS-TTS-EEEEEEEEESSS-SS-HHHHHHHT---TT-SS--HHHHH-SPPTT--HHHHHHT-HHHHHHHHHHHTSTTEEEEEEEE-HHHHHHHHHHHHH-S-STTHHHHHHHHHHHHHHTHHHHHHHHHHTTTTS--TTTHHHHHHHHHHHHHT---SSHHHHHHHHHHHHHHHHHHHHT--TTSSSS-TTEEE--SHHHHHHHHHHSTTSEEEEEP-HHHHHHHHHS--TTTSSS---EEEEE-GGG-HHHHHHHHHHHHHHHHHHHHHH--HHHHHHHHTT--HHHHHHHHHHHHHHHHHHHH-GGGEEE---HHHHHHHHHHHHHHHHHHHHHHTT-

Solvent-accessible surface area (backbone atoms only — not comparable to full-atom values): 23862 Å² total; per-residue (Å²): 128,64,80,44,75,40,71,81,56,53,83,87,71,57,59,82,69,42,76,76,39,76,64,54,40,49,45,54,50,52,50,27,49,51,32,48,77,53,65,16,54,41,39,71,65,48,53,52,51,36,60,78,68,68,48,48,35,70,59,52,48,41,49,46,32,71,72,59,65,50,86,51,64,72,57,53,38,47,48,44,23,48,48,34,43,34,38,32,36,25,21,69,2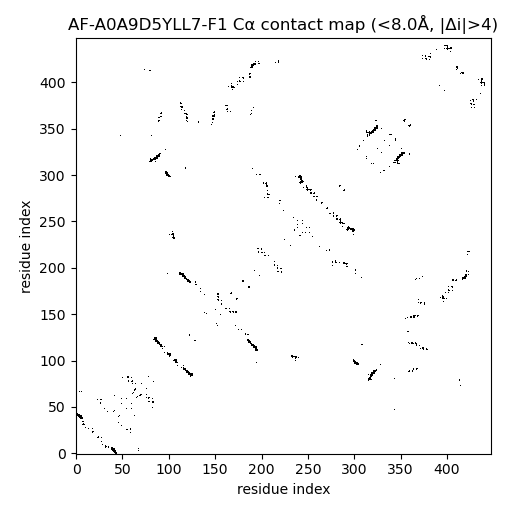6,88,77,71,60,58,44,31,47,75,48,60,75,28,47,60,73,63,67,51,56,52,34,45,18,46,13,14,39,35,28,62,43,88,64,78,89,63,68,65,66,62,60,58,59,74,59,70,65,63,88,85,63,67,61,57,40,40,59,80,53,52,51,80,74,58,90,95,56,55,61,37,65,51,40,26,59,20,69,50,45,39,52,51,49,50,58,47,59,74,33,88,62,45,34,50,32,37,37,36,42,41,46,56,53,65,49,48,39,45,62,49,68,32,35,59,91,56,80,78,59,50,65,59,41,41,39,52,52,41,56,52,42,69,75,40,42,90,55,48,36,24,54,40,28,66,48,25,34,40,22,36,50,78,93,39,34,37,60,52,27,49,51,55,33,55,53,57,73,70,56,82,62,93,46,73,66,50,43,51,43,52,52,50,53,39,53,31,30,53,50,24,23,73,71,57,52,45,77,63,32,39,95,49,56,71,27,43,50,35,88,48,60,50,68,57,57,50,49,54,38,60,48,33,16,38,18,40,41,38,34,46,73,47,70,74,45,49,53,52,55,72,75,49,71,70,81,82,81,40,100,63,92,58,46,42,75,50,71,43,57,40,68,82,28,73,63,31,24,48,4,34,31,46,7,44,50,51,27,29,45,48,25,47,24,58,76,52,51,64,81,58,47,57,65,52,62,77,65,59,50,72,56,28,44,51,32,38,14,45,50,33,53,38,52,45,57,14,39,74,70,28,52,80,32,56,45,60,56,88,46,59,70,36,47,55,30,47,54,50,52,44,54,51,12,49,52,46,41,52,59,52,69,74,74,111

Mean predicted aligned error: 5.11 Å

pLDDT: mean 93.1, std 7.66, range [44.41, 98.75]

Foldseek 3Di:
DAFFAADQDDPVNDDPCCVVDPVLVVLLVVLNVVCVVVRNTDDLVSVVVCVVVLRALVNVLCCVPVRRPDPDQQVNLLSCLAHFEKAAEKEKPPLCFFWFAPALQLHIPDDLLQWIKIKAKIFTDDDDQDDLVVLVVVQVFDPPCLFAFQCRQQPDADPPDQPLLSSLLGPNLLSLLCVQLVRQRMAMFMATERQQLLLCLLLLVQQDPDPVCSLVLSQLCSVVCVVPVSPVSSLCLNCLPLAGDLVCLLVSLVVVLVVLVPDDAPDPSSVVSSVVSSVSSNVCSVVSTRPSSHPDHGGTSGNGDLVVVLVSCLSNVNYEYEYEDDPSSVCVPVVDPCPPVHSDRRYHYDYDHSSVDSSNSNNSSVNSNVSSLSSVLSPDFPVRVVVVLVPRDPSSLSSLLSVLSRNCSRCVSRVNSYHYPSHPRSVVSSVVSSVSSVVSNVVVVVVD

Radius of gyration: 24.55 Å; Cα contacts (8 Å, |Δi|>4): 680; chains: 1; bounding box: 65×51×69 Å

Sequence (448 aa):
MLNIANRPLTTADFPDFAAENTEVQKELSLVAQYNNDHKGIIDTEFLQWALDHSISYRVVRWFVHDFSGVDDENILFFLDGVFNHYTMYYDESNNCLKFKFKDADGDLNVDYTEDYVLAGVAFEGTESPMDINAVFSKLHLQKSVTDVKLKHLIGKVPEGAHKFLHALDSAKVESVLTDILSVDNLYIHWSAINLLYYSLVDIVDSVLSVPVYHNEIKNVLFKYAKRDEEYILPLLAQYKYPNIDPSKIKDYCFAMVDWIENIVPDDVKDEFLLEFLRQELKASGKKGDVPFLVDNEDHVLIDGFAADYRSRMGIFQGSTHIFDEISEVQEVLESTPIDGEFLFNRATFRFEKSHDSKWLQLCDIVAGIMASFFTFANRVTVEKVVPMIGTLNEQQKRNLSLLHRLMKKSTDKNMFFAQKSNVFSQTEVCSLIEKVGEYFAKAHDEED

Nearest PDB structures (foldseek):
  8hoi-assembly1_A  TM=3.562E-01  e=7.950E+00  Homo sapiens
  5wdd-assembly2_B  TM=2.772E-01  e=6.032E+00  Gallus gallus
  1t6p-assembly1_D  TM=2.890E-01  e=9.126E+00  Rhodotorula toruloides